Protein 3HSU (pdb70)

Secondary structure (DSSP, 8-state):
-HHHHHHHHTT-EE--TTSHHHHHHTS-SBGGG----SEEEE--SHHHHHHHHHHHHHHT--EEEESS---TT-TTTTSSSSPEEEE-TT---EEE-TTSPEEEETT-BHHHHHHHHHHTTSEE----S-TTSBHHHHHHH---STTHHHH--GGGGEEEEEEE-TTS-EEEEETTBSHHHHHHHTT--SSS-EEEEEEE--EEPPS-EEEEEEEE---HHHHHHHHHHHHHHHHHTS-TTB--EEEEETTEEEEEEEESS-HHHHHHHHHHHHHHTTS-EEEEEEEEE-HHHHHTTS-TT--S--SS-----B-EEEEEEEESSPPHHHHHHHHHHHHHS----TTEEEEEEEEE--STT-TGGGS-TTTSS---TT-SEEEEEEEEETTTTT--TTTTTS-HHHHHHHHHHHHTTS-GGG-B--GGG--TT--HHHHHHHHHGGGHHHHHHHHHHH-TT-TT--TTSPP----

CATH classification: 3.30.465.10 (+1 more: 3.40.462.20)

GO terms:
  GO:0005576 extracellular region (C, EXP)

Foldseek 3Di:
DQLVVQLVVLVWDWDDCPDPLCVFVQAAQANLQREAEPTETEDQALLSVLSSLVSQVVVVFFEAECALRPFPQSCLRLSYYYHYHYQHLNQFDWDQDPQRKIKGFQNHFQLQNQVVSCVHQQWHAQADQAQSHGPQQCQQQWGDYQCQQQANTNVVFWAKFWWAFSNSDIDIEGCVRLNLLNQNSRRQGWQQTRTGITIGHTHHWAPKKKKWKKWAQDDLVLQLLLVLLVLVCLAANDASQGWWKWKDFLGTTMIIHMGSDAQVVVCVRVVVSCVSSPPRMGIPGIGMDTPVVVSVVRHVPPDSDDGPPDRHHFHWFKWKKFFARFDSQLSSLLSVCSHPPQDDDPQKTWIKMKTQNEHDSGPNLVDDVPRHQQNRSRTRIMMMIIIGRRVVVVDDPPPPVDDLCSVVSSLCSTQVRDDQLRIAGRSSRDGSVDALVRLLCRSRRPSLVSSLQSSCVRPVVSSTHHRNGRHNDHD

Organism: Sarocladium strictum (NCBI:txid5046)

Structure (mmCIF, N/CA/C/O backbone):
data_3HSU
#
_entry.id   3HSU
#
_cell.length_a   58.483
_cell.length_b   97.570
_cell.length_c   98.200
_cell.angle_alpha   90.00
_cell.angle_beta   90.00
_cell.angle_gamma   90.00
#
_symmetry.space_group_name_H-M   'P 21 21 21'
#
loop_
_entity.id
_entity.type
_entity.pdbx_description
1 polymer 'Glucooligosaccharide oxidase'
2 branched 2-acetamido-2-deoxy-beta-D-glucopyranose-(1-4)-2-acetamido-2-deoxy-beta-D-glucopyranose-(1-4)-2-acetamido-2-deoxy-beta-D-glucopyranose
3 non-polymer 2-acetamido-2-deoxy-beta-D-glucopyranose
4 non-polymer 'FLAVIN-ADENINE DINUCLEOTIDE'
5 non-polymer 'ZINC ION'
6 water water
#
loop_
_atom_site.group_PDB
_atom_site.id
_atom_site.type_symbol
_atom_site.label_atom_id
_atom_site.label_alt_id
_atom_site.label_comp_id
_atom_site.label_asym_id
_atom_site.label_entity_id
_atom_site.label_seq_id
_atom_site.pdbx_PDB_ins_code
_atom_site.Cartn_x
_atom_site.Cartn_y
_atom_site.Cartn_z
_atom_site.occupancy
_atom_site.B_iso_or_equiv
_atom_site.auth_seq_id
_atom_site.auth_comp_id
_atom_site.auth_asym_id
_atom_site.auth_atom_id
_atom_site.pdbx_PDB_model_num
ATOM 1 N N . ASN A 1 7 ? 31.040 19.011 -10.607 1.00 48.24 1 ASN A N 1
ATOM 2 C CA . ASN A 1 7 ? 30.078 19.046 -9.468 1.00 47.43 1 ASN A CA 1
ATOM 3 C C . ASN A 1 7 ? 30.056 20.439 -8.838 1.00 46.14 1 ASN A C 1
ATOM 4 O O . ASN A 1 7 ? 31.089 20.952 -8.405 1.00 45.76 1 ASN A O 1
ATOM 9 N N . SER A 1 8 ? 28.874 21.046 -8.798 1.00 44.05 2 SER A N 1
ATOM 10 C CA . SER A 1 8 ? 28.709 22.376 -8.222 1.00 40.88 2 SER A CA 1
ATOM 11 C C . SER A 1 8 ? 29.042 22.362 -6.734 1.00 38.24 2 SER A C 1
ATOM 12 O O . SER A 1 8 ? 29.718 23.261 -6.232 1.00 35.68 2 SER A O 1
ATOM 15 N N . ILE A 1 9 ? 28.562 21.340 -6.031 1.00 34.48 3 ILE A N 1
ATOM 16 C CA . ILE A 1 9 ? 28.827 21.221 -4.603 1.00 31.82 3 ILE A CA 1
ATOM 17 C C . ILE A 1 9 ? 30.306 20.944 -4.347 1.00 31.06 3 ILE A C 1
ATOM 18 O O . ILE A 1 9 ? 30.903 21.530 -3.442 1.00 30.63 3 ILE A O 1
ATOM 23 N N . ASN A 1 10 ? 30.897 20.051 -5.135 1.00 29.83 4 ASN A N 1
ATOM 24 C CA . ASN A 1 10 ? 32.309 19.728 -4.964 1.00 30.18 4 ASN A CA 1
ATOM 25 C C . ASN A 1 10 ? 33.169 20.966 -5.172 1.00 30.34 4 ASN A C 1
ATOM 26 O O . ASN A 1 10 ? 34.166 21.159 -4.480 1.00 29.51 4 ASN A O 1
ATOM 31 N N . ALA A 1 11 ? 32.780 21.803 -6.127 1.00 30.64 5 ALA A N 1
ATOM 32 C CA . ALA A 1 11 ? 33.524 23.028 -6.397 1.00 31.02 5 ALA A CA 1
ATOM 33 C C . ALA A 1 11 ? 33.471 23.923 -5.160 1.00 30.98 5 ALA A C 1
ATOM 34 O O . ALA A 1 11 ? 34.478 24.512 -4.762 1.00 29.39 5 ALA A O 1
ATOM 36 N N . CYS A 1 12 ? 32.291 24.011 -4.550 1.00 29.90 6 CYS A N 1
ATOM 37 C CA . CYS A 1 12 ? 32.096 24.829 -3.357 1.00 29.44 6 CYS A CA 1
ATOM 38 C C . CYS A 1 12 ? 32.919 24.285 -2.195 1.00 29.08 6 CYS A C 1
ATOM 39 O O . CYS A 1 12 ? 33.539 25.045 -1.452 1.00 27.48 6 CYS A O 1
ATOM 42 N N . LEU A 1 13 ? 32.927 22.965 -2.039 1.00 28.59 7 LEU A N 1
ATOM 43 C CA . LEU A 1 13 ? 33.686 22.345 -0.962 1.00 28.40 7 LEU A CA 1
ATOM 44 C C . LEU A 1 13 ? 35.183 22.596 -1.157 1.00 28.79 7 LEU A C 1
ATOM 45 O O . LEU A 1 13 ? 35.895 22.922 -0.205 1.00 28.22 7 LEU A O 1
ATOM 50 N N . ALA A 1 14 ? 35.654 22.454 -2.394 1.00 29.80 8 ALA A N 1
ATOM 51 C CA . ALA A 1 14 ? 37.063 22.683 -2.702 1.00 30.25 8 ALA A CA 1
ATOM 52 C C . ALA A 1 14 ? 37.446 24.125 -2.362 1.00 30.62 8 ALA A C 1
ATOM 53 O O . ALA A 1 14 ? 38.512 24.377 -1.803 1.00 30.40 8 ALA A O 1
ATOM 55 N N . ALA A 1 15 ? 36.567 25.065 -2.697 1.00 30.96 9 ALA A N 1
ATOM 56 C CA . ALA A 1 15 ? 36.818 26.478 -2.420 1.00 32.43 9 ALA A CA 1
ATOM 57 C C . ALA A 1 15 ? 36.891 26.744 -0.917 1.00 33.78 9 ALA A C 1
ATOM 58 O O . ALA A 1 15 ? 37.532 27.701 -0.477 1.00 33.85 9 ALA A O 1
ATOM 60 N N . ALA A 1 16 ? 36.231 25.898 -0.133 1.00 32.58 10 ALA A N 1
ATOM 61 C CA . ALA A 1 16 ? 36.231 26.046 1.320 1.00 32.39 10 ALA A CA 1
ATOM 62 C C . ALA A 1 16 ? 37.322 25.183 1.946 1.00 31.46 10 ALA A C 1
ATOM 63 O O . ALA A 1 16 ? 37.457 25.121 3.168 1.00 30.23 10 ALA A O 1
ATOM 65 N N . ASP A 1 17 ? 38.091 24.512 1.096 1.00 32.22 11 ASP A N 1
ATOM 66 C CA . ASP A 1 17 ? 39.177 23.651 1.546 1.00 33.22 11 ASP A CA 1
ATOM 67 C C . ASP A 1 17 ? 38.648 22.449 2.331 1.00 32.32 11 ASP A C 1
ATOM 68 O O . ASP A 1 17 ? 39.288 21.976 3.268 1.00 32.84 11 ASP A O 1
ATOM 73 N N . VAL A 1 18 ? 37.468 21.968 1.950 1.00 30.12 12 VAL A N 1
ATOM 74 C CA . VAL A 1 18 ? 36.867 20.809 2.606 1.00 28.08 12 VAL A CA 1
ATOM 75 C C . VAL A 1 18 ? 37.038 19.604 1.686 1.00 26.99 12 VAL A C 1
ATOM 76 O O . VAL A 1 18 ? 36.685 19.660 0.508 1.00 26.58 12 VAL A O 1
ATOM 80 N N . GLU A 1 19 ? 37.585 18.521 2.225 1.00 27.21 13 GLU A N 1
ATOM 81 C CA . GLU A 1 19 ? 37.798 17.313 1.440 1.00 27.91 13 GLU A CA 1
ATOM 82 C C . GLU A 1 19 ? 36.461 16.721 1.009 1.00 27.24 13 GLU A C 1
ATOM 83 O O . GLU A 1 19 ? 35.465 16.825 1.725 1.00 27.13 13 GLU A O 1
ATOM 89 N N . PHE A 1 20 ? 36.440 16.108 -0.168 1.00 27.30 14 PHE A N 1
ATOM 90 C CA . PHE A 1 20 ? 35.226 15.478 -0.672 1.00 26.78 14 PHE A CA 1
ATOM 91 C C . PHE A 1 20 ? 35.608 14.298 -1.552 1.00 27.17 14 PHE A C 1
ATOM 92 O O . PHE A 1 20 ? 36.742 14.201 -2.014 1.00 26.06 14 PHE A O 1
ATOM 100 N N . HIS A 1 21 ? 34.657 13.402 -1.780 1.00 26.22 15 HIS A N 1
ATOM 101 C CA . HIS A 1 21 ? 34.900 12.235 -2.615 1.00 27.03 15 HIS A CA 1
ATOM 102 C C . HIS A 1 21 ? 34.379 12.451 -4.026 1.00 27.44 15 HIS A C 1
ATOM 103 O O . HIS A 1 21 ? 33.274 12.966 -4.217 1.00 26.63 15 HIS A O 1
ATOM 110 N N . GLU A 1 22 ? 35.181 12.063 -5.014 1.00 28.50 16 GLU A N 1
ATOM 111 C CA . GLU A 1 22 ? 34.760 12.153 -6.406 1.00 29.54 16 GLU A CA 1
ATOM 112 C C . GLU A 1 22 ? 33.824 10.956 -6.535 1.00 27.83 16 GLU A C 1
ATOM 113 O O . GLU A 1 22 ? 34.099 9.899 -5.972 1.00 27.53 16 GLU A O 1
ATOM 119 N N . GLU A 1 23 ? 32.728 11.104 -7.267 1.00 29.02 17 GLU A N 1
ATOM 120 C CA . GLU A 1 23 ? 31.786 9.997 -7.379 1.00 30.79 17 GLU A CA 1
ATOM 121 C C . GLU A 1 23 ? 32.362 8.675 -7.896 1.00 33.41 17 GLU A C 1
ATOM 122 O O . GLU A 1 23 ? 31.973 7.609 -7.427 1.00 33.75 17 GLU A O 1
ATOM 128 N N . ASP A 1 24 ? 33.289 8.724 -8.845 1.00 37.20 18 ASP A N 1
ATOM 129 C CA . ASP A 1 24 ? 33.859 7.476 -9.355 1.00 41.07 18 ASP A CA 1
ATOM 130 C C . ASP A 1 24 ? 35.149 7.098 -8.628 1.00 41.19 18 ASP A C 1
ATOM 131 O O . ASP A 1 24 ? 36.139 6.718 -9.262 1.00 43.53 18 ASP A O 1
ATOM 136 N N . SER A 1 25 ? 35.140 7.188 -7.301 1.00 38.84 19 SER A N 1
ATOM 137 C CA . SER A 1 25 ? 36.335 6.866 -6.530 1.00 35.49 19 SER A CA 1
ATOM 138 C C . SER A 1 25 ? 36.130 5.762 -5.503 1.00 35.17 19 SER A C 1
ATOM 139 O O . SER A 1 25 ? 35.002 5.429 -5.136 1.00 34.93 19 SER A O 1
ATOM 142 N N . GLU A 1 26 ? 37.240 5.194 -5.045 1.00 34.51 20 GLU A N 1
ATOM 143 C CA . GLU A 1 26 ? 37.202 4.142 -4.045 1.00 34.60 20 GLU A CA 1
ATOM 144 C C . GLU A 1 26 ? 36.649 4.724 -2.753 1.00 32.98 20 GLU A C 1
ATOM 145 O O . GLU A 1 26 ? 35.930 4.052 -2.019 1.00 33.40 20 GLU A O 1
ATOM 151 N N . GLY A 1 27 ? 36.988 5.982 -2.487 1.00 31.44 21 GLY A N 1
ATOM 152 C CA . GLY A 1 27 ? 36.504 6.641 -1.287 1.00 30.01 21 GLY A CA 1
ATOM 153 C C . GLY A 1 27 ? 34.991 6.719 -1.308 1.00 28.69 21 GLY A C 1
ATOM 154 O O . GLY A 1 27 ? 34.332 6.481 -0.295 1.00 29.01 21 GLY A O 1
ATOM 155 N N . TRP A 1 28 ? 34.439 7.054 -2.470 1.00 27.52 22 TRP A N 1
ATOM 156 C CA . TRP A 1 28 ? 32.994 7.149 -2.631 1.00 26.94 22 TRP A CA 1
ATOM 157 C C . TRP A 1 28 ? 32.357 5.771 -2.479 1.00 28.07 22 TRP A C 1
ATOM 158 O O . TRP A 1 28 ? 31.351 5.619 -1.788 1.00 28.56 22 TRP A O 1
ATOM 169 N N . ASP A 1 29 ? 32.943 4.766 -3.125 1.00 29.23 23 ASP A N 1
ATOM 170 C CA . ASP A 1 29 ? 32.411 3.410 -3.048 1.00 30.02 23 ASP A CA 1
ATOM 171 C C . ASP A 1 29 ? 32.369 2.881 -1.613 1.00 29.76 23 ASP A C 1
ATOM 172 O O . ASP A 1 29 ? 31.551 2.024 -1.287 1.00 30.55 23 ASP A O 1
ATOM 177 N N . MET A 1 30 ? 33.250 3.387 -0.759 1.00 28.59 24 MET A N 1
ATOM 178 C CA . MET A 1 30 ? 33.280 2.944 0.629 1.00 27.64 24 MET A CA 1
ATOM 179 C C . MET A 1 30 ? 32.291 3.718 1.492 1.00 26.39 24 MET A C 1
ATOM 180 O O . MET A 1 30 ? 31.374 3.136 2.076 1.00 24.45 24 MET A O 1
ATOM 185 N N . ASP A 1 31 ? 32.470 5.034 1.560 1.00 23.72 25 ASP A N 1
ATOM 186 C CA . ASP A 1 31 ? 31.602 5.877 2.376 1.00 22.42 25 ASP A CA 1
ATOM 187 C C . ASP A 1 31 ? 30.238 6.148 1.763 1.00 21.23 25 ASP A C 1
ATOM 188 O O . ASP A 1 31 ? 29.302 6.535 2.465 1.00 19.59 25 ASP A O 1
ATOM 193 N N . GLY A 1 32 ? 30.129 5.940 0.455 1.00 19.01 26 GLY A N 1
ATOM 194 C CA . GLY A 1 32 ? 28.874 6.168 -0.231 1.00 19.28 26 GLY A CA 1
ATOM 195 C C . GLY A 1 32 ? 27.997 4.933 -0.313 1.00 18.32 26 GLY A C 1
ATOM 196 O O . GLY A 1 32 ? 26.918 4.987 -0.884 1.00 19.36 26 GLY A O 1
ATOM 197 N N . THR A 1 33 ? 28.467 3.819 0.241 1.00 19.30 27 THR A N 1
ATOM 198 C CA . THR A 1 33 ? 27.695 2.578 0.243 1.00 20.32 27 THR A CA 1
ATOM 199 C C . THR A 1 33 ? 27.179 2.338 1.658 1.00 19.07 27 THR A C 1
ATOM 200 O O . THR A 1 33 ? 27.963 2.184 2.597 1.00 20.42 27 THR A O 1
ATOM 204 N N . ALA A 1 34 ? 25.858 2.313 1.801 1.00 19.58 28 ALA A N 1
ATOM 205 C CA . ALA A 1 34 ? 25.222 2.127 3.101 1.00 18.96 28 ALA A CA 1
ATOM 206 C C . ALA A 1 34 ? 25.528 0.792 3.757 1.00 20.10 28 ALA A C 1
ATOM 207 O O . ALA A 1 34 ? 25.786 -0.201 3.079 1.00 18.44 28 ALA A O 1
ATOM 209 N N . PHE A 1 35 ? 25.498 0.782 5.088 1.00 18.49 29 PHE A N 1
ATOM 210 C CA . PHE A 1 35 ? 25.733 -0.435 5.852 1.00 17.64 29 PHE A CA 1
ATOM 211 C C . PHE A 1 35 ? 24.707 -1.483 5.408 1.00 18.22 29 PHE A C 1
ATOM 212 O O . PHE A 1 35 ? 25.058 -2.629 5.128 1.00 18.11 29 PHE A O 1
ATOM 220 N N . ASN A 1 36 ? 23.441 -1.080 5.352 1.00 17.60 30 ASN A N 1
ATOM 221 C CA . ASN A 1 36 ? 22.369 -1.979 4.929 1.00 17.49 30 ASN A CA 1
ATOM 222 C C . ASN A 1 36 ? 22.220 -1.863 3.414 1.00 18.97 30 ASN A C 1
ATOM 223 O O . ASN A 1 36 ? 21.662 -0.888 2.910 1.00 17.97 30 ASN A O 1
ATOM 228 N N . LEU A 1 37 ? 22.723 -2.861 2.693 1.00 19.57 31 LEU A N 1
ATOM 229 C CA . LEU A 1 37 ? 22.663 -2.851 1.235 1.00 21.42 31 LEU A CA 1
ATOM 230 C C . LEU A 1 37 ? 21.247 -2.859 0.654 1.00 20.62 31 LEU A C 1
ATOM 231 O O . LEU A 1 37 ? 21.058 -2.528 -0.519 1.00 20.14 31 LEU A O 1
ATOM 236 N N . ARG A 1 38 ? 20.250 -3.228 1.457 1.00 21.03 32 ARG A N 1
ATOM 237 C CA . ARG A 1 38 ? 18.871 -3.229 0.968 1.00 21.06 32 ARG A CA 1
ATOM 238 C C . ARG A 1 38 ? 18.417 -1.790 0.757 1.00 21.26 32 ARG A C 1
ATOM 239 O O . ARG A 1 38 ? 17.555 -1.510 -0.076 1.00 20.28 32 ARG A O 1
ATOM 247 N N . VAL A 1 39 ? 18.999 -0.877 1.527 1.00 20.34 33 VAL A N 1
ATOM 248 C CA . VAL A 1 39 ? 18.661 0.536 1.411 1.00 20.43 33 VAL A CA 1
ATOM 249 C C . VAL A 1 39 ? 19.919 1.366 1.194 1.00 21.59 33 VAL A C 1
ATOM 250 O O . VAL A 1 39 ? 20.289 2.214 2.012 1.00 21.07 33 VAL A O 1
ATOM 254 N N . ASP A 1 40 ? 20.580 1.103 0.074 1.00 21.32 34 ASP A N 1
ATOM 255 C CA . ASP A 1 40 ? 21.786 1.823 -0.290 1.00 21.09 34 ASP A CA 1
ATOM 256 C C . ASP A 1 40 ? 21.330 2.997 -1.145 1.00 22.70 34 ASP A C 1
ATOM 257 O O . ASP A 1 40 ? 20.502 2.831 -2.044 1.00 25.21 34 ASP A O 1
ATOM 262 N N . TYR A 1 41 ? 21.851 4.185 -0.862 1.00 21.98 35 TYR A N 1
ATOM 263 C CA . TYR A 1 41 ? 21.469 5.362 -1.628 1.00 22.00 35 TYR A CA 1
ATOM 264 C C . TYR A 1 41 ? 22.660 6.085 -2.237 1.00 20.81 35 TYR A C 1
ATOM 265 O O . TYR A 1 41 ? 23.807 5.857 -1.854 1.00 21.10 35 TYR A O 1
ATOM 274 N N . ASP A 1 42 ? 22.366 6.956 -3.195 1.00 20.40 36 ASP A N 1
ATOM 275 C CA . ASP A 1 42 ? 23.377 7.727 -3.904 1.00 20.54 36 ASP A CA 1
ATOM 276 C C . ASP A 1 42 ? 23.343 9.185 -3.452 1.00 19.36 36 ASP A C 1
ATOM 277 O O . ASP A 1 42 ? 22.469 9.951 -3.856 1.00 20.02 36 ASP A O 1
ATOM 282 N N . PRO A 1 43 ? 24.291 9.588 -2.595 1.00 20.00 37 PRO A N 1
ATOM 283 C CA . PRO A 1 43 ? 24.285 10.984 -2.143 1.00 19.79 37 PRO A CA 1
ATOM 284 C C . PRO A 1 43 ? 24.615 11.947 -3.283 1.00 20.27 37 PRO A C 1
ATOM 285 O O . PRO A 1 43 ? 25.227 11.553 -4.276 1.00 19.25 37 PRO A O 1
ATOM 289 N N . ALA A 1 44 ? 24.196 13.201 -3.147 1.00 19.03 38 ALA A N 1
ATOM 290 C CA . ALA A 1 44 ? 24.475 14.211 -4.165 1.00 21.57 38 ALA A CA 1
ATOM 291 C C . ALA A 1 44 ? 25.972 14.512 -4.169 1.00 20.57 38 ALA A C 1
ATOM 292 O O . ALA A 1 44 ? 26.547 14.886 -5.194 1.00 20.98 38 ALA A O 1
ATOM 294 N N . ALA A 1 45 ? 26.590 14.342 -3.006 1.00 20.69 39 ALA A N 1
ATOM 295 C CA . ALA A 1 45 ? 28.013 14.590 -2.824 1.00 21.03 39 ALA A CA 1
ATOM 296 C C . ALA A 1 45 ? 28.390 14.121 -1.424 1.00 20.93 39 ALA A C 1
ATOM 297 O O . ALA A 1 45 ? 27.522 13.930 -0.572 1.00 20.73 39 ALA A O 1
ATOM 299 N N . ILE A 1 46 ? 29.680 13.925 -1.191 1.00 19.77 40 ILE A N 1
ATOM 300 C CA . ILE A 1 46 ? 30.142 13.487 0.116 1.00 20.57 40 ILE A CA 1
ATOM 301 C C . ILE A 1 46 ? 31.304 14.352 0.582 1.00 21.35 40 ILE A C 1
ATOM 302 O O . ILE A 1 46 ? 32.388 14.321 -0.002 1.00 21.10 40 ILE A O 1
ATOM 307 N N . ALA A 1 47 ? 31.060 15.133 1.629 1.00 20.90 41 ALA A N 1
ATOM 308 C CA . ALA A 1 47 ? 32.083 15.997 2.203 1.00 20.57 41 ALA A CA 1
ATOM 309 C C . ALA A 1 47 ? 32.696 15.240 3.366 1.00 20.85 41 ALA A C 1
ATOM 310 O O . ALA A 1 47 ? 32.033 14.412 3.993 1.00 20.03 41 ALA A O 1
ATOM 312 N N . ILE A 1 48 ? 33.963 15.515 3.649 1.00 20.35 42 ILE A N 1
ATOM 313 C CA . ILE A 1 48 ? 34.660 14.853 4.742 1.00 21.27 42 ILE A CA 1
ATOM 314 C C . ILE A 1 48 ? 35.266 15.917 5.647 1.00 21.07 42 ILE A C 1
ATOM 315 O O . ILE A 1 48 ? 36.464 16.198 5.577 1.00 21.98 42 ILE A O 1
ATOM 320 N N . PRO A 1 49 ? 34.438 16.532 6.504 1.00 20.24 43 PRO A N 1
ATOM 321 C CA . PRO A 1 49 ? 34.932 17.570 7.414 1.00 19.95 43 PRO A CA 1
ATOM 322 C C . PRO A 1 49 ? 35.927 17.031 8.435 1.00 20.68 43 PRO A C 1
ATOM 323 O O . PRO A 1 49 ? 35.878 15.858 8.816 1.00 19.26 43 PRO A O 1
ATOM 327 N N . ARG A 1 50 ? 36.838 17.897 8.863 1.00 19.63 44 ARG A N 1
ATOM 328 C CA . ARG A 1 50 ? 37.860 17.535 9.834 1.00 21.60 44 ARG A CA 1
ATOM 329 C C . ARG A 1 50 ? 37.819 18.511 11.004 1.00 21.34 44 ARG A C 1
ATOM 330 O O . ARG A 1 50 ? 38.626 18.423 11.932 1.00 21.80 44 ARG A O 1
ATOM 338 N N . SER A 1 51 ? 36.868 19.439 10.956 1.00 19.62 45 SER A N 1
ATOM 339 C CA . SER A 1 51 ? 36.731 20.440 12.009 1.00 19.53 45 SER A CA 1
ATOM 340 C C . SER A 1 51 ? 35.329 21.024 12.016 1.00 19.99 45 SER A C 1
ATOM 341 O O . SER A 1 51 ? 34.570 20.863 11.059 1.00 19.84 45 SER A O 1
ATOM 344 N N . THR A 1 52 ? 34.996 21.719 13.097 1.00 19.36 46 THR A N 1
ATOM 345 C CA . THR A 1 52 ? 33.693 22.350 13.212 1.00 19.06 46 THR A CA 1
ATOM 346 C C . THR A 1 52 ? 33.513 23.354 12.073 1.00 19.83 46 THR A C 1
ATOM 347 O O . THR A 1 52 ? 32.444 23.429 11.468 1.00 18.69 46 THR A O 1
ATOM 351 N N . GLU A 1 53 ? 34.562 24.117 11.777 1.00 21.34 47 GLU A N 1
ATOM 352 C CA . GLU A 1 53 ? 34.501 25.103 10.699 1.00 22.25 47 GLU A CA 1
ATOM 353 C C . GLU A 1 53 ? 34.231 24.415 9.363 1.00 21.82 47 GLU A C 1
ATOM 354 O O . GLU A 1 53 ? 33.513 24.950 8.519 1.00 19.59 47 GLU A O 1
ATOM 360 N N . ASP A 1 54 ? 34.812 23.231 9.177 1.00 19.27 48 ASP A N 1
ATOM 361 C CA . ASP A 1 54 ? 34.613 22.461 7.950 1.00 20.61 48 ASP A CA 1
ATOM 362 C C . ASP A 1 54 ? 33.143 22.085 7.808 1.00 19.40 48 ASP A C 1
ATOM 363 O O . ASP A 1 54 ? 32.582 22.128 6.716 1.00 19.63 48 ASP A O 1
ATOM 368 N N . ILE A 1 55 ? 32.527 21.697 8.919 1.00 18.98 49 ILE A N 1
ATOM 369 C CA . ILE A 1 55 ? 31.118 21.319 8.897 1.00 18.10 49 ILE A CA 1
ATOM 370 C C . ILE A 1 55 ? 30.266 22.520 8.495 1.00 18.71 49 ILE A C 1
ATOM 371 O O . ILE A 1 55 ? 29.363 22.402 7.666 1.00 18.75 49 ILE A O 1
ATOM 376 N N . ALA A 1 56 ? 30.565 23.679 9.074 1.00 19.12 50 ALA A N 1
ATOM 377 C CA . ALA A 1 56 ? 29.811 24.888 8.765 1.00 20.51 50 ALA A CA 1
ATOM 378 C C . ALA A 1 56 ? 29.970 25.275 7.297 1.00 20.86 50 ALA A C 1
ATOM 379 O O . ALA A 1 56 ? 29.002 25.672 6.649 1.00 21.93 50 ALA A O 1
ATOM 381 N N . ALA A 1 57 ? 31.189 25.160 6.771 1.00 20.22 51 ALA A N 1
ATOM 382 C CA . ALA A 1 57 ? 31.440 25.499 5.371 1.00 20.40 51 ALA A CA 1
ATOM 383 C C . ALA A 1 57 ? 30.669 24.544 4.467 1.00 21.05 51 ALA A C 1
ATOM 384 O O . ALA A 1 57 ? 30.105 24.951 3.447 1.00 21.65 51 ALA A O 1
ATOM 386 N N . ALA A 1 58 ? 30.654 23.270 4.849 1.00 20.70 52 ALA A N 1
ATOM 387 C CA . ALA A 1 58 ? 29.950 22.250 4.082 1.00 21.27 52 ALA A CA 1
ATOM 388 C C . ALA A 1 58 ? 28.452 22.534 4.079 1.00 20.16 52 ALA A C 1
ATOM 389 O O . ALA A 1 58 ? 27.795 22.403 3.049 1.00 21.70 52 ALA A O 1
ATOM 391 N N . VAL A 1 59 ? 27.910 22.921 5.229 1.00 20.69 53 VAL A N 1
ATOM 392 C CA . VAL A 1 59 ? 26.487 23.230 5.315 1.00 21.08 53 VAL A CA 1
ATOM 393 C C . VAL A 1 59 ? 26.159 24.394 4.378 1.00 22.53 53 VAL A C 1
ATOM 394 O O . VAL A 1 59 ? 25.147 24.373 3.676 1.00 21.86 53 VAL A O 1
ATOM 398 N N . GLN A 1 60 ? 27.020 25.407 4.354 1.00 23.17 54 GLN A N 1
ATOM 399 C CA . GLN A 1 60 ? 26.786 26.550 3.482 1.00 24.79 54 GLN A CA 1
ATOM 400 C C . GLN A 1 60 ? 26.744 26.108 2.020 1.00 23.66 54 GLN A C 1
ATOM 401 O O . GLN A 1 60 ? 25.966 26.635 1.229 1.00 24.07 54 GLN A O 1
ATOM 407 N N . CYS A 1 61 ? 27.578 25.137 1.665 1.00 23.30 55 CYS A N 1
ATOM 408 C CA . CYS A 1 61 ? 27.600 24.634 0.298 1.00 24.68 55 CYS A CA 1
ATOM 409 C C . CYS A 1 61 ? 26.286 23.943 -0.045 1.00 24.65 55 CYS A C 1
ATOM 410 O O . CYS A 1 61 ? 25.756 24.111 -1.142 1.00 23.69 55 CYS A O 1
ATOM 413 N N . GLY A 1 62 ? 25.767 23.160 0.896 1.00 24.08 56 GLY A N 1
ATOM 414 C CA . GLY A 1 62 ? 24.510 22.472 0.659 1.00 23.99 56 GLY A CA 1
ATOM 415 C C . GLY A 1 62 ? 23.376 23.468 0.506 1.00 24.63 56 GLY A C 1
ATOM 416 O O . GLY A 1 62 ? 22.467 23.270 -0.303 1.00 24.21 56 GLY A O 1
ATOM 417 N N . LEU A 1 63 ? 23.431 24.544 1.286 1.00 25.30 57 LEU A N 1
ATOM 418 C CA . LEU A 1 63 ? 22.410 25.582 1.230 1.00 27.24 57 LEU A CA 1
ATOM 419 C C . LEU A 1 63 ? 22.435 26.245 -0.143 1.00 28.61 57 LEU A C 1
ATOM 420 O O . LEU A 1 63 ? 21.393 26.449 -0.763 1.00 29.33 57 LEU A O 1
ATOM 425 N N . ASP A 1 64 ? 23.635 26.571 -0.613 1.00 29.51 58 ASP A N 1
ATOM 426 C CA . ASP A 1 64 ? 23.799 27.205 -1.917 1.00 31.14 58 ASP A CA 1
ATOM 427 C C . ASP A 1 64 ? 23.291 26.298 -3.031 1.00 30.46 58 ASP A C 1
ATOM 428 O O . ASP A 1 64 ? 22.742 26.776 -4.026 1.00 30.08 58 ASP A O 1
ATOM 433 N N . ALA A 1 65 ? 23.470 24.991 -2.856 1.00 28.16 59 ALA A N 1
ATOM 434 C CA . ALA A 1 65 ? 23.038 24.016 -3.850 1.00 28.32 59 ALA A CA 1
ATOM 435 C C . ALA A 1 65 ? 21.542 23.728 -3.777 1.00 28.10 59 ALA A C 1
ATOM 436 O O . ALA A 1 65 ? 20.950 23.244 -4.740 1.00 28.63 59 ALA A O 1
ATOM 438 N N . GLY A 1 66 ? 20.937 24.023 -2.631 1.00 28.48 60 GLY A N 1
ATOM 439 C CA . GLY A 1 66 ? 19.514 23.787 -2.465 1.00 26.63 60 GLY A CA 1
ATOM 440 C C . GLY A 1 66 ? 19.164 22.333 -2.212 1.00 26.15 60 GLY A C 1
ATOM 441 O O . GLY A 1 66 ? 18.077 21.882 -2.570 1.00 25.90 60 GLY A O 1
ATOM 442 N N . VAL A 1 67 ? 20.082 21.589 -1.603 1.00 24.75 61 VAL A N 1
ATOM 443 C CA . VAL A 1 67 ? 19.835 20.181 -1.305 1.00 23.20 61 VAL A CA 1
ATOM 444 C C . VAL A 1 67 ? 19.756 19.976 0.203 1.00 22.83 61 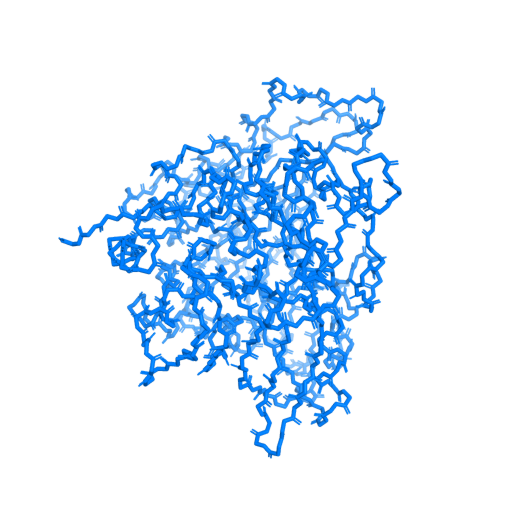VAL A C 1
ATOM 445 O O . VAL A 1 67 ? 20.227 20.810 0.974 1.00 21.46 61 VAL A O 1
ATOM 449 N N . GLN A 1 68 ? 19.146 18.874 0.626 1.00 20.98 62 GLN A N 1
ATOM 450 C CA . GLN A 1 68 ? 19.082 18.587 2.049 1.00 20.29 62 GLN A CA 1
ATOM 451 C C . GLN A 1 68 ? 20.461 18.067 2.424 1.00 19.54 62 GLN A C 1
ATOM 452 O O . GLN A 1 68 ? 21.182 17.532 1.581 1.00 19.62 62 GLN A O 1
ATOM 458 N N . ILE A 1 69 ? 20.824 18.225 3.689 1.00 20.06 63 ILE A N 1
ATOM 459 C CA . ILE A 1 69 ? 22.146 17.833 4.159 1.00 18.92 63 ILE A CA 1
ATOM 460 C C . ILE A 1 69 ? 22.050 16.811 5.282 1.00 19.23 63 ILE A C 1
ATOM 461 O O . ILE A 1 69 ? 21.356 17.034 6.269 1.00 19.14 63 ILE A O 1
ATOM 466 N N . SER A 1 70 ? 22.755 15.693 5.134 1.00 17.96 64 SER A N 1
ATOM 467 C CA . SER A 1 70 ? 22.703 14.647 6.148 1.00 17.94 64 SER A CA 1
ATOM 468 C C . SER A 1 70 ? 24.052 14.313 6.785 1.00 16.49 64 SER A C 1
ATOM 469 O O . SER A 1 70 ? 25.020 13.999 6.093 1.00 18.83 64 SER A O 1
ATOM 472 N N . ALA A 1 71 ? 24.109 14.391 8.110 1.00 16.66 65 ALA A N 1
ATOM 473 C CA . ALA A 1 71 ? 25.323 14.053 8.837 1.00 15.07 65 ALA A CA 1
ATOM 474 C C . ALA A 1 71 ? 25.375 12.532 8.944 1.00 16.65 65 ALA A C 1
ATOM 475 O O . ALA A 1 71 ? 24.351 11.885 9.167 1.00 16.30 65 ALA A O 1
ATOM 477 N N . LYS A 1 72 ? 26.556 11.960 8.750 1.00 14.63 66 LYS A N 1
ATOM 478 C CA . LYS A 1 72 ? 26.727 10.518 8.858 1.00 16.96 66 LYS A CA 1
ATOM 479 C C . LYS A 1 72 ? 27.772 10.302 9.943 1.00 16.40 66 LYS A C 1
ATOM 480 O O . LYS A 1 72 ? 28.902 10.781 9.823 1.00 17.19 66 LYS A O 1
ATOM 486 N N . GLY A 1 73 ? 27.379 9.613 11.012 1.00 15.85 67 GLY A N 1
ATOM 487 C CA . GLY A 1 73 ? 28.294 9.347 12.107 1.00 16.04 67 GLY A CA 1
ATOM 488 C C . GLY A 1 73 ? 29.018 8.041 11.859 1.00 17.08 67 GLY A C 1
ATOM 489 O O . GLY A 1 73 ? 30.098 8.025 11.270 1.00 17.38 67 GLY A O 1
ATOM 490 N N . GLY A 1 74 ? 28.413 6.943 12.299 1.00 15.12 68 GLY A N 1
ATOM 491 C CA . GLY A 1 74 ? 29.018 5.640 12.100 1.00 15.94 68 GLY A CA 1
ATOM 492 C C . GLY A 1 74 ? 28.344 4.869 10.979 1.00 15.83 68 GLY A C 1
ATOM 493 O O . GLY A 1 74 ? 28.765 3.758 10.648 1.00 15.76 68 GLY A O 1
ATOM 494 N N . GLY A 1 75 ? 27.300 5.461 10.403 1.00 15.80 69 GLY A N 1
ATOM 495 C CA . GLY A 1 75 ? 26.573 4.827 9.310 1.00 17.01 69 GLY A CA 1
ATOM 496 C C . GLY A 1 75 ? 25.822 3.550 9.655 1.00 17.52 69 GLY A C 1
ATOM 497 O O . GLY A 1 75 ? 25.520 2.751 8.760 1.00 17.75 69 GLY A O 1
ATOM 498 N N . HIS A 1 76 ? 25.487 3.347 10.929 1.00 16.25 70 HIS A N 1
ATOM 499 C CA . HIS A 1 76 ? 24.790 2.117 11.314 1.00 16.12 70 HIS A CA 1
ATOM 500 C C . HIS A 1 76 ? 23.256 2.151 11.378 1.00 16.41 70 HIS A C 1
ATOM 501 O O . HIS A 1 76 ? 22.634 1.148 11.742 1.00 15.66 70 HIS A O 1
ATOM 508 N N . SER A 1 77 ? 22.634 3.270 11.010 1.00 16.22 71 SER A N 1
ATOM 509 C CA . SER A 1 77 ? 21.167 3.328 11.045 1.00 16.29 71 SER A CA 1
ATOM 510 C C . SER A 1 77 ? 20.589 2.350 10.022 1.00 16.22 71 SER A C 1
ATOM 511 O O . SER A 1 77 ? 21.102 2.218 8.910 1.00 16.76 71 SER A O 1
ATOM 514 N N . TYR A 1 78 ? 19.517 1.662 10.410 1.00 16.30 72 TYR A N 1
ATOM 515 C CA . TYR A 1 78 ? 18.889 0.657 9.556 1.00 15.19 72 TYR A CA 1
ATOM 516 C C . TYR A 1 78 ? 18.160 1.204 8.339 1.00 16.78 72 TYR A C 1
ATOM 517 O O . TYR A 1 78 ? 17.775 0.443 7.451 1.00 17.60 72 TYR A O 1
ATOM 526 N N . GLY A 1 79 ? 17.966 2.519 8.308 1.00 16.88 73 GLY A N 1
ATOM 527 C CA . GLY A 1 79 ? 17.300 3.157 7.191 1.00 17.75 73 GLY A CA 1
ATOM 528 C C . GLY A 1 79 ? 18.268 4.047 6.431 1.00 18.16 73 GLY A C 1
ATOM 529 O O . GLY A 1 79 ? 17.864 4.818 5.552 1.00 19.45 73 GLY A O 1
ATOM 530 N N . SER A 1 80 ? 19.547 3.950 6.783 1.00 17.03 74 SER A N 1
ATOM 531 C CA . SER A 1 80 ? 20.601 4.728 6.134 1.00 15.67 74 SER A CA 1
ATOM 532 C C . SER A 1 80 ? 20.331 6.224 6.248 1.00 15.93 74 SER A C 1
ATOM 533 O O . SER A 1 80 ? 20.441 6.957 5.271 1.00 16.82 74 SER A O 1
ATOM 536 N N . TYR A 1 81 ? 19.992 6.685 7.445 1.00 16.56 75 TYR A N 1
ATOM 537 C CA . TYR A 1 81 ? 19.692 8.097 7.627 1.00 15.66 75 TYR A CA 1
ATOM 538 C C . TYR A 1 81 ? 20.912 9.015 7.549 1.00 15.85 75 TYR A C 1
ATOM 539 O O . TYR A 1 81 ? 20.774 10.237 7.505 1.00 15.99 75 TYR A O 1
ATOM 548 N N . GLY A 1 82 ? 22.100 8.421 7.512 1.00 17.89 76 GLY A N 1
ATOM 549 C CA . GLY A 1 82 ? 23.315 9.207 7.374 1.00 16.73 76 GLY A CA 1
ATOM 550 C C . GLY A 1 82 ? 23.350 9.746 5.950 1.00 19.40 76 GLY A C 1
ATOM 551 O O . GLY A 1 82 ? 24.113 10.665 5.632 1.00 18.14 76 GLY A O 1
ATOM 552 N N . PHE A 1 83 ? 22.517 9.150 5.095 1.00 17.50 77 PHE A N 1
ATOM 553 C CA . PHE A 1 83 ? 22.383 9.544 3.686 1.00 18.36 77 PHE A CA 1
ATOM 554 C C . PHE A 1 83 ? 21.124 10.393 3.542 1.00 19.23 77 PHE A C 1
ATOM 555 O O . PHE A 1 83 ? 20.864 10.957 2.477 1.00 20.21 77 PHE A O 1
ATOM 563 N N . GLY A 1 84 ? 20.334 10.460 4.608 1.00 18.77 78 GLY A N 1
ATOM 564 C CA . GLY A 1 84 ? 19.086 11.201 4.561 1.00 18.50 78 GLY A CA 1
ATOM 565 C C . GLY A 1 84 ? 17.944 10.216 4.346 1.00 18.26 78 GLY A C 1
ATOM 566 O O . GLY A 1 84 ? 16.779 10.604 4.240 1.00 18.40 78 GLY A O 1
ATOM 567 N N . GLY A 1 85 ? 18.290 8.933 4.266 1.00 18.49 79 GLY A N 1
ATOM 568 C CA . GLY A 1 85 ? 17.288 7.894 4.080 1.00 19.41 79 GLY A CA 1
ATOM 569 C C . GLY A 1 85 ? 16.752 7.802 2.662 1.00 19.91 79 GLY A C 1
ATOM 570 O O . GLY A 1 85 ? 15.720 7.170 2.410 1.00 19.61 79 GLY A O 1
ATOM 571 N N . GLU A 1 86 ? 17.458 8.435 1.735 1.00 18.19 80 GLU A N 1
ATOM 572 C CA . GLU A 1 86 ? 17.061 8.433 0.330 1.00 18.76 80 GLU A CA 1
ATOM 573 C C . GLU A 1 86 ? 18.232 8.989 -0.474 1.00 19.96 80 GLU A C 1
ATOM 574 O O . GLU A 1 86 ? 19.245 9.378 0.099 1.00 19.69 80 GLU A O 1
ATOM 580 N N . ASP A 1 87 ? 18.093 9.035 -1.796 1.00 19.98 81 ASP A N 1
ATOM 581 C CA . ASP A 1 87 ? 19.162 9.557 -2.645 1.00 19.56 81 ASP A CA 1
ATOM 582 C C . ASP A 1 87 ? 19.122 11.085 -2.681 1.00 19.57 81 ASP A C 1
ATOM 583 O O . ASP A 1 87 ? 18.162 11.703 -2.225 1.00 18.78 81 ASP A O 1
ATOM 588 N N . GLY A 1 88 ? 20.184 11.684 -3.211 1.00 19.96 82 GLY A N 1
ATOM 589 C CA . GLY A 1 88 ? 20.217 13.125 -3.392 1.00 19.95 82 GLY A CA 1
ATOM 590 C C . GLY A 1 88 ? 20.566 14.122 -2.306 1.00 20.56 82 GLY A C 1
ATOM 591 O O . GLY A 1 88 ? 20.401 15.321 -2.529 1.00 19.68 82 GLY A O 1
ATOM 592 N N . HIS A 1 89 ? 21.027 13.668 -1.145 1.00 19.14 83 HIS A N 1
ATOM 593 C CA . HIS A 1 89 ? 21.396 14.603 -0.085 1.00 19.28 83 HIS A CA 1
ATOM 594 C C . HIS A 1 89 ? 22.901 14.826 -0.052 1.00 18.19 83 HIS A C 1
ATOM 595 O O . HIS A 1 89 ? 23.673 13.963 -0.459 1.00 20.02 83 HIS A O 1
ATOM 602 N N . LEU A 1 90 ? 23.318 15.991 0.435 1.00 19.10 84 LEU A N 1
ATOM 603 C CA . LEU A 1 90 ? 24.743 16.253 0.584 1.00 18.13 84 LEU A CA 1
ATOM 604 C C . LEU A 1 90 ? 25.118 15.520 1.868 1.00 18.77 84 LEU A C 1
ATOM 605 O O . LEU A 1 90 ? 24.595 15.831 2.939 1.00 19.12 84 LEU A O 1
ATOM 610 N N . MET A 1 91 ? 25.998 14.533 1.763 1.00 17.74 85 MET A N 1
ATOM 611 C CA . MET A 1 91 ? 26.411 13.783 2.937 1.00 18.54 85 MET A CA 1
ATOM 612 C C . MET A 1 91 ? 27.673 14.344 3.569 1.00 19.22 85 MET A C 1
ATOM 613 O O . MET A 1 91 ? 28.627 14.695 2.873 1.00 18.25 85 MET A O 1
ATOM 618 N N . LEU A 1 92 ? 27.657 14.445 4.894 1.00 18.35 86 LEU A N 1
ATOM 619 C CA . LEU A 1 92 ? 28.818 14.894 5.642 1.00 17.16 86 LEU A CA 1
ATOM 620 C C . LEU A 1 92 ? 29.326 13.668 6.392 1.00 16.93 86 LEU A C 1
ATOM 621 O O . LEU A 1 92 ? 28.770 13.288 7.423 1.00 17.71 86 LEU A O 1
ATOM 626 N N . GLU A 1 93 ? 30.357 13.033 5.838 1.00 17.12 87 GLU A N 1
ATOM 627 C CA . GLU A 1 93 ? 30.969 11.852 6.442 1.00 17.75 87 GLU A CA 1
ATOM 628 C C . GLU A 1 93 ? 31.844 12.355 7.585 1.00 18.54 87 GLU A C 1
ATOM 629 O O . GLU A 1 93 ? 32.907 12.929 7.354 1.00 19.20 87 GLU A O 1
ATOM 635 N N . LEU A 1 94 ? 31.386 12.142 8.814 1.00 17.32 88 LEU A N 1
ATOM 636 C CA . LEU A 1 94 ? 32.093 12.621 9.998 1.00 17.06 88 LEU A CA 1
ATOM 637 C C . LEU A 1 94 ? 33.049 11.647 10.674 1.00 17.00 88 LEU A C 1
ATOM 638 O O . LEU A 1 94 ? 33.653 12.007 11.686 1.00 16.90 88 LEU A O 1
ATOM 643 N N . ASP A 1 95 ? 33.216 10.436 10.143 1.00 16.94 89 ASP A N 1
ATOM 644 C CA . ASP A 1 95 ? 34.068 9.483 10.850 1.00 17.23 89 ASP A CA 1
ATOM 645 C C . ASP A 1 95 ? 35.565 9.754 10.924 1.00 18.47 89 ASP A C 1
ATOM 646 O O . ASP A 1 95 ? 36.313 8.951 11.481 1.00 18.16 89 ASP A O 1
ATOM 651 N N . ARG A 1 96 ? 35.999 10.888 10.383 1.00 19.51 90 ARG A N 1
ATOM 652 C CA . ARG A 1 96 ? 37.403 11.275 10.461 1.00 20.76 90 ARG A CA 1
ATOM 653 C C . ARG A 1 96 ? 37.558 12.159 11.706 1.00 21.67 90 ARG A C 1
ATOM 654 O O . ARG A 1 96 ? 38.673 12.469 12.131 1.00 23.16 90 ARG A O 1
ATOM 662 N N . MET A 1 97 ? 36.423 12.562 12.276 1.00 19.99 91 MET A N 1
ATOM 663 C CA . MET A 1 97 ? 36.383 13.392 13.482 1.00 18.54 91 MET A CA 1
ATOM 664 C C . MET A 1 97 ? 35.958 12.505 14.650 1.00 18.45 91 MET A C 1
ATOM 665 O O . MET A 1 97 ? 34.770 12.394 14.961 1.00 18.09 91 MET A O 1
ATOM 670 N N . TYR A 1 98 ? 36.934 11.883 15.307 1.00 18.04 92 TYR A N 1
ATOM 671 C CA . TYR A 1 98 ? 36.643 10.965 16.406 1.00 19.30 92 TYR A CA 1
ATOM 672 C C . TYR A 1 98 ? 37.429 11.180 17.695 1.00 20.17 92 TYR A C 1
ATOM 673 O O . TYR A 1 98 ? 37.489 10.288 18.547 1.00 20.49 92 TYR A O 1
ATOM 682 N N . ARG A 1 99 ? 38.016 12.360 17.854 1.00 21.24 93 ARG A N 1
ATOM 683 C CA . ARG A 1 99 ? 38.797 12.650 19.050 1.00 22.13 93 ARG A CA 1
ATOM 684 C C . ARG A 1 99 ? 37.993 12.526 20.339 1.00 21.10 93 ARG A C 1
ATOM 685 O O . ARG A 1 99 ? 36.856 12.991 20.430 1.00 20.14 93 ARG A O 1
ATOM 693 N N . VAL A 1 100 ? 38.605 11.895 21.335 1.00 19.92 94 VAL A N 1
ATOM 694 C CA . VAL A 1 100 ? 37.997 11.708 22.643 1.00 20.19 94 VAL A CA 1
ATOM 695 C C . VAL A 1 100 ? 38.958 12.303 23.661 1.00 22.41 94 VAL A C 1
ATOM 696 O O . VAL A 1 100 ? 40.124 11.917 23.720 1.00 21.13 94 VAL A O 1
ATOM 700 N N . SER A 1 101 ? 38.466 13.248 24.454 1.00 21.57 95 SER A N 1
ATOM 701 C CA . SER A 1 101 ? 39.293 13.907 25.455 1.00 25.29 95 SER A CA 1
ATOM 702 C C . SER A 1 101 ? 38.580 14.014 26.800 1.00 23.96 95 SER A C 1
ATOM 703 O O . SER A 1 101 ? 37.531 14.647 26.907 1.00 24.26 95 SER A O 1
ATOM 706 N N . VAL A 1 102 ? 39.156 13.394 27.825 1.00 24.21 96 VAL A N 1
ATOM 707 C CA . VAL A 1 102 ? 38.575 13.428 29.165 1.00 24.41 96 VAL A CA 1
ATOM 708 C C . VAL A 1 102 ? 39.339 14.458 29.995 1.00 26.41 96 VAL A C 1
ATOM 709 O O . VAL A 1 102 ? 40.567 14.392 30.082 1.00 25.56 96 VAL A O 1
ATOM 713 N N . ASP A 1 103 ? 38.625 15.405 30.600 1.00 27.03 97 ASP A N 1
ATOM 714 C CA . ASP A 1 103 ? 39.289 16.425 31.405 1.00 28.21 97 ASP A CA 1
ATOM 715 C C . ASP A 1 103 ? 39.461 16.017 32.865 1.00 29.68 97 ASP A C 1
ATOM 716 O O . ASP A 1 103 ? 39.179 14.878 33.247 1.00 27.62 97 ASP A O 1
ATOM 721 N N . ASP A 1 104 ? 39.931 16.960 33.677 1.00 30.99 98 ASP A N 1
ATOM 722 C CA . ASP A 1 104 ? 40.169 16.720 35.095 1.00 33.36 98 ASP A CA 1
ATOM 723 C C . ASP A 1 104 ? 38.895 16.482 35.892 1.00 32.66 98 ASP A C 1
ATOM 724 O O . ASP A 1 104 ? 38.948 16.014 37.028 1.00 34.04 98 ASP A O 1
ATOM 729 N N . ASN A 1 105 ? 37.751 16.807 35.301 1.00 31.50 99 ASN A N 1
ATOM 730 C CA . ASN A 1 105 ? 36.472 16.615 35.974 1.00 30.07 99 ASN A CA 1
ATOM 731 C C . ASN A 1 105 ? 35.760 15.371 35.452 1.00 27.61 99 ASN A C 1
ATOM 732 O O . ASN A 1 105 ? 34.568 15.183 35.690 1.00 26.63 99 ASN A O 1
ATOM 737 N N . ASN A 1 106 ? 36.506 14.526 34.747 1.00 27.09 100 ASN A N 1
ATOM 738 C CA . ASN A 1 106 ? 35.967 13.290 34.186 1.00 25.46 100 ASN A CA 1
ATOM 739 C C . ASN A 1 106 ? 34.899 13.548 33.128 1.00 24.47 100 ASN A C 1
ATOM 740 O O . ASN A 1 106 ? 34.048 12.697 32.870 1.00 24.10 100 ASN A O 1
ATOM 745 N N . VAL A 1 107 ? 34.936 14.732 32.527 1.00 22.49 101 VAL A N 1
ATOM 746 C CA . VAL A 1 107 ? 33.987 15.067 31.472 1.00 21.80 101 VAL A CA 1
ATOM 747 C C . VAL A 1 107 ? 34.659 14.733 30.151 1.00 20.74 101 VAL A C 1
ATOM 748 O O . VAL A 1 107 ? 35.767 15.196 29.868 1.00 20.45 101 VAL A O 1
ATOM 752 N N . ALA A 1 108 ? 33.988 13.914 29.346 1.00 19.89 102 ALA A N 1
ATOM 753 C CA . ALA A 1 108 ? 34.535 13.499 28.067 1.00 19.79 102 ALA A CA 1
ATOM 754 C C . ALA A 1 108 ? 33.961 14.270 26.894 1.00 18.76 102 ALA A C 1
ATOM 755 O O . ALA A 1 108 ? 32.746 14.336 26.720 1.00 20.34 102 ALA A O 1
ATOM 757 N N . THR A 1 109 ? 34.846 14.858 26.099 1.00 19.75 103 THR A N 1
ATOM 758 C CA . THR A 1 109 ? 34.443 15.585 24.905 1.00 19.47 103 THR A CA 1
ATOM 759 C C . THR A 1 109 ? 34.718 14.608 23.769 1.00 18.72 103 THR A C 1
ATOM 760 O O . THR A 1 109 ? 35.852 14.177 23.575 1.00 20.72 103 THR A O 1
ATOM 764 N N . ILE A 1 110 ? 33.667 14.256 23.035 1.00 17.71 104 ILE A N 1
ATOM 765 C CA . ILE A 1 110 ? 33.751 13.278 21.950 1.00 17.49 104 ILE A CA 1
ATOM 766 C C . ILE A 1 110 ? 33.306 13.874 20.626 1.00 17.32 104 ILE A C 1
ATOM 767 O O . ILE A 1 110 ? 32.175 14.337 20.514 1.00 17.25 104 ILE A O 1
ATOM 772 N N . GLN A 1 111 ? 34.173 13.865 19.617 1.00 16.93 105 GLN A N 1
ATOM 773 C CA . GLN A 1 111 ? 33.771 14.425 18.331 1.00 17.62 105 GLN A CA 1
ATOM 774 C C . GLN A 1 111 ? 32.623 13.624 17.720 1.00 18.42 105 GLN A C 1
ATOM 775 O O . GLN A 1 111 ? 32.481 12.426 17.975 1.00 17.94 105 GLN A O 1
ATOM 781 N N . GLY A 1 112 ? 31.815 14.310 16.916 1.00 17.64 106 GLY A N 1
ATOM 782 C CA . GLY A 1 112 ? 30.633 13.726 16.303 1.00 17.12 106 GLY A CA 1
ATOM 783 C C . GLY A 1 112 ? 30.735 12.502 15.417 1.00 17.07 106 GLY A C 1
ATOM 784 O O . GLY A 1 112 ? 29.708 11.888 15.114 1.00 17.36 106 GLY A O 1
ATOM 785 N N . GLY A 1 113 ? 31.948 12.150 14.995 1.00 16.60 107 GLY A N 1
ATOM 786 C CA . GLY A 1 113 ? 32.123 10.982 14.147 1.00 16.08 107 GLY A CA 1
ATOM 787 C C . GLY A 1 113 ? 32.724 9.783 14.858 1.00 16.42 107 GLY A C 1
ATOM 788 O O . GLY A 1 113 ? 33.027 8.775 14.216 1.00 16.71 107 GLY A O 1
ATOM 789 N N . ALA A 1 114 ? 32.896 9.881 16.175 1.00 15.11 108 ALA A N 1
ATOM 790 C CA . ALA A 1 114 ? 33.463 8.784 16.962 1.00 13.89 108 ALA A CA 1
ATOM 791 C C . ALA A 1 114 ? 32.524 7.582 17.029 1.00 16.57 108 ALA A C 1
ATOM 792 O O . ALA A 1 114 ? 31.302 7.732 16.991 1.00 14.86 108 ALA A O 1
ATOM 794 N N . ARG A 1 115 ? 33.110 6.395 17.149 1.00 14.48 109 ARG A N 1
ATOM 795 C CA . ARG A 1 115 ? 32.343 5.155 17.237 1.00 16.13 109 ARG A CA 1
ATOM 796 C C . ARG A 1 115 ? 32.457 4.587 18.652 1.00 16.01 109 ARG A C 1
ATOM 797 O O . ARG A 1 115 ? 33.395 4.902 19.385 1.00 15.87 109 ARG A O 1
ATOM 805 N N . LEU A 1 116 ? 31.507 3.742 19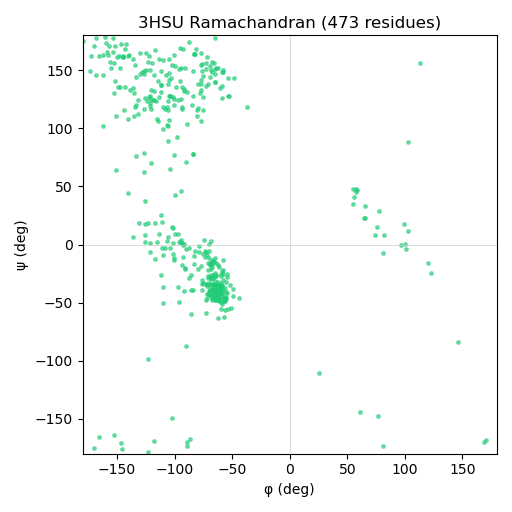.036 1.00 14.20 110 LEU A N 1
ATOM 806 C CA . LEU A 1 116 ? 31.485 3.187 20.383 1.00 16.70 110 LEU A CA 1
ATOM 807 C C . LEU A 1 116 ? 32.739 2.457 20.872 1.00 17.20 110 LEU A C 1
ATOM 808 O O . LEU A 1 116 ? 33.197 2.691 21.992 1.00 17.28 110 LEU A O 1
ATOM 813 N N . GLY A 1 117 ? 33.284 1.569 20.048 1.00 17.30 111 GLY A N 1
ATOM 814 C CA . GLY A 1 117 ? 34.466 0.822 20.449 1.00 17.22 111 GLY A CA 1
ATOM 815 C C . GLY A 1 117 ? 35.656 1.707 20.770 1.00 17.96 111 GLY A C 1
ATOM 816 O O . GLY A 1 117 ? 36.229 1.631 21.863 1.00 18.40 111 GLY A O 1
ATOM 817 N N . TYR A 1 118 ? 36.028 2.540 19.808 1.00 18.33 112 TYR A N 1
ATOM 818 C CA . TYR A 1 118 ? 37.144 3.466 19.961 1.00 18.94 112 TYR A CA 1
ATOM 819 C C . TYR A 1 118 ? 36.917 4.327 21.201 1.00 19.26 112 TYR A C 1
ATOM 820 O O . TYR A 1 118 ? 37.824 4.534 22.009 1.00 18.64 112 TYR A O 1
ATOM 829 N N . THR A 1 119 ? 35.693 4.825 21.342 1.00 18.22 113 THR A N 1
ATOM 830 C CA . THR A 1 119 ? 35.336 5.665 22.476 1.00 17.93 113 THR A CA 1
ATOM 831 C C . THR A 1 119 ? 35.514 4.945 23.812 1.00 17.16 113 THR A C 1
ATOM 832 O O . THR A 1 119 ? 36.086 5.501 24.748 1.00 16.22 113 THR A O 1
ATOM 836 N N . ALA A 1 120 ? 35.028 3.710 23.905 1.00 16.82 114 ALA A N 1
ATOM 837 C CA . ALA A 1 120 ? 35.158 2.951 25.146 1.00 17.94 114 ALA A CA 1
ATOM 838 C C . ALA A 1 120 ? 36.633 2.737 25.483 1.00 18.32 114 ALA A C 1
ATOM 839 O O . ALA A 1 120 ? 37.036 2.847 26.645 1.00 18.93 114 ALA A O 1
ATOM 841 N N . LEU A 1 121 ? 37.436 2.434 24.468 1.00 18.80 115 LEU A N 1
ATOM 842 C CA . LEU A 1 121 ? 38.869 2.221 24.674 1.00 21.15 115 LEU A CA 1
ATOM 843 C C . LEU A 1 121 ? 39.533 3.494 25.199 1.00 21.48 115 LEU A C 1
ATOM 844 O O . LEU A 1 121 ? 40.335 3.448 26.133 1.00 20.86 115 LEU A O 1
ATOM 849 N N . GLU A 1 122 ? 39.190 4.630 24.600 1.00 22.03 116 GLU A N 1
ATOM 850 C CA . GLU A 1 122 ? 39.761 5.910 25.013 1.00 22.06 116 GLU A CA 1
ATOM 851 C C . GLU A 1 122 ? 39.361 6.309 26.427 1.00 22.31 116 GLU A C 1
ATOM 852 O O . GLU A 1 122 ? 40.177 6.850 27.179 1.00 23.71 116 GLU A O 1
ATOM 858 N N . LEU A 1 123 ? 38.105 6.060 26.786 1.00 20.84 117 LEU A N 1
ATOM 859 C CA . LEU A 1 123 ? 37.626 6.392 28.121 1.00 21.03 117 LEU A CA 1
ATOM 860 C C . LEU A 1 123 ? 38.348 5.545 29.166 1.00 22.07 117 LEU A C 1
ATOM 861 O O . LEU A 1 123 ? 38.642 6.020 30.264 1.00 20.78 117 LEU A O 1
ATOM 866 N N . LEU A 1 124 ? 38.625 4.289 28.828 1.00 21.31 118 LEU A N 1
ATOM 867 C CA . LEU A 1 124 ? 39.334 3.412 29.751 1.00 22.66 118 LEU A CA 1
ATOM 868 C C . LEU A 1 124 ? 40.790 3.854 29.886 1.00 23.16 118 LEU A C 1
ATOM 869 O O . LEU A 1 124 ? 41.354 3.844 30.980 1.00 24.08 118 LEU A O 1
ATOM 874 N N . ASP A 1 125 ? 41.390 4.248 28.770 1.00 25.61 119 ASP A N 1
ATOM 875 C CA . ASP A 1 125 ? 42.782 4.678 28.765 1.00 26.78 119 ASP A CA 1
ATOM 876 C C . ASP A 1 125 ? 42.978 6.027 29.449 1.00 28.51 119 ASP A C 1
ATOM 877 O O . ASP A 1 125 ? 44.053 6.310 29.980 1.00 30.11 119 ASP A O 1
ATOM 882 N N . GLN A 1 126 ? 41.937 6.854 29.448 1.00 26.34 120 GLN A N 1
ATOM 883 C CA . GLN A 1 126 ? 42.020 8.173 30.063 1.00 26.87 120 GLN A CA 1
ATOM 884 C C . GLN A 1 126 ? 41.317 8.284 31.413 1.00 27.04 120 GLN A C 1
ATOM 885 O O . GLN A 1 126 ? 40.337 9.015 31.551 1.00 29.55 120 GLN A O 1
ATOM 891 N N . GLY A 1 127 ? 41.815 7.560 32.410 1.00 27.36 121 GLY A N 1
ATOM 892 C CA . GLY A 1 127 ? 41.219 7.632 33.732 1.00 25.88 121 GLY A CA 1
ATOM 893 C C . GLY A 1 127 ? 40.319 6.485 34.150 1.00 24.84 121 GLY A C 1
ATOM 894 O O . GLY A 1 127 ? 39.628 6.587 35.162 1.00 25.14 121 GLY A O 1
ATOM 895 N N . ASN A 1 128 ? 40.320 5.399 33.384 1.00 24.03 122 ASN A N 1
ATOM 896 C CA . ASN A 1 128 ? 39.493 4.239 33.703 1.00 24.14 122 ASN A CA 1
ATOM 897 C C . ASN A 1 128 ? 38.025 4.649 33.794 1.00 22.21 122 ASN A C 1
ATOM 898 O O . ASN A 1 128 ? 37.326 4.298 34.746 1.00 21.59 122 ASN A O 1
ATOM 903 N N . ARG A 1 129 ? 37.566 5.393 32.791 1.00 21.19 123 ARG A N 1
ATOM 904 C CA . ARG A 1 129 ? 36.188 5.864 32.755 1.00 19.22 123 ARG A CA 1
ATOM 905 C C . ARG A 1 129 ? 35.325 5.015 31.832 1.00 18.65 123 ARG A C 1
ATOM 906 O O . ARG A 1 129 ? 35.835 4.275 30.989 1.00 17.98 123 ARG A O 1
ATOM 914 N N . ALA A 1 130 ? 34.013 5.146 31.997 1.00 18.16 124 ALA A N 1
ATOM 915 C CA . ALA A 1 130 ? 33.056 4.392 31.199 1.00 18.73 124 ALA A CA 1
ATOM 916 C C . ALA A 1 130 ? 31.811 5.220 30.906 1.00 19.26 124 ALA A C 1
ATOM 917 O O . ALA A 1 130 ? 31.537 6.215 31.575 1.00 19.34 124 ALA A O 1
ATOM 919 N N . LEU A 1 131 ? 31.064 4.791 29.893 1.00 19.45 125 LEU A N 1
ATOM 920 C CA . LEU A 1 131 ? 29.836 5.460 29.489 1.00 19.09 125 LEU A CA 1
ATOM 921 C C . LEU A 1 131 ? 28.809 4.357 29.241 1.00 19.32 125 LEU A C 1
ATOM 922 O O . LEU A 1 131 ? 29.178 3.199 29.049 1.00 18.17 125 LEU A O 1
ATOM 927 N N . SER A 1 132 ? 27.528 4.706 29.269 1.00 17.59 126 SER A N 1
ATOM 928 C CA . SER A 1 132 ? 26.478 3.719 29.035 1.00 17.43 126 SER A CA 1
ATOM 929 C C . SER A 1 132 ? 26.126 3.753 27.555 1.00 17.00 126 SER A C 1
ATOM 930 O O . SER A 1 132 ? 25.678 4.782 27.047 1.00 17.79 126 SER A O 1
ATOM 933 N N . HIS A 1 133 ? 26.336 2.636 26.862 1.00 16.08 127 HIS A N 1
ATOM 934 C CA . HIS A 1 133 ? 26.047 2.567 25.432 1.00 16.26 127 HIS A CA 1
ATOM 935 C C . HIS A 1 133 ? 25.896 1.136 24.929 1.00 15.83 127 HIS A C 1
ATOM 936 O O . HIS A 1 133 ? 26.056 0.176 25.683 1.00 15.18 127 HIS A O 1
ATOM 943 N N . GLY A 1 134 ? 25.595 1.015 23.640 1.00 16.33 128 GLY A N 1
ATOM 944 C CA . GLY A 1 134 ? 25.408 -0.285 23.020 1.00 16.03 128 GLY A CA 1
ATOM 945 C C . GLY A 1 134 ? 26.639 -1.169 22.975 1.00 17.32 128 GLY A C 1
ATOM 946 O O . GLY A 1 134 ? 27.733 -0.772 23.372 1.00 17.36 128 GLY A O 1
ATOM 947 N N . THR A 1 135 ? 26.451 -2.379 22.458 1.00 16.65 129 THR A N 1
ATOM 948 C CA . THR A 1 135 ? 27.513 -3.374 22.371 1.00 18.40 129 THR A CA 1
ATOM 949 C C . THR A 1 135 ? 28.397 -3.331 21.125 1.00 17.12 129 THR A C 1
ATOM 950 O O . THR A 1 135 ? 29.563 -3.722 21.179 1.00 20.03 129 THR A O 1
ATOM 954 N N . ALA A 1 136 ? 27.843 -2.869 20.011 1.00 17.48 130 ALA A N 1
ATOM 955 C CA . ALA A 1 136 ? 28.563 -2.843 18.739 1.00 17.32 130 ALA A CA 1
ATOM 956 C C . ALA A 1 136 ? 29.607 -1.746 18.603 1.00 17.57 130 ALA A C 1
ATOM 957 O O . ALA A 1 136 ? 29.281 -0.559 18.574 1.00 16.38 130 ALA A O 1
ATOM 959 N N . PRO A 1 137 ? 30.883 -2.136 18.475 1.00 18.01 131 PRO A N 1
ATOM 960 C CA . PRO A 1 137 ? 31.983 -1.173 18.343 1.00 18.27 131 PRO A CA 1
ATOM 961 C C . PRO A 1 137 ? 31.941 -0.206 17.156 1.00 17.64 131 PRO A C 1
ATOM 962 O O . PRO A 1 137 ? 32.507 0.889 17.232 1.00 16.63 131 PRO A O 1
ATOM 966 N N . ALA A 1 138 ? 31.269 -0.586 16.072 1.00 16.18 132 ALA A N 1
ATOM 967 C CA . ALA A 1 138 ? 31.209 0.273 14.888 1.00 15.58 132 ALA A CA 1
ATOM 968 C C . ALA A 1 138 ? 30.131 1.357 14.939 1.00 14.81 132 ALA A C 1
ATOM 969 O O . ALA A 1 138 ? 30.173 2.315 14.168 1.00 15.17 132 ALA A O 1
ATOM 971 N N . VAL A 1 139 ? 29.166 1.207 15.836 1.00 15.40 133 VAL A N 1
ATOM 972 C CA . VAL A 1 139 ? 28.087 2.188 15.933 1.00 14.49 133 VAL A CA 1
ATOM 973 C C . VAL A 1 139 ? 28.618 3.575 16.277 1.00 15.58 133 VAL A C 1
ATOM 974 O O . VAL A 1 139 ? 29.470 3.726 17.155 1.00 15.94 133 VAL A O 1
ATOM 978 N N . GLY A 1 140 ? 28.119 4.583 15.569 1.00 13.64 134 GLY A N 1
ATOM 979 C CA . GLY A 1 140 ? 28.552 5.945 15.831 1.00 15.18 134 GLY A CA 1
ATOM 980 C C . GLY A 1 140 ? 27.918 6.532 17.079 1.00 14.64 134 GLY A C 1
ATOM 981 O O . GLY A 1 140 ? 26.726 6.353 17.338 1.00 15.02 134 GLY A O 1
ATOM 982 N N . VAL A 1 141 ? 28.726 7.234 17.867 1.00 13.62 135 VAL A N 1
ATOM 983 C CA . VAL A 1 141 ? 28.248 7.869 19.084 1.00 13.59 135 VAL A CA 1
ATOM 984 C C . VAL A 1 141 ? 27.143 8.866 18.737 1.00 13.93 135 VAL A C 1
ATOM 985 O O . VAL A 1 141 ? 26.172 9.013 19.477 1.00 14.68 135 VAL A O 1
ATOM 989 N N . GLY A 1 142 ? 27.304 9.536 17.600 1.00 14.26 136 GLY A N 1
ATOM 990 C CA . GLY A 1 142 ? 26.340 10.534 17.167 1.00 15.43 136 GLY A CA 1
ATOM 991 C C . GLY A 1 142 ? 24.913 10.043 17.025 1.00 15.31 136 GLY A C 1
ATOM 992 O O . GLY A 1 142 ? 24.013 10.520 17.713 1.00 15.35 136 GLY A O 1
ATOM 993 N N . GLY A 1 143 ? 24.692 9.087 16.129 1.00 15.03 137 GLY A N 1
ATOM 994 C CA . GLY A 1 143 ? 23.343 8.585 15.945 1.00 14.10 137 GLY A CA 1
ATOM 995 C C . GLY A 1 143 ? 22.835 7.893 17.195 1.00 15.53 137 GLY A C 1
ATOM 996 O O . GLY A 1 143 ? 21.659 7.990 17.542 1.00 14.53 137 GLY A O 1
ATOM 997 N N . HIS A 1 144 ? 23.742 7.196 17.872 1.00 15.30 138 HIS A N 1
ATOM 998 C CA . HIS A 1 144 ? 23.426 6.452 19.083 1.00 15.11 138 HIS A CA 1
ATOM 999 C C . HIS A 1 144 ? 22.807 7.345 20.156 1.00 15.18 138 HIS A C 1
ATOM 1000 O O . HIS A 1 144 ? 21.702 7.084 20.627 1.00 15.42 138 HIS A O 1
ATOM 1007 N N . VAL A 1 145 ? 23.510 8.408 20.533 1.00 15.25 139 VAL A N 1
ATOM 1008 C CA . VAL A 1 145 ? 23.006 9.284 21.584 1.00 15.26 139 VAL A CA 1
ATOM 1009 C C . VAL A 1 145 ? 21.795 10.116 21.174 1.00 14.99 139 VAL A C 1
ATOM 1010 O O . VAL A 1 145 ? 20.926 10.386 21.999 1.00 17.32 139 VAL A O 1
ATOM 1014 N N . LEU A 1 146 ? 21.719 10.506 19.905 1.00 14.41 140 LEU A N 1
ATOM 1015 C CA . LEU A 1 146 ? 20.588 11.309 19.450 1.00 15.51 140 LEU A CA 1
ATOM 1016 C C . LEU A 1 146 ? 19.271 10.537 19.518 1.00 14.96 140 LEU A C 1
ATOM 1017 O O . LEU A 1 146 ? 18.209 11.133 19.682 1.00 16.35 140 LEU A O 1
ATOM 1022 N N . GLY A 1 147 ? 19.344 9.214 19.403 1.00 15.96 141 GLY A N 1
ATOM 1023 C CA . GLY A 1 147 ? 18.137 8.404 19.461 1.00 15.54 141 GLY A CA 1
ATOM 1024 C C . GLY A 1 147 ? 17.904 7.749 20.811 1.00 15.98 141 GLY A C 1
ATOM 1025 O O . GLY A 1 147 ? 16.810 7.254 21.088 1.00 15.72 141 GLY A O 1
ATOM 1026 N N . GLY A 1 148 ? 18.931 7.759 21.656 1.00 14.78 142 GLY A N 1
ATOM 1027 C CA . GLY A 1 148 ? 18.832 7.137 22.964 1.00 16.62 142 GLY A CA 1
ATOM 1028 C C . GLY A 1 148 ? 20.166 6.533 23.363 1.00 16.79 142 GLY A C 1
ATOM 1029 O O . GLY A 1 148 ? 20.953 7.168 24.069 1.00 17.17 142 GLY A O 1
ATOM 1030 N N . GLY A 1 149 ? 20.429 5.314 22.893 1.00 16.54 143 GLY A N 1
ATOM 1031 C CA . GLY A 1 149 ? 21.676 4.634 23.210 1.00 15.73 143 GLY A CA 1
ATOM 1032 C C . GLY A 1 149 ? 21.370 3.602 24.274 1.00 15.45 143 GLY A C 1
ATOM 1033 O O . GLY A 1 149 ? 21.492 3.874 25.467 1.00 14.63 143 GLY A O 1
ATOM 1034 N N . TYR A 1 150 ? 20.985 2.411 23.827 1.00 15.47 144 TYR A N 1
ATOM 1035 C CA . TYR A 1 150 ? 20.580 1.335 24.721 1.00 14.26 144 TYR A CA 1
ATOM 1036 C C . TYR A 1 150 ? 21.541 0.150 24.747 1.00 14.87 144 TYR A C 1
ATOM 1037 O O . TYR A 1 150 ? 22.016 -0.296 23.706 1.00 16.00 144 TYR A O 1
ATOM 1046 N N . GLY A 1 151 ? 21.804 -0.371 25.942 1.00 15.28 145 GLY A N 1
ATOM 1047 C CA . GLY A 1 151 ? 22.704 -1.509 26.062 1.00 15.20 145 GLY A CA 1
ATOM 1048 C C . GLY A 1 151 ? 22.637 -2.184 27.419 1.00 15.56 145 GLY A C 1
ATOM 1049 O O . GLY A 1 151 ? 21.718 -1.940 28.201 1.00 16.10 145 GLY A O 1
ATOM 1050 N N . PHE A 1 152 ? 23.622 -3.022 27.714 1.00 15.77 146 PHE A N 1
ATOM 1051 C CA . PHE A 1 152 ? 23.630 -3.741 28.982 1.00 16.14 146 PHE A CA 1
ATOM 1052 C C . PHE A 1 152 ? 23.898 -2.903 30.225 1.00 17.01 146 PHE A C 1
ATOM 1053 O O . PHE A 1 152 ? 23.922 -3.437 31.336 1.00 16.91 146 PHE A O 1
ATOM 1061 N N . ALA A 1 153 ? 24.087 -1.598 30.049 1.00 15.69 147 ALA A N 1
ATOM 1062 C CA . ALA A 1 153 ? 24.317 -0.716 31.191 1.00 16.92 147 ALA A CA 1
ATOM 1063 C C . ALA A 1 153 ? 23.121 0.211 31.406 1.00 16.01 147 ALA A C 1
ATOM 1064 O O . ALA A 1 153 ? 23.091 0.979 32.362 1.00 16.23 147 ALA A O 1
ATOM 1066 N N . THR A 1 154 ? 22.123 0.119 30.531 1.00 14.27 148 THR A N 1
ATOM 1067 C CA . THR A 1 154 ? 20.956 1.002 30.625 1.00 15.80 148 THR A CA 1
ATOM 1068 C C . THR A 1 154 ? 20.064 0.806 31.851 1.00 16.64 148 THR A C 1
ATOM 1069 O O . THR A 1 154 ? 19.563 1.778 32.420 1.00 17.33 148 THR A O 1
ATOM 1073 N N . HIS A 1 155 ? 19.861 -0.439 32.267 1.00 17.20 149 HIS A N 1
ATOM 1074 C CA . HIS A 1 155 ? 19.010 -0.684 33.422 1.00 16.24 149 HIS A CA 1
ATOM 1075 C C . HIS A 1 155 ? 19.660 -0.122 34.683 1.00 17.20 149 HIS A C 1
ATOM 1076 O O . HIS A 1 155 ? 18.974 0.255 35.631 1.00 15.83 149 HIS A O 1
ATOM 1083 N N . THR A 1 156 ? 20.986 -0.036 34.664 1.00 17.48 150 THR A N 1
ATOM 1084 C CA . THR A 1 156 ? 21.750 0.455 35.806 1.00 18.05 150 THR A CA 1
ATOM 1085 C C . THR A 1 156 ? 22.151 1.927 35.734 1.00 18.99 150 THR A C 1
ATOM 1086 O O . THR A 1 156 ? 22.160 2.625 36.757 1.00 18.97 150 THR A O 1
ATOM 1090 N N . HIS A 1 157 ? 22.478 2.393 34.533 1.00 17.92 151 HIS A N 1
ATOM 1091 C CA . HIS A 1 157 ? 22.941 3.768 34.343 1.00 18.68 151 HIS A CA 1
ATOM 1092 C C . HIS A 1 157 ? 22.192 4.617 33.322 1.00 17.05 151 HIS A C 1
ATOM 1093 O O . HIS A 1 157 ? 22.634 5.722 32.997 1.00 20.02 151 HIS A O 1
ATOM 1100 N N . GLY A 1 158 ? 21.084 4.105 32.802 1.00 16.98 152 GLY A N 1
ATOM 1101 C CA . GLY A 1 158 ? 20.305 4.867 31.840 1.00 16.68 152 GLY A CA 1
ATOM 1102 C C . GLY A 1 158 ? 20.831 4.835 30.420 1.00 15.54 152 GLY A C 1
ATOM 1103 O O . GLY A 1 158 ? 21.771 4.109 30.111 1.00 16.48 152 GLY A O 1
ATOM 1104 N N . LEU A 1 159 ? 20.219 5.640 29.556 1.00 15.48 153 LEU A N 1
ATOM 1105 C CA . LEU A 1 159 ? 20.606 5.714 28.151 1.00 15.16 153 LEU A CA 1
ATOM 1106 C C . LEU A 1 159 ? 21.871 6.537 27.974 1.00 14.97 153 LEU A C 1
ATOM 1107 O O . LEU A 1 159 ? 22.275 7.273 28.874 1.00 15.59 153 LEU A O 1
ATOM 1112 N N . THR A 1 160 ? 22.497 6.418 26.809 1.00 12.97 154 THR A N 1
ATOM 1113 C CA . THR A 1 160 ? 23.699 7.193 26.532 1.00 13.96 154 THR A CA 1
ATOM 1114 C C . THR A 1 160 ? 23.348 8.676 26.684 1.00 15.99 154 THR A C 1
ATOM 1115 O O . THR A 1 160 ? 24.139 9.465 27.208 1.00 15.20 154 THR A O 1
ATOM 1119 N N . LEU A 1 161 ? 22.152 9.051 26.235 1.00 14.55 155 LEU A N 1
ATOM 1120 C CA . LEU A 1 161 ? 21.732 10.448 26.312 1.00 15.64 155 LEU A CA 1
ATOM 1121 C C . LEU A 1 161 ? 21.526 10.962 27.735 1.00 16.91 155 LEU A C 1
ATOM 1122 O O . LEU A 1 161 ? 21.421 12.173 27.951 1.00 17.55 155 LEU A O 1
ATOM 1127 N N . ASP A 1 162 ? 21.473 10.057 28.710 1.00 16.83 156 ASP A N 1
ATOM 1128 C CA . ASP A 1 162 ? 21.300 10.484 30.097 1.00 17.74 156 ASP A CA 1
ATOM 1129 C C . ASP A 1 162 ? 22.612 10.979 30.685 1.00 18.37 156 ASP A C 1
ATOM 1130 O O . ASP A 1 162 ? 22.648 11.502 31.802 1.00 18.47 156 ASP A O 1
ATOM 1135 N N . TRP A 1 163 ? 23.691 10.826 29.925 1.00 17.22 157 TRP A N 1
ATOM 1136 C CA . TRP A 1 163 ? 25.003 11.276 30.371 1.00 18.17 157 TRP A CA 1
ATOM 1137 C C . TRP A 1 163 ? 25.491 12.508 29.622 1.00 18.02 157 TRP A C 1
ATOM 1138 O O . TRP A 1 163 ? 26.552 13.049 29.937 1.00 19.44 157 TRP A O 1
ATOM 1149 N N . LEU A 1 164 ? 24.711 12.958 28.642 1.00 17.12 158 LEU A N 1
ATOM 1150 C CA . LEU A 1 164 ? 25.089 14.125 27.848 1.00 17.32 158 LEU A CA 1
ATOM 1151 C C . LEU A 1 164 ? 24.821 15.416 28.617 1.00 17.18 158 LEU A C 1
ATOM 1152 O O . LEU A 1 164 ? 23.732 15.607 29.154 1.00 18.75 158 LEU A O 1
ATOM 1157 N N . ILE A 1 165 ? 25.818 16.296 28.670 1.00 18.90 159 ILE A N 1
ATOM 1158 C CA . ILE A 1 165 ? 25.667 17.563 29.378 1.00 18.87 159 ILE A CA 1
ATOM 1159 C C . ILE A 1 165 ? 25.898 18.779 28.483 1.00 20.26 159 ILE A C 1
ATOM 1160 O O . ILE A 1 165 ? 25.692 19.914 28.910 1.00 20.34 159 ILE A O 1
ATOM 1165 N N . GLY A 1 166 ? 26.327 18.549 27.246 1.00 19.73 160 GLY A N 1
ATOM 1166 C CA . GLY A 1 166 ? 26.554 19.667 26.346 1.00 19.64 160 GLY A CA 1
ATOM 1167 C C . GLY A 1 166 ? 27.026 19.242 24.973 1.00 20.41 160 GLY A C 1
ATOM 1168 O O . GLY A 1 166 ? 27.279 18.067 24.732 1.00 19.18 160 GLY A O 1
ATOM 1169 N N . ALA A 1 167 ? 27.151 20.201 24.065 1.00 20.11 161 ALA A N 1
ATOM 1170 C CA . ALA A 1 167 ? 27.600 19.893 22.718 1.00 20.50 161 ALA A CA 1
ATOM 1171 C C . ALA A 1 167 ? 27.810 21.156 21.905 1.00 20.75 161 ALA A C 1
ATOM 1172 O O . ALA A 1 167 ? 27.145 22.168 22.131 1.00 21.97 161 ALA A O 1
ATOM 1174 N N . THR A 1 168 ? 28.760 21.099 20.978 1.00 19.44 162 THR A N 1
ATOM 1175 C CA . THR A 1 168 ? 29.014 22.223 20.087 1.00 17.79 162 THR A CA 1
ATOM 1176 C C . THR A 1 168 ? 28.423 21.747 18.772 1.00 19.37 162 THR A C 1
ATOM 1177 O O . THR A 1 168 ? 28.784 20.678 18.269 1.00 18.39 162 THR A O 1
ATOM 1181 N N . VAL A 1 169 ? 27.500 22.526 18.226 1.00 18.25 163 VAL A N 1
ATOM 1182 C CA . VAL A 1 169 ? 26.827 22.116 17.008 1.00 18.75 163 VAL A CA 1
ATOM 1183 C C . VAL A 1 169 ? 26.798 23.172 15.921 1.00 19.08 163 VAL A C 1
ATOM 1184 O O . VAL A 1 169 ? 27.061 24.351 16.165 1.00 19.16 163 VAL A O 1
ATOM 1188 N N . VAL A 1 170 ? 26.470 22.722 14.717 1.00 17.84 164 VAL A N 1
ATOM 1189 C CA . VAL A 1 170 ? 26.353 23.594 13.558 1.00 17.76 164 VAL A CA 1
ATOM 1190 C C . VAL A 1 170 ? 24.872 23.564 13.186 1.00 17.89 164 VAL A C 1
ATOM 1191 O O . VAL A 1 170 ? 24.288 22.492 13.016 1.00 16.51 164 VAL A O 1
ATOM 1195 N N . LEU A 1 171 ? 24.263 24.740 13.075 1.00 17.58 165 LEU A N 1
ATOM 1196 C CA . LEU A 1 171 ? 22.845 24.826 12.746 1.00 18.26 165 LEU A CA 1
ATOM 1197 C C . LEU A 1 171 ? 22.569 24.835 11.246 1.00 18.59 165 LEU A C 1
ATOM 1198 O O . LEU A 1 171 ? 23.490 24.885 10.428 1.00 19.74 165 LEU A O 1
ATOM 1203 N N . ALA A 1 172 ? 21.286 24.787 10.898 1.00 19.73 166 ALA A N 1
ATOM 1204 C CA . ALA A 1 172 ? 20.846 24.776 9.506 1.00 21.01 166 ALA A CA 1
ATOM 1205 C C . ALA A 1 172 ? 21.264 26.028 8.733 1.00 22.00 166 ALA A C 1
ATOM 1206 O O . ALA A 1 172 ? 21.267 26.022 7.503 1.00 22.26 166 ALA A O 1
ATOM 1208 N N . ASP A 1 173 ? 21.601 27.103 9.443 1.00 22.15 167 ASP A N 1
ATOM 1209 C CA . ASP A 1 173 ? 22.041 28.322 8.766 1.00 23.60 167 ASP A CA 1
ATOM 1210 C C . ASP A 1 173 ? 23.563 28.449 8.819 1.00 24.34 167 ASP A C 1
ATOM 1211 O O . ASP A 1 173 ? 24.127 29.512 8.543 1.00 24.44 167 ASP A O 1
ATOM 1216 N N . ALA A 1 174 ? 24.215 27.343 9.173 1.00 23.34 168 ALA A N 1
ATOM 1217 C CA . ALA A 1 174 ? 25.674 27.262 9.255 1.00 23.80 168 ALA A CA 1
ATOM 1218 C C . ALA A 1 174 ? 26.290 27.964 10.462 1.00 23.83 168 ALA A C 1
ATOM 1219 O O . ALA A 1 174 ? 27.510 28.091 10.548 1.00 24.80 168 ALA A O 1
ATOM 1221 N N . SER A 1 175 ? 25.460 28.420 11.392 1.00 23.40 169 SER A N 1
ATOM 1222 C CA . SER A 1 175 ? 25.982 29.082 12.581 1.00 22.30 169 SER A CA 1
ATOM 1223 C C . SER A 1 175 ? 26.535 28.015 13.532 1.00 22.03 169 SER A C 1
ATOM 1224 O O . SER A 1 175 ? 26.131 26.854 13.472 1.00 20.94 169 SER A O 1
ATOM 1227 N N . ILE A 1 176 ? 27.472 28.403 14.390 1.00 19.89 170 ILE A N 1
ATOM 1228 C CA . ILE A 1 176 ? 28.066 27.468 15.343 1.00 20.44 170 ILE A CA 1
ATOM 1229 C C . ILE A 1 176 ? 27.718 27.934 16.748 1.00 21.41 170 ILE A C 1
ATOM 1230 O O . ILE A 1 176 ? 28.005 29.074 17.125 1.00 21.25 170 ILE A O 1
ATOM 1235 N N . VAL A 1 177 ? 27.092 27.056 17.522 1.00 19.45 171 VAL A N 1
ATOM 1236 C CA . VAL A 1 177 ? 26.696 27.415 18.871 1.00 20.54 171 VAL A CA 1
ATOM 1237 C C . VAL A 1 177 ? 26.917 26.282 19.855 1.00 21.33 171 VAL A C 1
ATOM 1238 O O . VAL A 1 177 ? 27.092 25.126 19.468 1.00 19.21 171 VAL A O 1
ATOM 1242 N N . HIS A 1 178 ? 26.920 26.630 21.135 1.00 20.47 172 HIS A N 1
ATOM 1243 C CA . HIS A 1 178 ? 27.079 25.636 22.181 1.00 21.83 172 HIS A CA 1
ATOM 1244 C C . HIS A 1 178 ? 25.702 25.396 22.781 1.00 22.46 172 HIS A C 1
ATOM 1245 O O . HIS A 1 178 ? 24.896 26.324 22.898 1.00 22.83 172 HIS A O 1
ATOM 1252 N N . VAL A 1 179 ? 25.426 24.149 23.145 1.00 21.52 173 VAL A N 1
ATOM 1253 C CA . VAL A 1 179 ? 24.143 23.792 23.730 1.00 21.82 173 VAL A CA 1
ATOM 1254 C C . VAL A 1 179 ? 24.352 23.074 25.055 1.00 22.87 173 VAL A C 1
ATOM 1255 O O . VAL A 1 179 ? 25.330 22.342 25.230 1.00 21.90 173 VAL A O 1
ATOM 1259 N N . SER A 1 180 ? 23.425 23.290 25.982 1.00 22.06 174 SER A N 1
ATOM 1260 C CA . SER A 1 180 ? 23.483 22.679 27.304 1.00 23.77 174 SER A CA 1
ATOM 1261 C C . SER A 1 180 ? 22.157 22.954 27.996 1.00 25.01 174 SER A C 1
ATOM 1262 O O . SER A 1 180 ? 21.248 23.523 27.395 1.00 25.00 174 SER A O 1
ATOM 1265 N N . GLU A 1 181 ? 22.045 22.562 29.261 1.00 26.96 175 GLU A N 1
ATOM 1266 C CA . GLU A 1 181 ? 20.810 22.796 30.000 1.00 30.97 175 GLU A CA 1
ATOM 1267 C C . GLU A 1 181 ? 20.611 24.285 30.288 1.00 32.33 175 GLU A C 1
ATOM 1268 O O . GLU A 1 181 ? 19.507 24.716 30.620 1.00 32.24 175 GLU A O 1
ATOM 1274 N N . THR A 1 182 ? 21.677 25.068 30.146 1.00 32.67 176 THR A N 1
ATOM 1275 C CA . THR A 1 182 ? 21.605 26.502 30.415 1.00 33.51 176 THR A CA 1
ATOM 1276 C C . THR A 1 182 ? 21.833 27.378 29.184 1.00 32.20 176 THR A C 1
ATOM 1277 O O . THR A 1 182 ? 21.820 28.606 29.281 1.00 32.73 176 THR A O 1
ATOM 1281 N N . GLU A 1 183 ? 22.027 26.751 28.029 1.00 30.48 177 GLU A N 1
ATOM 1282 C CA . GLU A 1 183 ? 22.279 27.483 26.792 1.00 30.24 177 GLU A CA 1
ATOM 1283 C C . GLU A 1 183 ? 21.615 26.766 25.611 1.00 28.66 177 GLU A C 1
ATOM 1284 O O . GLU A 1 183 ? 21.988 25.643 25.275 1.00 26.60 177 GLU A O 1
ATOM 1290 N N . ASN A 1 184 ? 20.638 27.421 24.981 1.00 26.61 178 ASN A N 1
ATOM 1291 C CA . ASN A 1 184 ? 19.907 26.823 23.863 1.00 25.59 178 ASN A CA 1
ATOM 1292 C C . ASN A 1 184 ? 19.346 25.500 24.380 1.00 24.52 178 ASN A C 1
ATOM 1293 O O . ASN A 1 184 ? 19.351 24.483 23.680 1.00 23.38 178 ASN A O 1
ATOM 1298 N N . ALA A 1 185 ? 18.862 25.533 25.617 1.00 23.38 179 ALA A N 1
ATOM 1299 C CA . ALA A 1 185 ? 18.330 24.346 26.280 1.00 22.98 179 ALA A CA 1
ATOM 1300 C C . ALA A 1 185 ? 17.235 23.607 25.522 1.00 22.38 179 ALA A C 1
ATOM 1301 O O . ALA A 1 185 ? 17.073 22.397 25.698 1.00 22.50 179 ALA A O 1
ATOM 1303 N N . ASP A 1 186 ? 16.471 24.313 24.691 1.00 21.82 180 ASP A N 1
ATOM 1304 C CA . ASP A 1 186 ? 15.423 23.641 23.937 1.00 21.51 180 ASP A CA 1
ATOM 1305 C C . ASP A 1 186 ? 16.049 22.725 22.885 1.00 20.75 180 ASP A C 1
ATOM 1306 O O . ASP A 1 186 ? 15.560 21.618 22.650 1.00 19.64 180 ASP A O 1
ATOM 1311 N N . LEU A 1 187 ? 17.138 23.177 22.266 1.00 19.42 181 LEU A N 1
ATOM 1312 C CA . LEU A 1 187 ? 17.823 22.355 21.271 1.00 19.14 181 LEU A CA 1
ATOM 1313 C C . LEU A 1 187 ? 18.547 21.211 21.985 1.00 19.16 181 LEU A C 1
ATOM 1314 O O . LEU A 1 187 ? 18.647 20.102 21.461 1.00 19.41 181 LEU A O 1
ATOM 1319 N N . PHE A 1 188 ? 19.048 21.486 23.186 1.00 18.62 182 PHE A N 1
ATOM 1320 C CA . PHE A 1 188 ? 19.751 20.469 23.963 1.00 18.84 182 PHE A CA 1
ATOM 1321 C C . PHE A 1 188 ? 18.783 19.338 24.316 1.00 19.40 182 PHE A C 1
ATOM 1322 O O . PHE A 1 188 ? 19.156 18.162 24.329 1.00 18.90 182 PHE A O 1
ATOM 1330 N N . TRP A 1 189 ? 17.541 19.709 24.604 1.00 17.90 183 TRP A N 1
ATOM 1331 C CA . TRP A 1 189 ? 16.492 18.749 24.943 1.00 18.38 183 TRP A CA 1
ATOM 1332 C C . TRP A 1 189 ? 16.204 17.871 23.727 1.00 19.80 183 TRP A C 1
ATOM 1333 O O . TRP A 1 189 ? 16.121 16.643 23.832 1.00 19.19 183 TRP A O 1
ATOM 1344 N N . ALA A 1 190 ? 16.061 18.509 22.567 1.00 19.44 184 ALA A N 1
ATOM 1345 C CA . ALA A 1 190 ? 15.766 17.795 21.330 1.00 18.20 184 ALA A CA 1
ATOM 1346 C C . ALA A 1 190 ? 16.876 16.838 20.909 1.00 18.79 184 ALA A C 1
ATOM 1347 O O . ALA A 1 190 ? 16.600 15.758 20.392 1.00 19.18 184 ALA A O 1
ATOM 1349 N N . LEU A 1 191 ? 18.128 17.239 21.115 1.00 17.33 185 LEU A N 1
ATOM 1350 C CA . LEU A 1 191 ? 19.260 16.398 20.741 1.00 17.76 185 LEU A CA 1
ATOM 1351 C C . LEU A 1 191 ? 19.290 15.126 21.572 1.00 17.87 185 LEU A C 1
ATOM 1352 O O . LEU A 1 191 ? 19.842 14.112 21.154 1.00 18.41 185 LEU A O 1
ATOM 1357 N N . ARG A 1 192 ? 18.696 15.187 22.754 1.00 17.30 186 ARG A N 1
ATOM 1358 C CA . ARG A 1 192 ? 18.659 14.027 23.625 1.00 17.82 186 ARG A CA 1
ATOM 1359 C C . ARG A 1 192 ? 17.414 13.179 23.372 1.00 17.01 186 ARG A C 1
ATOM 1360 O O . ARG A 1 192 ? 16.498 13.146 24.192 1.00 16.80 186 ARG A O 1
ATOM 1368 N N . GLY A 1 193 ? 17.383 12.509 22.221 1.00 16.33 187 GLY A N 1
ATOM 1369 C CA . GLY A 1 193 ? 16.260 11.646 21.899 1.00 16.23 187 GLY A CA 1
ATOM 1370 C C . GLY A 1 193 ? 15.475 11.988 20.648 1.00 16.45 187 GLY A C 1
ATOM 1371 O O . GLY A 1 193 ? 14.717 11.154 20.150 1.00 16.65 187 GLY A O 1
ATOM 1372 N N . GLY A 1 194 ? 15.664 13.202 20.139 1.00 17.21 188 GLY A N 1
ATOM 1373 C CA . GLY A 1 194 ? 14.946 13.643 18.955 1.00 16.87 188 GLY A CA 1
ATOM 1374 C C . GLY A 1 194 ? 15.380 13.028 17.639 1.00 16.58 188 GLY A C 1
ATOM 1375 O O . GLY A 1 194 ? 14.743 13.251 16.607 1.00 18.17 188 GLY A O 1
ATOM 1376 N N . GLY A 1 195 ? 16.456 12.252 17.660 1.00 16.31 189 GLY A N 1
ATOM 1377 C CA . GLY A 1 195 ? 16.917 11.639 16.430 1.00 16.48 189 GLY A CA 1
ATOM 1378 C C . GLY A 1 195 ? 17.637 12.626 15.535 1.00 17.05 189 GLY A C 1
ATOM 1379 O O . GLY A 1 195 ? 18.279 13.561 16.013 1.00 19.22 189 GLY A O 1
ATOM 1380 N N . GLY A 1 196 ? 17.518 12.441 14.226 1.00 17.77 190 GLY A N 1
ATOM 1381 C CA . GLY A 1 196 ? 18.218 13.331 13.318 1.00 17.26 190 GLY A CA 1
ATOM 1382 C C . GLY A 1 196 ? 17.454 14.541 12.822 1.00 17.50 190 GLY A C 1
ATOM 1383 O O . GLY A 1 196 ? 16.240 14.658 13.017 1.00 16.91 190 GLY A O 1
ATOM 1384 N N . GLY A 1 197 ? 18.188 15.462 12.204 1.00 17.10 191 GLY A N 1
ATOM 1385 C CA . GLY A 1 197 ? 17.568 16.640 11.624 1.00 18.76 191 GLY A CA 1
ATOM 1386 C C . GLY A 1 197 ? 17.516 17.948 12.385 1.00 19.01 191 GLY A C 1
ATOM 1387 O O . GLY A 1 197 ? 17.004 18.929 11.849 1.00 20.09 191 GLY A O 1
ATOM 1388 N N . PHE A 1 198 ? 18.041 17.992 13.605 1.00 17.90 192 PHE A N 1
ATOM 1389 C CA . PHE A 1 198 ? 17.996 19.226 14.389 1.00 18.51 192 PHE A CA 1
ATOM 1390 C C . PHE A 1 198 ? 19.223 20.117 14.224 1.00 19.09 192 PHE A C 1
ATOM 1391 O O . PHE A 1 198 ? 19.109 21.346 14.140 1.00 18.30 192 PHE A O 1
ATOM 1399 N N . ALA A 1 199 ? 20.391 19.489 14.166 1.00 16.46 193 ALA A N 1
ATOM 1400 C CA . ALA A 1 199 ? 21.656 20.195 14.008 1.00 17.74 193 ALA A CA 1
ATOM 1401 C C . ALA A 1 199 ? 22.727 19.146 13.731 1.00 17.08 193 ALA A C 1
ATOM 1402 O O . ALA A 1 199 ? 22.460 17.948 13.821 1.00 17.23 193 ALA A O 1
ATOM 1404 N N . ILE A 1 200 ? 23.925 19.584 13.366 1.00 16.97 194 ILE A N 1
ATOM 1405 C CA . ILE A 1 200 ? 25.013 18.643 13.132 1.00 16.89 194 ILE A CA 1
ATOM 1406 C C . ILE A 1 200 ? 25.976 18.838 14.297 1.00 16.90 194 ILE A C 1
ATOM 1407 O O . ILE A 1 200 ? 26.537 19.917 14.486 1.00 17.71 194 ILE A O 1
ATOM 1412 N N . VAL A 1 201 ? 26.144 17.793 15.098 1.00 16.54 195 VAL A N 1
ATOM 1413 C CA . VAL A 1 201 ? 27.000 17.891 16.265 1.00 15.68 195 VAL A CA 1
ATOM 1414 C C . VAL A 1 201 ? 28.465 17.643 15.956 1.00 17.34 195 VAL A C 1
ATOM 1415 O O . VAL A 1 201 ? 28.836 16.574 15.476 1.00 16.07 195 VAL A O 1
ATOM 1419 N N . SER A 1 202 ? 29.294 18.647 16.229 1.00 15.62 196 SER A N 1
ATOM 1420 C CA . SER A 1 202 ? 30.727 18.530 16.002 1.00 16.97 196 SER A CA 1
ATOM 1421 C C . SER A 1 202 ? 31.381 17.853 17.203 1.00 16.76 196 SER A C 1
ATOM 1422 O O . SER A 1 202 ? 32.295 17.040 17.049 1.00 17.62 196 SER A O 1
ATOM 1425 N N . GLU A 1 203 ? 30.903 18.202 18.393 1.00 16.33 197 GLU A N 1
ATOM 1426 C CA . GLU A 1 203 ? 31.428 17.667 19.647 1.00 19.69 197 GLU A CA 1
ATOM 1427 C C . GLU A 1 203 ? 30.333 17.441 20.684 1.00 18.29 197 GLU A C 1
ATOM 1428 O O . GLU A 1 203 ? 29.465 18.292 20.874 1.00 18.79 197 GLU A O 1
ATOM 1434 N N . PHE A 1 204 ? 30.384 16.289 21.351 1.00 17.92 198 PHE A N 1
ATOM 1435 C CA . PHE A 1 204 ? 29.441 15.953 22.416 1.00 17.31 198 PHE A CA 1
ATOM 1436 C C . PHE A 1 204 ? 30.239 16.059 23.718 1.00 17.93 198 PHE A C 1
ATOM 1437 O O . PHE A 1 204 ? 31.432 15.760 23.738 1.00 17.76 198 PHE A O 1
ATOM 1445 N N . GLU A 1 205 ? 29.583 16.486 24.790 1.00 17.74 199 GLU A N 1
ATOM 1446 C CA . GLU A 1 205 ? 30.228 16.597 26.095 1.00 17.63 199 GLU A CA 1
ATOM 1447 C C . GLU A 1 205 ? 29.457 15.692 27.041 1.00 17.63 199 GLU A C 1
ATOM 1448 O O . GLU A 1 205 ? 28.270 15.905 27.303 1.00 17.05 199 GLU A O 1
ATOM 1454 N N . PHE A 1 206 ? 30.140 14.670 27.544 1.00 18.56 200 PHE A N 1
ATOM 1455 C CA . PHE A 1 206 ? 29.528 13.691 28.427 1.00 19.46 200 PHE A CA 1
ATOM 1456 C C . PHE A 1 206 ? 30.114 13.609 29.825 1.00 19.09 200 PHE A C 1
ATOM 1457 O O . PHE A 1 206 ? 31.313 13.785 30.025 1.00 19.66 200 PHE A O 1
ATOM 1465 N N . ASN A 1 207 ? 29.248 13.324 30.787 1.00 20.10 201 ASN A N 1
ATOM 1466 C CA . ASN A 1 207 ? 29.689 13.067 32.148 1.00 20.69 201 ASN A CA 1
ATOM 1467 C C . ASN A 1 207 ? 30.049 11.585 31.976 1.00 21.65 201 ASN A C 1
ATOM 1468 O O . ASN A 1 207 ? 29.649 10.968 30.983 1.00 20.39 201 ASN A O 1
ATOM 1473 N N . THR A 1 208 ? 30.801 11.014 32.908 1.00 20.63 202 THR A N 1
ATOM 1474 C CA . THR A 1 208 ? 31.170 9.603 32.811 1.00 21.01 202 THR A CA 1
ATOM 1475 C C . THR A 1 208 ? 31.167 8.992 34.200 1.00 21.89 202 THR A C 1
ATOM 1476 O O . THR A 1 208 ? 31.079 9.706 35.203 1.00 20.79 202 THR A O 1
ATOM 1480 N N . PHE A 1 209 ? 31.242 7.667 34.262 1.00 21.48 203 PHE A N 1
ATOM 1481 C CA . PHE A 1 209 ? 31.305 6.999 35.550 1.00 21.41 203 PHE A CA 1
ATOM 1482 C C . PHE A 1 209 ? 32.566 6.148 35.561 1.00 21.75 203 PHE A C 1
ATOM 1483 O O . PHE A 1 209 ? 33.114 5.826 34.506 1.00 21.56 203 PHE A O 1
ATOM 1491 N N . GLU A 1 210 ? 33.064 5.826 36.747 1.00 22.84 204 GLU A N 1
ATOM 1492 C CA . GLU A 1 210 ? 34.272 5.024 36.819 1.00 24.16 204 GLU A CA 1
ATOM 1493 C C . GLU A 1 210 ? 33.935 3.610 36.387 1.00 22.94 204 GLU A C 1
ATOM 1494 O O . GLU A 1 210 ? 32.887 3.082 36.751 1.00 24.08 204 GLU A O 1
ATOM 1500 N N . ALA A 1 211 ? 34.809 3.008 35.592 1.00 23.52 205 ALA A N 1
ATOM 1501 C CA . ALA A 1 211 ? 34.581 1.642 35.149 1.00 24.39 205 ALA A CA 1
ATOM 1502 C C . ALA A 1 211 ? 34.342 0.817 36.409 1.00 25.89 205 ALA A C 1
ATOM 1503 O O . ALA A 1 211 ? 35.129 0.876 37.354 1.00 26.23 205 ALA A O 1
ATOM 1505 N N . PRO A 1 212 ? 33.240 0.055 36.453 1.00 25.79 206 PRO A N 1
ATOM 1506 C CA . PRO A 1 212 ? 32.950 -0.761 37.636 1.00 26.47 206 PRO A CA 1
ATOM 1507 C C . PRO A 1 212 ? 34.058 -1.756 37.959 1.00 27.58 206 PRO A C 1
ATOM 1508 O O . PRO A 1 212 ? 34.750 -2.242 37.068 1.00 27.27 206 PRO A O 1
ATOM 1512 N N . GLU A 1 213 ? 34.228 -2.044 39.244 1.00 30.51 207 GLU A N 1
ATOM 1513 C CA . GLU A 1 213 ? 35.260 -2.973 39.682 1.00 31.84 207 GLU A CA 1
ATOM 1514 C C . GLU A 1 213 ? 34.997 -4.385 39.173 1.00 30.45 207 GLU A C 1
ATOM 1515 O O . GLU A 1 213 ? 35.933 -5.143 38.917 1.00 31.26 207 GLU A O 1
ATOM 1521 N N . ILE A 1 214 ? 33.723 -4.733 39.019 1.00 27.45 208 ILE A N 1
ATOM 1522 C CA . ILE A 1 214 ? 33.359 -6.064 38.550 1.00 24.45 208 ILE A CA 1
ATOM 1523 C C . ILE A 1 214 ? 32.032 -6.107 37.804 1.00 22.92 208 ILE A C 1
ATOM 1524 O O . ILE A 1 214 ? 31.072 -5.424 38.164 1.00 22.51 208 ILE A O 1
ATOM 1529 N N . ILE A 1 215 ? 31.999 -6.910 36.748 1.00 22.26 209 ILE A N 1
ATOM 1530 C CA . ILE A 1 215 ? 30.793 -7.103 35.956 1.00 21.89 209 ILE A CA 1
ATOM 1531 C C . ILE A 1 215 ? 30.699 -8.599 35.722 1.00 21.10 209 ILE A C 1
ATOM 1532 O O . ILE A 1 215 ? 31.677 -9.224 35.318 1.00 21.60 209 ILE A O 1
ATOM 1537 N N . THR A 1 216 ? 29.537 -9.177 35.991 1.00 20.31 210 THR A N 1
ATOM 1538 C CA . THR A 1 216 ? 29.360 -10.605 35.758 1.00 20.38 210 THR A CA 1
ATOM 1539 C C . THR A 1 216 ? 28.418 -10.757 34.573 1.00 19.39 210 THR A C 1
ATOM 1540 O O . THR A 1 216 ? 27.272 -10.295 34.613 1.00 20.38 210 THR A O 1
ATOM 1544 N N . THR A 1 217 ? 28.912 -11.378 33.508 1.00 18.53 211 THR A N 1
ATOM 1545 C CA . THR A 1 217 ? 28.099 -11.595 32.318 1.00 18.65 211 THR A CA 1
ATOM 1546 C C . THR A 1 217 ? 27.433 -12.958 32.492 1.00 19.65 211 THR A C 1
ATOM 1547 O O . THR A 1 217 ? 27.977 -13.838 33.166 1.00 18.46 211 THR A O 1
ATOM 1551 N N . TYR A 1 218 ? 26.265 -13.144 31.889 1.00 18.11 212 TYR A N 1
ATOM 1552 C CA . TYR A 1 218 ? 25.573 -14.415 32.046 1.00 18.79 212 TYR A CA 1
ATOM 1553 C C . TYR A 1 218 ? 24.652 -14.741 30.885 1.00 19.25 212 TYR A C 1
ATOM 1554 O O . TYR A 1 218 ? 24.322 -13.885 30.065 1.00 18.75 212 TYR A O 1
ATOM 1563 N N . GLN A 1 219 ? 24.236 -16.000 30.844 1.00 19.47 213 GLN A N 1
ATOM 1564 C CA . GLN A 1 219 ? 23.306 -16.486 29.842 1.00 18.42 213 GLN A CA 1
ATOM 1565 C C . GLN A 1 219 ? 22.490 -17.602 30.475 1.00 19.67 213 GLN A C 1
ATOM 1566 O O . GLN A 1 219 ? 23.032 -18.451 31.190 1.00 19.86 213 GLN A O 1
ATOM 1572 N N . VAL A 1 220 ? 21.184 -17.567 30.238 1.00 19.17 214 VAL A N 1
ATOM 1573 C CA . VAL A 1 220 ? 20.275 -18.596 30.727 1.00 20.19 214 VAL A CA 1
ATOM 1574 C C . VAL A 1 220 ? 19.672 -19.193 29.466 1.00 20.77 214 VAL A C 1
ATOM 1575 O O . VAL A 1 220 ? 19.122 -18.472 28.634 1.00 19.33 214 VAL A O 1
ATOM 1579 N N . THR A 1 221 ? 19.796 -20.505 29.314 1.00 20.75 215 THR A N 1
ATOM 1580 C CA . THR A 1 221 ? 19.253 -21.171 28.141 1.00 22.35 215 THR A CA 1
ATOM 1581 C C . THR A 1 221 ? 17.974 -21.896 28.527 1.00 22.45 215 THR A C 1
ATOM 1582 O O . THR A 1 221 ? 17.955 -22.658 29.493 1.00 21.90 215 THR A O 1
ATOM 1586 N N . THR A 1 222 ? 16.902 -21.650 27.783 1.00 21.88 216 THR A N 1
ATOM 1587 C CA . THR A 1 222 ? 15.638 -22.311 28.078 1.00 23.15 216 THR A CA 1
ATOM 1588 C C . THR A 1 222 ? 15.359 -23.415 27.070 1.00 23.14 216 THR A C 1
ATOM 1589 O O . THR A 1 222 ? 15.914 -23.435 25.974 1.00 22.95 216 THR A O 1
ATOM 1593 N N . THR A 1 223 ? 14.492 -24.334 27.474 1.00 25.54 217 THR A N 1
ATOM 1594 C CA . THR A 1 223 ? 14.049 -25.439 26.638 1.00 27.52 217 THR A CA 1
ATOM 1595 C C . THR A 1 223 ? 12.550 -25.383 26.881 1.00 27.52 217 THR A C 1
ATOM 1596 O O . THR A 1 223 ? 11.998 -26.176 27.648 1.00 28.55 217 THR A O 1
ATOM 1600 N N . TRP A 1 224 ? 11.910 -24.405 26.246 1.00 26.68 218 TRP A N 1
ATOM 1601 C CA . TRP A 1 224 ? 10.480 -24.177 26.398 1.00 25.46 218 TRP A CA 1
ATOM 1602 C C . TRP A 1 224 ? 9.660 -24.467 25.153 1.00 25.85 218 TRP A C 1
ATOM 1603 O O . TRP A 1 224 ? 10.047 -24.099 24.042 1.00 25.88 218 TRP A O 1
ATOM 1614 N N . ASN A 1 225 ? 8.515 -25.115 25.344 1.00 26.41 219 ASN A N 1
ATOM 1615 C CA . ASN A 1 225 ? 7.628 -25.386 24.226 1.00 27.59 219 ASN A CA 1
ATOM 1616 C C . ASN A 1 225 ? 6.714 -24.168 24.130 1.00 27.96 219 ASN A C 1
ATOM 1617 O O . ASN A 1 225 ? 6.950 -23.160 24.801 1.00 25.74 219 ASN A O 1
ATOM 1622 N N . ARG A 1 226 ? 5.678 -24.255 23.306 1.00 28.06 220 ARG A N 1
ATOM 1623 C CA . ARG A 1 226 ? 4.746 -23.147 23.119 1.00 27.96 220 ARG A CA 1
ATOM 1624 C C . ARG A 1 226 ? 4.150 -22.631 24.431 1.00 28.92 220 ARG A C 1
ATOM 1625 O O . ARG A 1 226 ? 4.239 -21.442 24.742 1.00 27.65 220 ARG A O 1
ATOM 1633 N N . LYS A 1 227 ? 3.539 -23.531 25.194 1.00 28.60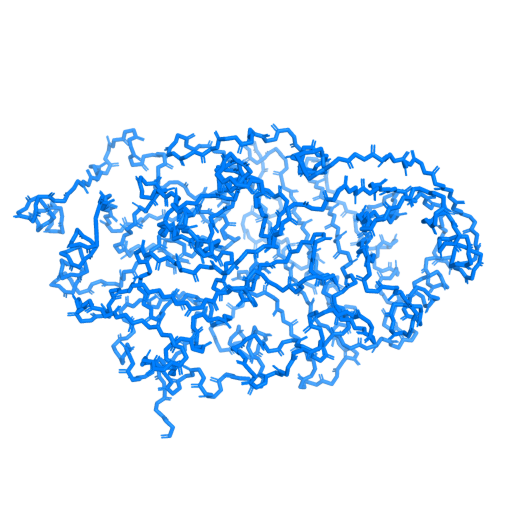 221 LYS A N 1
ATOM 1634 C CA . LYS A 1 227 ? 2.919 -23.173 26.465 1.00 28.51 221 LYS A CA 1
ATOM 1635 C C . LYS A 1 227 ? 3.923 -22.596 27.464 1.00 26.44 221 LYS A C 1
ATOM 1636 O O . LYS A 1 227 ? 3.628 -21.632 28.169 1.00 26.58 221 LYS A O 1
ATOM 1642 N N . GLN A 1 228 ? 5.109 -23.191 27.521 1.00 25.73 222 GLN A N 1
ATOM 1643 C CA . GLN A 1 228 ? 6.141 -22.739 28.446 1.00 23.60 222 GLN A CA 1
ATOM 1644 C C . GLN A 1 228 ? 6.684 -21.363 28.068 1.00 23.33 222 GLN A C 1
ATOM 1645 O O . GLN A 1 228 ? 7.164 -20.624 28.929 1.00 21.83 222 GLN A O 1
ATOM 1651 N N . HIS A 1 229 ? 6.601 -21.023 26.783 1.00 23.87 223 HIS A N 1
ATOM 1652 C CA . HIS A 1 229 ? 7.042 -19.709 26.307 1.00 23.16 223 HIS A CA 1
ATOM 1653 C C . HIS A 1 229 ? 6.091 -18.658 26.877 1.00 23.10 223 HIS A C 1
ATOM 1654 O O . HIS A 1 229 ? 6.519 -17.637 27.411 1.00 21.92 223 HIS A O 1
ATOM 1661 N N . VAL A 1 230 ? 4.789 -18.912 26.757 1.00 23.16 224 VAL A N 1
ATOM 1662 C CA . VAL A 1 230 ? 3.794 -17.969 27.248 1.00 23.59 224 VAL A CA 1
ATOM 1663 C C . VAL A 1 230 ? 3.858 -17.807 28.761 1.00 23.01 224 VAL A C 1
ATOM 1664 O O . VAL A 1 230 ? 3.863 -16.689 29.271 1.00 22.15 224 VAL A O 1
ATOM 1668 N N . ALA A 1 231 ? 3.903 -18.925 29.478 1.00 23.40 225 ALA A N 1
ATOM 1669 C CA . ALA A 1 231 ? 3.961 -18.886 30.936 1.00 22.97 225 ALA A CA 1
ATOM 1670 C C . ALA A 1 231 ? 5.268 -18.251 31.408 1.00 22.41 225 ALA A C 1
ATOM 1671 O O . ALA A 1 231 ? 5.285 -17.502 32.384 1.00 22.05 225 ALA A O 1
ATOM 1673 N N . GLY A 1 232 ? 6.355 -18.550 30.705 1.00 21.79 226 GLY A N 1
ATOM 1674 C CA . GLY A 1 232 ? 7.652 -18.003 31.063 1.00 22.23 226 GLY A CA 1
ATOM 1675 C C . GLY A 1 232 ? 7.735 -16.503 30.856 1.00 22.19 226 GLY A C 1
ATOM 1676 O O . GLY A 1 232 ? 8.262 -15.783 31.701 1.00 21.67 226 GLY A O 1
ATOM 1677 N N . LEU A 1 233 ? 7.223 -16.028 29.725 1.00 21.22 227 LEU A N 1
ATOM 1678 C CA . LEU A 1 233 ? 7.239 -14.595 29.431 1.00 20.15 227 LEU A CA 1
ATOM 1679 C C . LEU A 1 233 ? 6.329 -13.827 30.389 1.00 20.99 227 LEU A C 1
ATOM 1680 O O . LEU A 1 233 ? 6.635 -12.697 30.775 1.00 18.83 227 LEU A O 1
ATOM 1685 N N . LYS A 1 234 ? 5.215 -14.445 30.782 1.00 21.85 228 LYS A N 1
ATOM 1686 C CA . LYS A 1 234 ? 4.283 -13.806 31.703 1.00 22.22 228 LYS A CA 1
ATOM 1687 C C . LYS A 1 234 ? 4.976 -13.615 33.048 1.00 21.44 228 LYS A C 1
ATOM 1688 O O . LYS A 1 234 ? 4.848 -12.564 33.680 1.00 21.66 228 LYS A O 1
ATOM 1694 N N . ALA A 1 235 ? 5.721 -14.631 33.472 1.00 21.05 229 ALA A N 1
ATOM 1695 C CA . ALA A 1 235 ? 6.451 -14.573 34.731 1.00 20.85 229 ALA A CA 1
ATOM 1696 C C . ALA A 1 235 ? 7.564 -13.530 34.639 1.00 19.80 229 ALA A C 1
ATOM 1697 O O . ALA A 1 235 ? 7.744 -12.720 35.549 1.00 18.83 229 ALA A O 1
ATOM 1699 N N . LEU A 1 236 ? 8.316 -13.562 33.541 1.00 18.11 230 LEU A N 1
ATOM 1700 C CA . LEU A 1 236 ? 9.402 -12.607 33.340 1.00 18.28 230 LEU A CA 1
ATOM 1701 C C . LEU A 1 236 ? 8.887 -11.170 33.335 1.00 19.47 230 LEU A C 1
ATOM 1702 O O . LEU A 1 236 ? 9.577 -10.246 33.779 1.00 19.20 230 LEU A O 1
ATOM 1707 N N . GLN A 1 237 ? 7.669 -10.982 32.843 1.00 19.26 231 GLN A N 1
ATOM 1708 C CA . GLN A 1 237 ? 7.089 -9.649 32.785 1.00 21.01 231 GLN A CA 1
ATOM 1709 C C . GLN A 1 237 ? 6.823 -9.091 34.175 1.00 20.73 231 GLN A C 1
ATOM 1710 O O . GLN A 1 237 ? 7.150 -7.939 34.466 1.00 19.60 231 GLN A O 1
ATOM 1716 N N . ASP A 1 238 ? 6.224 -9.909 35.035 1.00 19.26 232 ASP A N 1
ATOM 1717 C CA . ASP A 1 238 ? 5.926 -9.471 36.390 1.00 19.53 232 ASP A CA 1
ATOM 1718 C C . ASP A 1 238 ? 7.222 -9.158 37.130 1.00 18.20 232 ASP A C 1
ATOM 1719 O O . ASP A 1 238 ? 7.309 -8.167 37.857 1.00 18.79 232 ASP A O 1
ATOM 1724 N N . TRP A 1 239 ? 8.227 -10.002 36.927 1.00 18.81 233 TRP A N 1
ATOM 1725 C CA . TRP A 1 239 ? 9.534 -9.840 37.558 1.00 19.71 233 TRP A CA 1
ATOM 1726 C C . TRP A 1 239 ? 10.250 -8.586 37.046 1.00 18.48 233 TRP A C 1
ATOM 1727 O O . TRP A 1 239 ? 10.860 -7.846 37.816 1.00 18.06 233 TRP A O 1
ATOM 1738 N N . ALA A 1 240 ? 10.172 -8.345 35.742 1.00 17.76 234 ALA A N 1
ATOM 1739 C CA . ALA A 1 240 ? 10.818 -7.176 35.156 1.00 17.81 234 ALA A CA 1
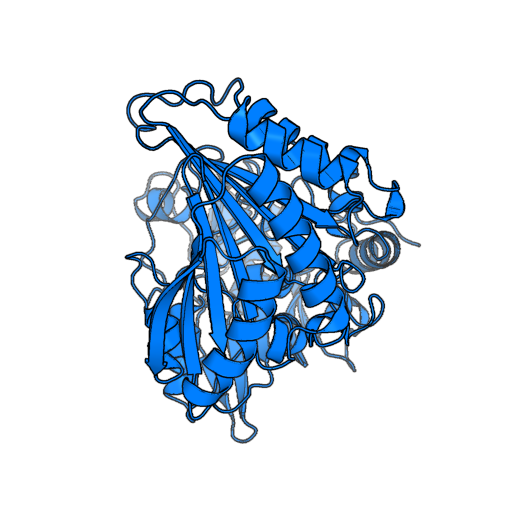ATOM 1740 C C . ALA A 1 240 ? 10.183 -5.891 35.681 1.00 19.21 234 ALA A C 1
ATOM 1741 O O . ALA A 1 240 ? 10.874 -4.919 35.997 1.00 19.77 234 ALA A O 1
ATOM 1743 N N . GLN A 1 241 ? 8.858 -5.898 35.759 1.00 19.31 235 GLN A N 1
ATOM 1744 C CA . GLN A 1 241 ? 8.092 -4.747 36.218 1.00 21.26 235 GLN A CA 1
ATOM 1745 C C . GLN A 1 241 ? 8.327 -4.378 37.678 1.00 21.97 235 GLN A C 1
ATOM 1746 O O . GLN A 1 241 ? 8.514 -3.204 38.003 1.00 21.50 235 GLN A O 1
ATOM 1752 N N . ASN A 1 242 ? 8.349 -5.379 38.553 1.00 21.63 236 ASN A N 1
ATOM 1753 C CA . ASN A 1 242 ? 8.494 -5.115 39.982 1.00 22.17 236 ASN A CA 1
ATOM 1754 C C . ASN A 1 242 ? 9.773 -5.530 40.700 1.00 21.98 236 ASN A C 1
ATOM 1755 O O . ASN A 1 242 ? 10.131 -4.927 41.710 1.00 21.42 236 ASN A O 1
ATOM 1760 N N . THR A 1 243 ? 10.465 -6.540 40.188 1.00 21.74 237 THR A N 1
ATOM 1761 C CA . THR A 1 243 ? 11.637 -7.063 40.881 1.00 22.51 237 THR A CA 1
ATOM 1762 C C . THR A 1 243 ? 13.055 -6.861 40.354 1.00 21.88 237 THR A C 1
ATOM 1763 O O . THR A 1 243 ? 13.940 -6.461 41.117 1.00 20.85 237 THR A O 1
ATOM 1767 N N . MET A 1 244 ? 13.289 -7.160 39.079 1.00 20.69 238 MET A N 1
ATOM 1768 C CA . MET A 1 244 ? 14.638 -7.045 38.532 1.00 20.27 238 MET A CA 1
ATOM 1769 C C . MET A 1 244 ? 15.407 -5.857 39.095 1.00 20.40 238 MET A C 1
ATOM 1770 O O . MET A 1 244 ? 15.007 -4.703 38.928 1.00 21.24 238 MET A O 1
ATOM 1775 N N . PRO A 1 245 ? 16.531 -6.137 39.776 1.00 22.00 239 PRO A N 1
ATOM 1776 C CA . PRO A 1 245 ? 17.430 -5.169 40.415 1.00 23.04 239 PRO A CA 1
ATOM 1777 C C . PRO A 1 245 ? 18.030 -4.120 39.491 1.00 22.74 239 PRO A C 1
ATOM 1778 O O . PRO A 1 245 ? 18.286 -4.378 38.317 1.00 21.86 239 PRO A O 1
ATOM 1782 N N . ARG A 1 246 ? 18.265 -2.938 40.048 1.00 22.07 240 ARG A N 1
ATOM 1783 C CA . ARG A 1 246 ? 18.865 -1.839 39.308 1.00 22.00 240 ARG A CA 1
ATOM 1784 C C . ARG A 1 246 ? 20.184 -2.292 38.677 1.00 20.76 240 ARG A C 1
ATOM 1785 O O . ARG A 1 246 ? 20.468 -1.982 37.520 1.00 20.57 240 ARG A O 1
ATOM 1793 N N . GLU A 1 247 ? 20.967 -3.049 39.445 1.00 19.38 241 GLU A N 1
ATOM 1794 C CA . GLU A 1 247 ? 22.278 -3.537 39.018 1.00 19.70 241 GLU A CA 1
ATOM 1795 C C . GLU A 1 247 ? 22.278 -4.607 37.926 1.00 18.08 241 GLU A C 1
ATOM 1796 O O . GLU A 1 247 ? 23.342 -4.988 37.434 1.00 17.67 241 GLU A O 1
ATOM 1802 N N . LEU A 1 248 ? 21.103 -5.091 37.543 1.00 17.96 242 LEU A N 1
ATOM 1803 C CA . LEU A 1 248 ? 21.028 -6.149 36.536 1.00 17.93 242 LEU A CA 1
ATOM 1804 C C . LEU A 1 248 ? 20.368 -5.739 35.227 1.00 17.60 242 LEU A C 1
ATOM 1805 O O . LEU A 1 248 ? 19.378 -5.011 35.223 1.00 18.82 242 LEU A O 1
ATOM 1810 N N . SER A 1 249 ? 20.923 -6.215 34.115 1.00 17.95 243 SER A N 1
ATOM 1811 C CA . SER A 1 249 ? 20.332 -5.954 32.810 1.00 16.63 243 SER A CA 1
ATOM 1812 C C . SER A 1 249 ? 20.000 -7.319 32.215 1.00 18.25 243 SER A C 1
ATOM 1813 O O . SER A 1 249 ? 20.591 -8.335 32.598 1.00 17.28 243 SER A O 1
ATOM 1816 N N . MET A 1 250 ? 19.048 -7.344 31.291 1.00 16.60 244 MET A N 1
ATOM 1817 C CA . MET A 1 250 ? 18.647 -8.596 30.670 1.00 17.08 244 MET A CA 1
ATOM 1818 C C . MET A 1 250 ? 17.890 -8.356 29.382 1.00 16.26 244 MET A C 1
ATOM 1819 O O . MET A 1 250 ? 17.163 -7.369 29.236 1.00 16.28 244 MET A O 1
ATOM 1824 N N . ARG A 1 251 ? 18.090 -9.265 28.441 1.00 16.48 245 ARG A N 1
ATOM 1825 C CA . ARG A 1 251 ? 17.376 -9.227 27.185 1.00 16.76 245 ARG A CA 1
ATOM 1826 C C . ARG A 1 251 ? 17.224 -10.682 26.796 1.00 17.25 245 ARG A C 1
ATOM 1827 O O . ARG A 1 251 ? 18.027 -11.528 27.198 1.00 15.77 245 ARG A O 1
ATOM 1835 N N . LEU A 1 252 ? 16.175 -10.977 26.046 1.00 16.51 246 LEU A N 1
ATOM 1836 C CA . LEU A 1 252 ? 15.948 -12.337 25.600 1.00 17.23 246 LEU A CA 1
ATOM 1837 C C . LEU A 1 252 ? 16.326 -12.421 24.134 1.00 17.07 246 LEU A C 1
ATOM 1838 O O . LEU A 1 252 ? 15.889 -11.603 23.331 1.00 19.26 246 LEU A O 1
ATOM 1843 N N . GLU A 1 253 ? 17.169 -13.390 23.799 1.00 19.09 247 GLU A N 1
ATOM 1844 C CA . GLU A 1 253 ? 17.568 -13.615 22.417 1.00 20.98 247 GLU A CA 1
ATOM 1845 C C . GLU A 1 253 ? 16.576 -14.663 21.934 1.00 20.26 247 GLU A C 1
ATOM 1846 O O . GLU A 1 253 ? 16.542 -15.774 22.462 1.00 19.74 247 GLU A O 1
ATOM 1852 N N . ILE A 1 254 ? 15.765 -14.302 20.944 1.00 20.30 248 ILE A N 1
ATOM 1853 C CA . ILE A 1 254 ? 14.746 -15.206 20.420 1.00 21.06 248 ILE A CA 1
ATOM 1854 C C . ILE A 1 254 ? 14.912 -15.502 18.940 1.00 21.68 248 ILE A C 1
ATOM 1855 O O . ILE A 1 254 ? 15.120 -14.596 18.143 1.00 23.04 248 ILE A O 1
ATOM 1860 N N . ASN A 1 255 ? 14.828 -16.779 18.582 1.00 21.81 249 ASN A N 1
ATOM 1861 C CA . ASN A 1 255 ? 14.908 -17.185 17.187 1.00 22.72 249 ASN A CA 1
ATOM 1862 C C . ASN A 1 255 ? 13.985 -18.390 17.010 1.00 23.84 249 ASN A C 1
ATOM 1863 O O . ASN A 1 255 ? 13.287 -18.780 17.947 1.00 22.03 249 ASN A O 1
ATOM 1868 N N . ALA A 1 256 ? 13.969 -18.965 15.814 1.00 24.83 250 ALA A N 1
ATOM 1869 C CA . ALA A 1 256 ? 13.095 -20.097 15.519 1.00 26.56 250 ALA A CA 1
ATOM 1870 C C . ALA A 1 256 ? 13.224 -21.299 16.448 1.00 28.15 250 ALA A C 1
ATOM 1871 O O . ALA A 1 256 ? 12.236 -21.994 16.701 1.00 29.23 250 ALA A O 1
ATOM 1873 N N . ASN A 1 257 ? 14.421 -21.552 16.964 1.00 28.30 251 ASN A N 1
ATOM 1874 C CA . ASN A 1 257 ? 14.608 -22.711 17.827 1.00 29.95 251 ASN A CA 1
ATOM 1875 C C . ASN A 1 257 ? 15.152 -22.442 19.223 1.00 29.06 251 ASN A C 1
ATOM 1876 O O . ASN A 1 257 ? 15.638 -23.362 19.883 1.00 29.50 251 ASN A O 1
ATOM 1881 N N . ALA A 1 258 ? 15.066 -21.202 19.688 1.00 26.02 252 ALA A N 1
ATOM 1882 C CA . ALA A 1 258 ? 15.576 -20.904 21.016 1.00 23.97 252 ALA A CA 1
ATOM 1883 C C . ALA A 1 258 ? 15.077 -19.612 21.638 1.00 22.36 252 ALA A C 1
ATOM 1884 O O . ALA A 1 258 ? 14.536 -18.734 20.968 1.00 21.70 252 ALA A O 1
ATOM 1886 N N . LEU A 1 259 ? 15.264 -19.533 22.949 1.00 21.28 253 LEU A N 1
ATOM 1887 C CA . LEU A 1 259 ? 14.907 -18.373 23.749 1.00 21.23 253 LEU A CA 1
ATOM 1888 C C . LEU A 1 259 ? 15.909 -18.410 24.891 1.00 20.51 253 LEU A C 1
ATOM 1889 O O . LEU A 1 259 ? 15.863 -19.308 25.731 1.00 20.85 253 LEU A O 1
ATOM 1894 N N . ASN A 1 260 ? 16.829 -17.451 24.903 1.00 20.55 254 ASN A N 1
ATOM 1895 C CA . ASN A 1 260 ? 17.849 -17.389 25.942 1.00 20.02 254 ASN A CA 1
ATOM 1896 C C . ASN A 1 260 ? 17.835 -16.029 26.621 1.00 19.93 254 ASN A C 1
ATOM 1897 O O . ASN A 1 260 ? 17.467 -15.029 26.011 1.00 21.42 254 ASN A O 1
ATOM 1902 N N . TRP A 1 261 ? 18.218 -15.993 27.893 1.00 18.85 255 TRP A N 1
ATOM 1903 C CA . TRP A 1 261 ? 18.280 -14.720 28.601 1.00 17.89 255 TRP A CA 1
ATOM 1904 C C . TRP A 1 261 ? 19.761 -14.405 28.689 1.00 16.94 255 TRP A C 1
ATOM 1905 O O . TRP A 1 261 ? 20.573 -15.309 28.893 1.00 17.57 255 TRP A O 1
ATOM 1916 N N . GLU A 1 262 ? 20.125 -13.136 28.543 1.00 16.18 256 GLU A N 1
ATOM 1917 C CA . GLU A 1 262 ? 21.527 -12.760 28.657 1.00 15.66 256 GLU A CA 1
ATOM 1918 C C . GLU A 1 262 ? 21.648 -11.323 29.128 1.00 16.30 256 GLU A C 1
ATOM 1919 O O . GLU A 1 262 ? 20.732 -10.520 28.950 1.00 16.01 256 GLU A O 1
ATOM 1925 N N . GLY A 1 263 ? 22.784 -10.999 29.737 1.00 17.12 257 GLY A N 1
ATOM 1926 C CA . GLY A 1 263 ? 22.980 -9.645 30.213 1.00 16.42 257 GLY A CA 1
ATOM 1927 C C . GLY A 1 263 ? 24.190 -9.500 31.110 1.00 18.32 257 GLY A C 1
ATOM 1928 O O . GLY A 1 263 ? 25.008 -10.419 31.222 1.00 16.61 257 GLY A O 1
ATOM 1929 N N . ASN A 1 264 ? 24.298 -8.334 31.746 1.00 18.63 258 ASN A N 1
ATOM 1930 C CA . ASN A 1 264 ? 25.404 -8.034 32.647 1.00 18.99 258 ASN A CA 1
ATOM 1931 C C . ASN A 1 264 ? 24.888 -7.695 34.037 1.00 18.32 258 ASN A C 1
ATOM 1932 O O . ASN A 1 264 ? 23.7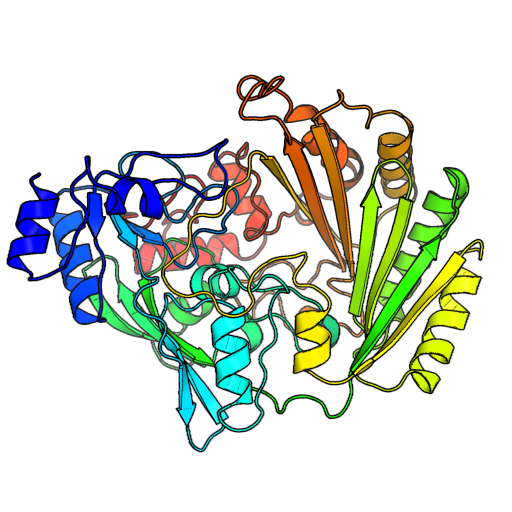93 -7.155 34.196 1.00 18.77 258 ASN A O 1
ATOM 1937 N N . PHE A 1 265 ? 25.695 -8.003 35.045 1.00 18.43 259 PHE A N 1
ATOM 1938 C CA . PHE A 1 265 ? 25.336 -7.710 36.421 1.00 19.10 259 PHE A CA 1
ATOM 1939 C C . PHE A 1 265 ? 26.459 -6.899 37.058 1.00 19.79 259 PHE A C 1
ATOM 1940 O O . PHE A 1 265 ? 27.622 -7.293 36.999 1.00 18.16 259 PHE A O 1
ATOM 1948 N N . PHE A 1 266 ? 26.113 -5.750 37.632 1.00 20.00 260 PHE A N 1
ATOM 1949 C CA . PHE A 1 266 ? 27.104 -4.908 38.294 1.00 21.62 260 PHE A CA 1
ATOM 1950 C C . PHE A 1 266 ? 27.253 -5.477 39.702 1.00 21.96 260 PHE A C 1
ATOM 1951 O O . PHE A 1 266 ? 26.701 -4.956 40.673 1.00 22.24 260 PHE A O 1
ATOM 1959 N N . GLY A 1 267 ? 27.992 -6.580 39.776 1.00 22.99 261 GLY A N 1
ATOM 1960 C CA . GLY A 1 267 ? 28.221 -7.279 41.027 1.00 21.62 261 GLY A CA 1
ATOM 1961 C C . GLY A 1 267 ? 28.899 -8.609 40.733 1.00 22.63 261 GLY A C 1
ATOM 1962 O O . GLY A 1 267 ? 29.340 -8.839 39.610 1.00 23.04 261 GLY A O 1
ATOM 1963 N N . ASN A 1 268 ? 28.969 -9.489 41.727 1.00 23.07 262 ASN A N 1
ATOM 1964 C CA . ASN A 1 268 ? 29.625 -10.784 41.556 1.00 24.36 262 ASN A CA 1
ATOM 1965 C C . ASN A 1 268 ? 28.683 -11.933 41.205 1.00 24.29 262 ASN A C 1
ATOM 1966 O O . ASN A 1 268 ? 27.461 -11.805 41.294 1.00 24.46 262 ASN A O 1
ATOM 1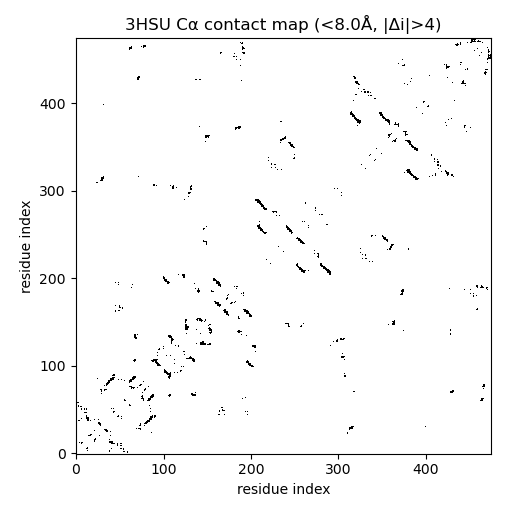971 N N . ALA A 1 269 ? 29.269 -13.064 40.820 1.00 24.81 263 ALA A N 1
ATOM 1972 C CA . ALA A 1 269 ? 28.502 -14.242 40.434 1.00 25.24 263 ALA A CA 1
ATOM 1973 C C . ALA A 1 269 ? 27.720 -14.870 41.588 1.00 26.46 263 ALA A C 1
ATOM 1974 O O . ALA A 1 269 ? 26.675 -15.480 41.370 1.00 26.67 263 ALA A O 1
ATOM 1976 N N . LYS A 1 270 ? 28.219 -14.729 42.812 1.00 26.97 264 LYS A N 1
ATOM 1977 C CA . LYS A 1 270 ? 27.520 -15.294 43.960 1.00 27.82 264 LYS A CA 1
ATOM 1978 C C . LYS A 1 270 ? 26.175 -14.606 44.135 1.00 27.40 264 LYS A C 1
ATOM 1979 O O . LYS A 1 270 ? 25.147 -15.264 44.306 1.00 26.75 264 LYS A O 1
ATOM 1985 N N . ASP A 1 271 ? 26.178 -13.279 44.085 1.00 26.70 265 ASP A N 1
ATOM 1986 C CA . ASP A 1 271 ? 24.942 -12.524 44.239 1.00 26.80 265 ASP A CA 1
ATOM 1987 C C . ASP A 1 271 ? 24.015 -12.705 43.042 1.00 24.99 265 ASP A C 1
ATOM 1988 O O . ASP A 1 271 ? 22.797 -12.734 43.197 1.00 24.69 265 ASP A O 1
ATOM 1993 N N . LEU A 1 272 ? 24.589 -12.834 41.850 1.00 24.77 266 LEU A N 1
ATOM 1994 C CA . LEU A 1 272 ? 23.778 -13.006 40.647 1.00 24.41 266 LEU A CA 1
ATOM 1995 C C . LEU A 1 272 ? 23.002 -14.324 40.658 1.00 23.72 266 LEU A C 1
ATOM 1996 O O . LEU A 1 272 ? 21.826 -14.359 40.302 1.00 21.66 266 LEU A O 1
ATOM 2001 N N . LYS A 1 273 ? 23.651 -15.407 41.071 1.00 25.85 267 LYS A N 1
ATOM 2002 C CA . LYS A 1 273 ? 22.966 -16.695 41.112 1.00 27.24 267 LYS A CA 1
ATOM 2003 C C . LYS A 1 273 ? 21.754 -16.623 42.035 1.00 27.21 267 LYS A C 1
ATOM 2004 O O . LYS A 1 273 ? 20.716 -17.225 41.756 1.00 26.11 267 LYS A O 1
ATOM 2010 N N . LYS A 1 274 ? 21.880 -15.879 43.132 1.00 28.35 268 LYS A N 1
ATOM 2011 C CA . LYS A 1 274 ? 20.777 -15.748 44.078 1.00 27.33 268 LYS A CA 1
ATOM 2012 C C . LYS A 1 274 ? 19.636 -14.916 43.516 1.00 26.95 268 LYS A C 1
ATOM 2013 O O . LYS A 1 274 ? 18.499 -15.025 43.971 1.00 26.10 268 LYS A O 1
ATOM 2019 N N . ILE A 1 275 ? 19.941 -14.084 42.525 1.00 25.31 269 ILE A N 1
ATOM 2020 C CA . ILE A 1 275 ? 18.925 -13.250 41.894 1.00 23.77 269 ILE A CA 1
ATOM 2021 C C . ILE A 1 275 ? 18.220 -14.032 40.787 1.00 22.90 269 ILE A C 1
ATOM 2022 O O . ILE A 1 275 ? 17.001 -13.942 40.626 1.00 23.82 269 ILE A O 1
ATOM 2027 N N . LEU A 1 276 ? 18.986 -14.818 40.040 1.00 22.67 270 LEU A N 1
ATOM 2028 C CA . LEU A 1 276 ? 18.417 -15.591 38.941 1.00 23.52 270 LEU A CA 1
ATOM 2029 C C . LEU A 1 276 ? 17.645 -16.829 39.385 1.00 23.98 270 LEU A C 1
ATOM 2030 O O . LEU A 1 276 ? 16.652 -17.196 38.760 1.00 23.96 270 LEU A O 1
ATOM 2035 N N . GLN A 1 277 ? 18.089 -17.459 40.467 1.00 25.19 271 GLN A N 1
ATOM 2036 C CA . GLN A 1 277 ? 17.440 -18.668 40.962 1.00 26.75 271 GLN A CA 1
ATOM 2037 C C . GLN A 1 277 ? 15.923 -18.522 41.123 1.00 24.99 271 GLN A C 1
ATOM 2038 O O . GLN A 1 277 ? 15.160 -19.308 40.563 1.00 22.97 271 GLN A O 1
ATOM 2044 N N . PRO A 1 278 ? 15.465 -17.507 41.878 1.00 23.44 272 PRO A N 1
ATOM 2045 C CA . PRO A 1 278 ? 14.028 -17.298 42.088 1.00 24.57 272 PRO A CA 1
ATOM 2046 C C . PRO A 1 278 ? 13.206 -17.127 40.814 1.00 24.54 272 PRO A C 1
ATOM 2047 O O . PRO A 1 278 ? 12.130 -17.713 40.677 1.00 23.87 272 PRO A O 1
ATOM 2051 N N . ILE A 1 279 ? 13.705 -16.314 39.888 1.00 24.98 273 ILE A N 1
ATOM 2052 C CA . ILE A 1 279 ? 12.982 -16.070 38.646 1.00 23.75 273 ILE A CA 1
ATOM 2053 C C . ILE A 1 279 ? 13.018 -17.277 37.710 1.00 23.81 273 ILE A C 1
ATOM 2054 O O . ILE A 1 279 ? 12.056 -17.534 36.985 1.00 24.07 273 ILE A O 1
ATOM 2059 N N . MET A 1 280 ? 14.116 -18.023 37.719 1.00 23.85 274 MET A N 1
ATOM 2060 C CA . MET A 1 280 ? 14.195 -19.204 36.873 1.00 24.41 274 MET A CA 1
ATOM 2061 C C . MET A 1 280 ? 13.122 -20.186 37.344 1.00 25.83 274 MET A C 1
ATOM 2062 O O . MET A 1 280 ? 12.497 -20.875 36.536 1.00 25.73 274 MET A O 1
ATOM 2067 N N . LYS A 1 281 ? 12.896 -20.227 38.654 1.00 26.42 275 LYS A N 1
ATOM 2068 C CA . LYS A 1 281 ? 11.880 -21.108 39.219 1.00 28.86 275 LYS A CA 1
ATOM 2069 C C . LYS A 1 281 ? 10.488 -20.570 38.894 1.00 28.20 275 LYS A C 1
ATOM 2070 O O . LYS A 1 281 ? 9.614 -21.312 38.444 1.00 29.46 275 LYS A O 1
ATOM 2076 N N . LYS A 1 282 ? 10.286 -19.275 39.117 1.00 28.14 276 LYS A N 1
ATOM 2077 C CA . LYS A 1 282 ? 8.994 -18.660 38.847 1.00 29.46 276 LYS A CA 1
ATOM 2078 C C . LYS A 1 282 ? 8.627 -18.699 37.367 1.00 29.02 276 LYS A C 1
ATOM 2079 O O . LYS A 1 282 ? 7.447 -18.702 37.019 1.00 28.67 276 LYS A O 1
ATOM 2085 N N . ALA A 1 283 ? 9.636 -18.737 36.501 1.00 27.05 277 ALA A N 1
ATOM 2086 C CA . ALA A 1 283 ? 9.400 -18.771 35.061 1.00 26.96 277 ALA A CA 1
ATOM 2087 C C . ALA A 1 283 ? 9.014 -20.170 34.592 1.00 27.09 277 ALA A C 1
ATOM 2088 O O . ALA A 1 283 ? 8.760 -20.385 33.406 1.00 25.66 277 ALA A O 1
ATOM 2090 N N . GLY A 1 284 ? 8.987 -21.118 35.525 1.00 27.37 278 GLY A N 1
ATOM 2091 C CA . GLY A 1 284 ? 8.605 -22.480 35.194 1.00 28.61 278 GLY A CA 1
ATOM 2092 C C . GLY A 1 284 ? 9.741 -23.460 34.981 1.00 28.21 278 GLY A C 1
ATOM 2093 O O . GLY A 1 284 ? 9.540 -24.532 34.407 1.00 29.44 278 GLY A O 1
ATOM 2094 N N . GLY A 1 285 ? 10.934 -23.110 35.446 1.00 27.68 279 GLY A N 1
ATOM 2095 C CA . GLY A 1 285 ? 12.066 -23.996 35.269 1.00 25.75 279 GLY A CA 1
ATOM 2096 C C . GLY A 1 285 ? 12.356 -24.227 33.797 1.00 27.14 279 GLY A C 1
ATOM 2097 O O . GLY A 1 285 ? 12.191 -23.318 32.978 1.00 26.09 279 GLY A O 1
ATOM 2098 N N . LYS A 1 286 ? 12.774 -25.444 33.457 1.00 26.40 280 LYS A N 1
ATOM 2099 C CA . LYS A 1 286 ? 13.104 -25.790 32.076 1.00 26.52 280 LYS A CA 1
ATOM 2100 C C . LYS A 1 286 ? 14.150 -24.821 31.522 1.00 25.80 280 LYS A C 1
ATOM 2101 O O . LYS A 1 286 ? 14.128 -24.469 30.343 1.00 23.02 280 LYS A O 1
ATOM 2107 N N . SER A 1 287 ? 15.060 -24.393 32.389 1.00 24.69 281 SER A N 1
ATOM 2108 C CA . SER A 1 287 ? 16.120 -23.468 32.003 1.00 24.27 281 SER A CA 1
ATOM 2109 C C . SER A 1 287 ? 17.357 -23.759 32.839 1.00 23.32 281 SER A C 1
ATOM 2110 O O . SER A 1 287 ? 17.273 -24.412 33.877 1.00 25.78 281 SER A O 1
ATOM 2113 N N . THR A 1 288 ? 18.506 -23.272 32.387 1.00 22.30 282 THR A N 1
ATOM 2114 C CA . THR A 1 288 ? 19.753 -23.494 33.104 1.00 22.62 282 THR A CA 1
ATOM 2115 C C . THR A 1 288 ? 20.738 -22.382 32.762 1.00 21.58 282 THR A C 1
ATOM 2116 O O . THR A 1 288 ? 20.664 -21.790 31.683 1.00 19.90 282 THR A O 1
ATOM 2120 N N . ILE A 1 289 ? 21.648 -22.083 33.685 1.00 21.94 283 ILE A N 1
ATOM 2121 C CA . ILE A 1 289 ? 22.642 -21.051 33.429 1.00 21.53 283 ILE A CA 1
ATOM 2122 C C . ILE A 1 289 ? 23.732 -21.691 32.579 1.00 22.50 283 ILE A C 1
ATOM 2123 O O . ILE A 1 289 ? 24.416 -22.618 33.021 1.00 23.22 283 ILE A O 1
ATOM 2128 N N . SER A 1 290 ? 23.877 -21.199 31.354 1.00 20.81 284 SER A N 1
ATOM 2129 C CA . SER A 1 290 ? 24.857 -21.733 30.414 1.00 22.16 284 SER A CA 1
ATOM 2130 C C . SER A 1 290 ? 26.135 -20.907 30.299 1.00 22.58 284 SER A C 1
ATOM 2131 O O . SER A 1 290 ? 27.115 -21.354 29.703 1.00 21.42 284 SER A O 1
ATOM 2134 N N . LYS A 1 291 ? 26.111 -19.700 30.860 1.00 21.47 285 LYS A N 1
ATOM 2135 C CA . LYS A 1 291 ? 27.270 -18.802 30.857 1.00 22.78 285 LYS A CA 1
ATOM 2136 C C . LYS A 1 291 ? 27.233 -17.994 32.150 1.00 20.79 285 LYS A C 1
ATOM 2137 O O . LYS A 1 291 ? 26.182 -17.493 32.540 1.00 20.42 285 LYS A O 1
ATOM 2143 N N . LEU A 1 292 ? 28.376 -17.866 32.809 1.00 21.42 286 LEU A N 1
ATOM 2144 C CA . LEU A 1 292 ? 28.457 -17.107 34.054 1.00 20.76 286 LEU A CA 1
ATOM 2145 C C . LEU A 1 292 ? 29.922 -16.788 34.307 1.00 22.34 286 LEU A C 1
ATOM 2146 O O . LEU A 1 292 ? 30.685 -17.648 34.750 1.00 21.76 286 LEU A O 1
ATOM 2151 N N . VAL A 1 293 ? 30.318 -15.552 34.016 1.00 21.87 287 VAL A N 1
ATOM 2152 C CA . VAL A 1 293 ? 31.705 -15.151 34.195 1.00 23.43 287 VAL A CA 1
ATOM 2153 C C . VAL A 1 293 ? 31.909 -13.762 34.784 1.00 23.63 287 VAL A C 1
ATOM 2154 O O . VAL A 1 293 ? 31.286 -12.785 34.357 1.00 20.91 287 VAL A O 1
ATOM 2158 N N . GLU A 1 294 ? 32.790 -13.689 35.777 1.00 23.64 288 GLU A N 1
ATOM 2159 C CA . GLU A 1 294 ? 33.114 -12.419 36.411 1.00 24.03 288 GLU A CA 1
ATOM 2160 C C . GLU A 1 294 ? 34.267 -11.821 35.621 1.00 24.92 288 GLU A C 1
ATOM 2161 O O . GLU A 1 294 ? 35.266 -12.492 35.353 1.00 23.68 288 GLU A O 1
ATOM 2167 N N . THR A 1 295 ? 34.133 -10.554 35.250 1.00 23.46 289 THR A N 1
ATOM 2168 C CA . THR A 1 295 ? 35.164 -9.895 34.469 1.00 23.09 289 THR A CA 1
ATOM 2169 C C . THR A 1 295 ? 35.117 -8.399 34.771 1.00 22.51 289 THR A C 1
ATOM 2170 O O . THR A 1 295 ? 34.532 -7.988 35.776 1.00 22.00 289 THR A O 1
ATOM 2174 N N . ASP A 1 296 ? 35.746 -7.590 33.928 1.00 24.56 290 ASP A N 1
ATOM 2175 C CA . ASP A 1 296 ? 35.727 -6.147 34.146 1.00 25.15 290 ASP A CA 1
ATOM 2176 C C . ASP A 1 296 ? 35.042 -5.443 32.981 1.00 25.16 290 ASP A C 1
ATOM 2177 O O . ASP A 1 296 ? 34.428 -6.095 32.135 1.00 24.27 290 ASP A O 1
ATOM 2182 N N . TRP A 1 297 ? 35.145 -4.117 32.933 1.00 23.99 291 TRP A N 1
ATOM 2183 C CA . TRP A 1 297 ? 34.494 -3.351 31.873 1.00 22.75 291 TRP A CA 1
ATOM 2184 C C . TRP A 1 297 ? 34.984 -3.748 30.490 1.00 23.51 291 TRP A C 1
ATOM 2185 O O . TRP A 1 297 ? 34.184 -3.993 29.584 1.00 24.06 291 TRP A O 1
ATOM 2196 N N . TYR A 1 298 ? 36.301 -3.806 30.328 1.00 22.22 292 TYR A N 1
ATOM 2197 C CA . TYR A 1 298 ? 36.900 -4.185 29.054 1.00 23.68 292 TYR A CA 1
ATOM 2198 C C . TYR A 1 298 ? 36.441 -5.593 28.691 1.00 23.36 292 TYR A C 1
ATOM 2199 O O . TYR A 1 298 ? 36.171 -5.897 27.528 1.00 23.11 292 TYR A O 1
ATOM 2208 N N . GLY A 1 299 ? 36.356 -6.445 29.706 1.00 24.69 293 GLY A N 1
ATOM 2209 C CA . GLY A 1 299 ? 35.932 -7.817 29.493 1.00 23.62 293 GLY A CA 1
ATOM 2210 C C . GLY A 1 299 ? 34.505 -7.952 28.998 1.00 23.06 293 GLY A C 1
ATOM 2211 O O . GLY A 1 299 ? 34.246 -8.706 28.058 1.00 22.90 293 GLY A O 1
ATOM 2212 N N . GLN A 1 300 ? 33.569 -7.236 29.617 1.00 21.36 294 GLN A N 1
ATOM 2213 C CA . GLN A 1 300 ? 32.181 -7.339 29.183 1.00 21.46 294 GLN A CA 1
ATOM 2214 C C . GLN A 1 300 ? 32.013 -6.780 27.770 1.00 21.02 294 GLN A C 1
ATOM 2215 O O . GLN A 1 300 ? 31.276 -7.340 26.960 1.00 18.84 294 GLN A O 1
ATOM 2221 N N . ILE A 1 301 ? 32.713 -5.693 27.464 1.00 20.19 295 ILE A N 1
ATOM 2222 C CA . ILE A 1 301 ? 32.641 -5.106 26.130 1.00 20.54 295 ILE A CA 1
ATOM 2223 C C . ILE A 1 301 ? 33.048 -6.159 25.100 1.00 21.44 295 ILE A C 1
ATOM 2224 O O . ILE A 1 301 ? 32.386 -6.335 24.073 1.00 19.71 295 ILE A O 1
ATOM 2229 N N . ASN A 1 302 ? 34.140 -6.862 25.388 1.00 21.16 296 ASN A N 1
ATOM 2230 C CA . ASN A 1 302 ? 34.646 -7.891 24.489 1.00 22.84 296 ASN A CA 1
ATOM 2231 C C . ASN A 1 302 ? 33.831 -9.176 24.497 1.00 22.81 296 ASN A C 1
ATOM 2232 O O . ASN A 1 302 ? 34.195 -10.147 23.835 1.00 24.62 296 ASN A O 1
ATOM 2237 N N . THR A 1 303 ? 32.729 -9.187 25.234 1.00 21.16 297 THR A N 1
ATOM 2238 C CA . THR A 1 303 ? 31.887 -10.378 25.292 1.00 21.40 297 THR A CA 1
ATOM 2239 C C . THR A 1 303 ? 30.767 -10.304 24.260 1.00 22.02 297 THR A C 1
ATOM 2240 O O . THR A 1 303 ? 30.172 -11.324 23.900 1.00 21.49 297 THR A O 1
ATOM 2244 N N . TYR A 1 304 ? 30.505 -9.100 23.760 1.00 20.52 298 TYR A N 1
ATOM 2245 C CA . TYR A 1 304 ? 29.420 -8.891 22.808 1.00 21.19 298 TYR A CA 1
ATOM 2246 C C . TYR A 1 304 ? 29.818 -8.208 21.498 1.00 21.36 298 TYR A C 1
ATOM 2247 O O . TYR A 1 304 ? 29.051 -7.401 20.967 1.00 22.94 298 TYR A O 1
ATOM 2256 N N . LEU A 1 305 ? 30.999 -8.523 20.970 1.00 21.71 299 LEU A N 1
ATOM 2257 C CA . LEU A 1 305 ? 31.441 -7.907 19.719 1.00 22.08 299 LEU A CA 1
ATOM 2258 C C . LEU A 1 305 ? 30.922 -8.665 18.505 1.00 23.30 299 LEU A C 1
ATOM 2259 O O . LEU A 1 305 ? 30.771 -8.098 17.422 1.00 23.24 299 LEU A O 1
ATOM 2264 N N . TYR A 1 306 ? 30.659 -9.953 18.690 1.00 24.56 300 TYR A N 1
ATOM 2265 C CA . TYR A 1 306 ? 30.155 -10.790 17.609 1.00 25.60 300 TYR A CA 1
ATOM 2266 C C . TYR A 1 306 ? 31.061 -10.739 16.382 1.00 25.77 300 TYR A C 1
ATOM 2267 O O . TYR A 1 306 ? 30.598 -10.554 15.254 1.00 27.05 300 TYR A O 1
ATOM 2276 N N . GLY A 1 307 ? 32.361 -10.896 16.619 1.00 25.80 301 GLY A N 1
ATOM 2277 C CA . GLY A 1 307 ? 33.328 -10.899 15.534 1.00 26.62 301 GLY A CA 1
ATOM 2278 C C . GLY A 1 307 ? 33.774 -9.552 14.999 1.00 26.80 301 GLY A C 1
ATOM 2279 O O . GLY A 1 307 ? 34.682 -9.485 14.172 1.00 26.55 301 GLY A O 1
ATOM 2280 N N . ALA A 1 308 ? 33.149 -8.474 15.458 1.00 25.42 302 ALA A N 1
ATOM 2281 C CA . ALA A 1 308 ? 33.518 -7.142 14.993 1.00 25.68 302 ALA A CA 1
ATOM 2282 C C . ALA A 1 308 ? 34.815 -6.662 15.632 1.00 25.56 302 ALA A C 1
ATOM 2283 O O . ALA A 1 308 ? 35.140 -7.033 16.760 1.00 26.74 302 ALA A O 1
ATOM 2285 N N . ASP A 1 309 ? 35.559 -5.840 14.899 1.00 25.32 303 ASP A N 1
ATOM 2286 C CA . ASP A 1 309 ? 36.804 -5.285 15.416 1.00 25.54 303 ASP A CA 1
ATOM 2287 C C . ASP A 1 309 ? 36.404 -4.247 16.457 1.00 25.03 303 ASP A C 1
ATOM 2288 O O . ASP A 1 309 ? 35.483 -3.464 16.228 1.00 22.17 303 ASP A O 1
ATOM 2293 N N . LEU A 1 310 ? 37.088 -4.240 17.596 1.00 23.90 304 LEU A N 1
ATOM 2294 C CA . LEU A 1 310 ? 36.766 -3.296 18.659 1.00 22.92 304 LEU A CA 1
ATOM 2295 C C . LEU A 1 310 ? 37.167 -1.864 18.335 1.00 23.91 304 LEU A C 1
ATOM 2296 O O . LEU A 1 310 ? 36.407 -0.929 18.582 1.00 23.07 304 LEU A O 1
ATOM 2301 N N . ASN A 1 311 ? 38.354 -1.692 17.766 1.00 22.75 305 ASN A N 1
ATOM 2302 C CA . ASN A 1 311 ? 38.844 -0.356 17.456 1.00 23.74 305 ASN A CA 1
ATOM 2303 C C . ASN A 1 311 ? 38.617 0.048 16.004 1.00 23.82 305 ASN A C 1
ATOM 2304 O O . ASN A 1 311 ? 39.441 -0.223 15.131 1.00 25.21 305 ASN A O 1
ATOM 2309 N N . ILE A 1 312 ? 37.491 0.708 15.753 1.00 21.36 306 ILE A N 1
ATOM 2310 C CA . ILE A 1 312 ? 37.141 1.140 14.406 1.00 21.14 306 ILE A CA 1
ATOM 2311 C C . ILE A 1 312 ? 37.037 2.659 14.312 1.00 20.99 306 ILE A C 1
ATOM 2312 O O . ILE A 1 312 ? 36.394 3.292 15.152 1.00 21.57 306 ILE A O 1
ATOM 2317 N N . THR A 1 313 ? 37.673 3.238 13.296 1.00 20.91 307 THR A N 1
ATOM 2318 C CA . THR A 1 313 ? 37.594 4.678 13.082 1.00 22.62 307 THR A CA 1
ATOM 2319 C C . THR A 1 313 ? 37.065 4.987 11.679 1.00 24.82 307 THR A C 1
ATOM 2320 O O . THR A 1 313 ? 35.855 4.928 11.461 1.00 23.42 307 THR A O 1
ATOM 2324 N N . TYR A 1 314 ? 37.939 5.290 10.720 1.00 25.15 308 TYR A N 1
ATOM 2325 C CA . TYR A 1 314 ? 37.455 5.617 9.378 1.00 28.12 308 TYR A CA 1
ATOM 2326 C C . TYR A 1 314 ? 37.667 4.569 8.284 1.00 30.29 308 TYR A C 1
ATOM 2327 O O . TYR A 1 314 ? 37.334 4.803 7.121 1.00 30.08 308 TYR A O 1
ATOM 2336 N N . ASN A 1 315 ? 38.225 3.420 8.641 1.00 30.58 309 ASN A N 1
ATOM 2337 C CA . ASN A 1 315 ? 38.406 2.357 7.658 1.00 35.92 309 ASN A CA 1
ATOM 2338 C C . ASN A 1 315 ? 37.263 1.378 7.899 1.00 34.74 309 ASN A C 1
ATOM 2339 O O . ASN A 1 315 ? 37.459 0.324 8.506 1.00 36.77 309 ASN A O 1
ATOM 2344 N N . TYR A 1 316 ? 36.067 1.733 7.433 1.00 32.21 310 TYR A N 1
ATOM 2345 C CA . TYR A 1 316 ? 34.903 0.880 7.650 1.00 27.57 310 TYR A CA 1
ATOM 2346 C C . TYR A 1 316 ? 34.137 0.518 6.383 1.00 26.82 310 TYR A C 1
ATOM 2347 O O . TYR A 1 316 ? 33.559 1.379 5.720 1.00 25.78 310 TYR A O 1
ATOM 2356 N N . ASP A 1 317 ? 34.109 -0.771 6.066 1.00 26.72 311 ASP A N 1
ATOM 2357 C CA . ASP A 1 317 ? 33.422 -1.229 4.867 1.00 26.77 311 ASP A CA 1
ATOM 2358 C C . ASP A 1 317 ? 32.673 -2.540 5.115 1.00 26.77 311 ASP A C 1
ATOM 2359 O O . ASP A 1 317 ? 32.734 -3.469 4.310 1.00 27.26 311 ASP A O 1
ATOM 2364 N N . VAL A 1 318 ? 31.970 -2.606 6.243 1.00 25.20 312 VAL A N 1
ATOM 2365 C CA . VAL A 1 318 ? 31.193 -3.789 6.603 1.00 24.17 312 VAL A CA 1
ATOM 2366 C C . VAL A 1 318 ? 29.752 -3.573 6.154 1.00 22.62 312 VAL A C 1
ATOM 2367 O O . VAL A 1 318 ? 29.224 -2.472 6.269 1.00 20.99 312 VAL A O 1
ATOM 2371 N N . HIS A 1 319 ? 29.110 -4.620 5.645 1.00 22.00 313 HIS A N 1
ATOM 2372 C CA . HIS A 1 319 ? 27.737 -4.478 5.180 1.00 21.79 313 HIS A CA 1
ATOM 2373 C C . HIS A 1 319 ? 26.882 -5.708 5.422 1.00 20.82 313 HIS A C 1
ATOM 2374 O O . HIS A 1 319 ? 27.392 -6.805 5.647 1.00 21.16 313 HIS A O 1
ATOM 2381 N N . GLU A 1 320 ? 25.572 -5.496 5.361 1.00 21.11 314 GLU A N 1
ATOM 2382 C CA . GLU A 1 320 ? 24.582 -6.553 5.539 1.00 21.91 314 GLU A CA 1
ATOM 2383 C C . GLU A 1 320 ? 23.394 -6.228 4.640 1.00 21.27 314 GLU A C 1
ATOM 2384 O O . GLU A 1 320 ? 23.345 -5.163 4.025 1.00 21.00 314 GLU A O 1
ATOM 2390 N N . TYR A 1 321 ? 22.446 -7.152 4.551 1.00 19.85 315 TYR A N 1
ATOM 2391 C CA . TYR A 1 321 ? 21.244 -6.941 3.751 1.00 19.37 315 TYR A CA 1
ATOM 2392 C C . TYR A 1 321 ? 20.120 -7.438 4.646 1.00 18.47 315 TYR A C 1
ATOM 2393 O O . TYR A 1 321 ? 20.006 -8.638 4.884 1.00 19.14 315 TYR A O 1
ATOM 2402 N N . PHE A 1 322 ? 19.294 -6.521 5.138 1.00 18.83 316 PHE A N 1
ATOM 2403 C CA . PHE A 1 322 ? 18.231 -6.897 6.059 1.00 19.79 316 PHE A CA 1
ATOM 2404 C C . PHE A 1 322 ? 17.093 -5.891 6.159 1.00 18.14 316 PHE A C 1
ATOM 2405 O O . PHE A 1 322 ? 17.136 -4.802 5.586 1.00 18.71 316 PHE A O 1
ATOM 2413 N N . TYR A 1 323 ? 16.062 -6.291 6.891 1.00 19.53 317 TYR A N 1
ATOM 2414 C CA . TYR A 1 323 ? 14.917 -5.441 7.176 1.00 18.27 317 TYR A CA 1
ATOM 2415 C C . TYR A 1 323 ? 14.716 -5.587 8.678 1.00 19.07 317 TYR A C 1
ATOM 2416 O O . TYR A 1 323 ? 14.570 -6.699 9.185 1.00 19.62 317 TYR A O 1
ATOM 2425 N N . ALA A 1 324 ? 14.726 -4.466 9.387 1.00 18.54 318 ALA A N 1
ATOM 2426 C CA . ALA A 1 324 ? 14.556 -4.485 10.829 1.00 18.81 318 ALA A CA 1
ATOM 2427 C C . ALA A 1 324 ? 13.290 -3.753 11.226 1.00 17.73 318 ALA A C 1
ATOM 2428 O O . ALA A 1 324 ? 12.679 -3.058 10.422 1.00 18.38 318 ALA A O 1
ATOM 2430 N N . ASN A 1 325 ? 12.891 -3.926 12.478 1.00 17.59 319 ASN A N 1
ATOM 2431 C CA . ASN A 1 325 ? 11.714 -3.250 12.991 1.00 16.42 319 ASN A CA 1
ATOM 2432 C C . ASN A 1 325 ? 11.885 -3.200 14.505 1.00 15.78 319 ASN A C 1
ATOM 2433 O O . ASN A 1 325 ? 12.812 -3.798 15.050 1.00 16.12 319 ASN A O 1
ATOM 2438 N N . SER A 1 326 ? 11.014 -2.465 15.178 1.00 16.32 320 SER A N 1
ATOM 2439 C CA . SER A 1 326 ? 11.101 -2.359 16.626 1.00 16.92 320 SER A CA 1
ATOM 2440 C C . SER A 1 326 ? 9.746 -2.051 17.212 1.00 18.51 320 SER A C 1
ATOM 2441 O O . SER A 1 326 ? 8.764 -1.869 16.486 1.00 18.83 320 SER A O 1
ATOM 2444 N N . LEU A 1 327 ? 9.702 -1.985 18.537 1.00 18.02 321 LEU A N 1
ATOM 2445 C CA . LEU A 1 327 ? 8.461 -1.721 19.247 1.00 17.49 321 LEU A CA 1
ATOM 2446 C C . LEU A 1 327 ? 8.760 -1.421 20.706 1.00 17.77 321 LEU A C 1
ATOM 2447 O O . LEU A 1 327 ? 9.715 -1.957 21.262 1.00 18.08 321 LEU A O 1
ATOM 2452 N N . THR A 1 328 ? 7.970 -0.534 21.304 1.00 18.09 322 THR A N 1
ATOM 2453 C CA . THR A 1 328 ? 8.089 -0.245 22.731 1.00 18.02 322 THR A CA 1
ATOM 2454 C C . THR A 1 328 ? 6.657 -0.453 23.202 1.00 18.66 322 THR A C 1
ATOM 2455 O O . THR A 1 328 ? 5.717 -0.240 22.436 1.00 17.39 322 THR A O 1
ATOM 2459 N N . ALA A 1 329 ? 6.482 -0.890 24.440 1.00 20.16 323 ALA A N 1
ATOM 2460 C CA . ALA A 1 329 ? 5.140 -1.136 24.938 1.00 19.01 323 ALA A CA 1
ATOM 2461 C C . ALA A 1 329 ? 5.098 -1.286 26.447 1.00 20.61 323 ALA A C 1
ATOM 2462 O O . ALA A 1 329 ? 6.122 -1.519 27.093 1.00 19.37 323 ALA A O 1
ATOM 2464 N N . PRO A 1 330 ? 3.900 -1.141 27.031 1.00 21.53 324 PRO A N 1
ATOM 2465 C CA . PRO A 1 330 ? 3.727 -1.275 28.479 1.00 21.44 324 PRO A CA 1
ATOM 2466 C C . PRO A 1 330 ? 3.503 -2.755 28.769 1.00 23.30 324 PRO A C 1
ATOM 2467 O O . PRO A 1 330 ? 3.724 -3.598 27.898 1.00 21.94 324 PRO A O 1
ATOM 2471 N N . ARG A 1 331 ? 3.066 -3.073 29.983 1.00 24.13 325 ARG A N 1
ATOM 2472 C CA . ARG A 1 331 ? 2.794 -4.461 30.337 1.00 26.19 325 ARG A CA 1
ATOM 2473 C C . ARG A 1 331 ? 1.833 -5.040 29.298 1.00 25.64 325 ARG A C 1
ATOM 2474 O O . ARG A 1 331 ? 0.928 -4.347 28.828 1.00 25.34 325 ARG A O 1
ATOM 2482 N N . LEU A 1 332 ? 2.025 -6.309 28.950 1.00 24.42 326 LEU A N 1
ATOM 2483 C CA . LEU A 1 332 ? 1.187 -6.968 27.954 1.00 24.96 326 LEU A CA 1
ATOM 2484 C C . LEU A 1 332 ? 0.136 -7.898 28.547 1.00 25.54 326 LEU A C 1
ATOM 2485 O O . LEU A 1 332 ? 0.307 -8.437 29.638 1.00 26.06 326 LEU A O 1
ATOM 2490 N N . SER A 1 333 ? -0.945 -8.091 27.800 1.00 26.61 327 SER A N 1
ATOM 2491 C CA . SER A 1 333 ? -2.025 -8.978 28.214 1.00 27.22 327 SER A CA 1
ATOM 2492 C C . SER A 1 333 ? -1.600 -10.394 27.845 1.00 27.94 327 SER A C 1
ATOM 2493 O O . SER A 1 333 ? -0.673 -10.580 27.050 1.00 24.97 327 SER A O 1
ATOM 2496 N N . ASP A 1 334 ? -2.268 -11.397 28.410 1.00 27.02 328 ASP A N 1
ATOM 2497 C CA . ASP A 1 334 ? -1.917 -12.776 28.093 1.00 28.70 328 ASP A CA 1
ATOM 2498 C C . ASP A 1 334 ? -2.160 -13.034 26.607 1.00 28.11 328 ASP A C 1
ATOM 2499 O O . ASP A 1 334 ? -1.421 -13.786 25.970 1.00 27.77 328 ASP A O 1
ATOM 2504 N N . GLU A 1 335 ? -3.200 -12.408 26.063 1.00 28.22 329 GLU A N 1
ATOM 2505 C CA . GLU A 1 335 ? -3.545 -12.571 24.654 1.00 29.06 329 GLU A CA 1
ATOM 2506 C C . GLU A 1 335 ? -2.397 -12.141 23.746 1.00 27.20 329 GLU A C 1
ATOM 2507 O O . GLU A 1 335 ? -2.079 -12.820 22.765 1.00 26.72 329 GLU A O 1
ATOM 2513 N N . ALA A 1 336 ? -1.792 -11.006 24.080 1.00 24.97 330 ALA A N 1
ATOM 2514 C CA . ALA A 1 336 ? -0.681 -10.453 23.314 1.00 23.27 330 ALA A CA 1
ATOM 2515 C C . ALA A 1 336 ? 0.513 -11.400 23.328 1.00 21.69 330 ALA A C 1
ATOM 2516 O O . ALA A 1 336 ? 1.098 -11.693 22.286 1.00 21.55 330 ALA A O 1
ATOM 2518 N N . ILE A 1 337 ? 0.870 -11.881 24.514 1.00 22.26 331 ILE A N 1
ATOM 2519 C CA . ILE A 1 337 ? 1.996 -12.795 24.648 1.00 21.78 331 ILE A CA 1
ATOM 2520 C C . ILE A 1 337 ? 1.711 -14.084 23.884 1.00 23.55 331 ILE A C 1
ATOM 2521 O O . ILE A 1 337 ? 2.576 -14.602 23.176 1.00 22.12 331 ILE A O 1
ATOM 2526 N N . GLN A 1 338 ? 0.490 -14.594 24.020 1.00 23.94 332 GLN A N 1
ATOM 2527 C CA . GLN A 1 338 ? 0.100 -15.818 23.330 1.00 24.79 332 GLN A CA 1
ATOM 2528 C C . GLN A 1 338 ? 0.213 -15.634 21.820 1.00 23.21 332 GLN A C 1
ATOM 2529 O O . GLN A 1 338 ? 0.686 -16.524 21.112 1.00 23.81 332 GLN A O 1
ATOM 2535 N N . ALA A 1 339 ? -0.223 -14.475 21.335 1.00 23.67 333 ALA A N 1
ATOM 2536 C CA . ALA A 1 339 ? -0.177 -14.169 19.909 1.00 23.30 333 ALA A CA 1
ATOM 2537 C C . ALA A 1 339 ? 1.264 -14.135 19.403 1.00 23.79 333 ALA A C 1
ATOM 2538 O O . ALA A 1 339 ? 1.568 -14.663 18.333 1.00 24.05 333 ALA A O 1
ATOM 2540 N N . PHE A 1 340 ? 2.143 -13.507 20.180 1.00 22.71 334 PHE A N 1
ATOM 2541 C CA . PHE A 1 340 ? 3.558 -13.403 19.832 1.00 21.68 334 PHE A CA 1
ATOM 2542 C C . PHE A 1 340 ? 4.186 -14.795 19.739 1.00 21.89 334 PHE A C 1
ATOM 2543 O O . PHE A 1 340 ? 4.871 -15.120 18.768 1.00 19.88 334 PHE A O 1
ATOM 2551 N N . VAL A 1 341 ? 3.946 -15.618 20.754 1.00 21.46 335 VAL A N 1
ATOM 2552 C CA . VAL A 1 341 ? 4.497 -16.966 20.777 1.00 21.97 335 VAL A CA 1
ATOM 2553 C C . VAL A 1 341 ? 3.955 -17.820 19.636 1.00 22.51 335 VAL A C 1
ATOM 2554 O O . VAL A 1 341 ? 4.710 -18.540 18.985 1.00 21.41 335 VAL A O 1
ATOM 2558 N N . ASP A 1 342 ? 2.650 -17.752 19.393 1.00 24.11 336 ASP A N 1
ATOM 2559 C CA . ASP A 1 342 ? 2.074 -18.534 18.305 1.00 24.43 336 ASP A CA 1
ATOM 2560 C C . ASP A 1 342 ? 2.721 -18.137 16.982 1.00 24.43 336 ASP A C 1
ATOM 2561 O O . ASP A 1 342 ? 2.976 -18.983 16.129 1.00 25.80 336 ASP A O 1
ATOM 2566 N N . TYR A 1 343 ? 3.000 -16.847 16.818 1.00 24.13 337 TYR A N 1
ATOM 2567 C CA . TYR A 1 343 ? 3.613 -16.366 15.584 1.00 22.57 337 TYR A CA 1
ATOM 2568 C C . TYR A 1 343 ? 4.997 -16.988 15.408 1.00 22.26 337 TYR A C 1
ATOM 2569 O O . TYR A 1 343 ? 5.383 -17.351 14.298 1.00 21.36 337 TYR A O 1
ATOM 2578 N N . LYS A 1 344 ? 5.747 -17.115 16.500 1.00 22.41 338 LYS A N 1
ATOM 2579 C CA . LYS A 1 344 ? 7.072 -17.720 16.429 1.00 22.37 338 LYS A CA 1
ATOM 2580 C C . LYS A 1 344 ? 6.975 -19.177 15.991 1.00 24.30 338 LYS A C 1
ATOM 2581 O O . LYS A 1 344 ? 7.738 -19.636 15.144 1.00 23.99 338 LYS A O 1
ATOM 2587 N N . PHE A 1 345 ? 6.032 -19.898 16.585 1.00 25.46 339 PHE A N 1
ATOM 2588 C CA . PHE A 1 345 ? 5.845 -21.310 16.285 1.00 27.46 339 PHE A CA 1
ATOM 2589 C C . PHE A 1 345 ? 5.151 -21.641 14.965 1.00 27.96 339 PHE A C 1
ATOM 2590 O O . PHE A 1 345 ? 5.445 -22.673 14.365 1.00 28.18 339 PHE A O 1
ATOM 2598 N N . ASP A 1 346 ? 4.250 -20.783 14.497 1.00 27.82 340 ASP A N 1
ATOM 2599 C CA . ASP A 1 346 ? 3.537 -21.098 13.260 1.00 29.53 340 ASP A CA 1
ATOM 2600 C C . ASP A 1 346 ? 3.734 -20.181 12.059 1.00 30.54 340 ASP A C 1
ATOM 2601 O O . ASP A 1 346 ? 3.340 -20.539 10.946 1.00 30.91 340 ASP A O 1
ATOM 2606 N N . ASN A 1 347 ? 4.335 -19.014 12.258 1.00 30.80 341 ASN A N 1
ATOM 2607 C CA . ASN A 1 347 ? 4.503 -18.085 11.143 1.00 30.98 341 ASN A CA 1
ATOM 2608 C C . ASN A 1 347 ? 5.919 -17.599 10.863 1.00 30.56 341 ASN A C 1
ATOM 2609 O O . ASN A 1 347 ? 6.092 -16.604 10.161 1.00 30.27 341 ASN A O 1
ATOM 2614 N N . SER A 1 348 ? 6.931 -18.291 11.373 1.00 30.09 342 SER A N 1
ATOM 2615 C CA . SER A 1 348 ? 8.297 -17.825 11.165 1.00 29.27 342 SER A CA 1
ATOM 2616 C C . SER A 1 348 ? 9.184 -18.679 10.271 1.00 30.34 342 SER A C 1
ATOM 2617 O O . SER A 1 348 ? 10.409 -18.650 10.403 1.00 30.02 342 SER A O 1
ATOM 2620 N N . SER A 1 349 ? 8.579 -19.434 9.358 1.00 30.31 343 SER A N 1
ATOM 2621 C CA . SER A 1 349 ? 9.363 -20.262 8.451 1.00 30.92 343 SER A CA 1
ATOM 2622 C C . SER A 1 349 ? 9.966 -19.386 7.354 1.00 29.27 343 SER A C 1
ATOM 2623 O O . SER A 1 349 ? 9.278 -18.550 6.766 1.00 29.57 343 SER A O 1
ATOM 2626 N N . VAL A 1 350 ? 11.255 -19.567 7.092 1.00 28.73 344 VAL A N 1
ATOM 2627 C CA . VAL A 1 350 ? 11.936 -18.793 6.059 1.00 28.55 344 VAL A CA 1
ATOM 2628 C C . VAL A 1 350 ? 12.792 -19.692 5.177 1.00 28.71 344 VAL A C 1
ATOM 2629 O O . VAL A 1 350 ? 13.236 -20.761 5.601 1.00 29.28 344 VAL A O 1
ATOM 2633 N N . ARG A 1 351 ? 13.027 -19.246 3.949 1.00 29.34 345 ARG A N 1
ATOM 2634 C CA . ARG A 1 351 ? 13.829 -20.003 2.998 1.00 30.52 345 ARG A CA 1
ATOM 2635 C C . ARG A 1 351 ? 15.281 -20.107 3.448 1.00 31.61 345 ARG A C 1
ATOM 2636 O O . ARG A 1 351 ? 15.761 -19.283 4.229 1.00 31.47 345 ARG A O 1
ATOM 2644 N N . PRO A 1 352 ? 16.000 -21.138 2.977 1.00 31.46 346 PRO A N 1
ATOM 2645 C CA . PRO A 1 352 ? 17.403 -21.253 3.380 1.00 31.43 346 PRO A CA 1
ATOM 2646 C C . PRO A 1 352 ? 18.133 -20.048 2.791 1.00 30.52 346 PRO A C 1
ATOM 2647 O O . PRO A 1 352 ? 17.859 -19.643 1.661 1.00 29.37 346 PRO A O 1
ATOM 2651 N N . GLY A 1 353 ? 19.043 -19.468 3.562 1.00 29.69 347 GLY A N 1
ATOM 2652 C CA . GLY A 1 353 ? 19.761 -18.299 3.091 1.00 29.05 347 GLY A CA 1
ATOM 2653 C C . GLY A 1 353 ? 19.144 -17.061 3.713 1.00 27.94 347 GLY A C 1
ATOM 2654 O O . GLY A 1 353 ? 19.611 -15.942 3.503 1.00 28.31 347 GLY A O 1
ATOM 2655 N N . ARG A 1 354 ? 18.073 -17.273 4.469 1.00 25.78 348 ARG A N 1
ATOM 2656 C CA . ARG A 1 354 ? 17.373 -16.197 5.159 1.00 26.03 348 ARG A CA 1
ATOM 2657 C C . ARG A 1 354 ? 17.244 -16.630 6.615 1.00 25.90 348 ARG A C 1
ATOM 2658 O O . ARG A 1 354 ? 17.147 -17.820 6.906 1.00 26.19 348 ARG A O 1
ATOM 2666 N N . GLY A 1 355 ? 17.256 -15.671 7.530 1.00 23.92 349 GLY A N 1
ATOM 2667 C CA . GLY A 1 355 ? 17.142 -16.014 8.935 1.00 22.70 349 GLY A CA 1
ATOM 2668 C C . GLY A 1 355 ? 16.648 -14.825 9.726 1.00 21.93 349 GLY A C 1
ATOM 2669 O O . GLY A 1 355 ? 16.691 -13.698 9.239 1.00 22.15 349 GLY A O 1
ATOM 2670 N N . TRP A 1 356 ? 16.173 -15.067 10.942 1.00 21.63 350 TRP A N 1
ATOM 2671 C CA . TRP A 1 356 ? 15.674 -13.976 11.768 1.00 21.12 350 TRP A CA 1
ATOM 2672 C C . TRP A 1 356 ? 15.951 -14.168 13.249 1.00 21.41 350 TRP A C 1
ATOM 2673 O O . TRP A 1 356 ? 16.239 -15.272 13.714 1.00 21.97 350 TRP A O 1
ATOM 2684 N N . TRP A 1 357 ? 15.880 -13.065 13.981 1.00 20.65 351 TRP A N 1
ATOM 2685 C CA . TRP A 1 357 ? 16.048 -13.093 15.422 1.00 19.96 351 TRP A CA 1
ATOM 2686 C C . TRP A 1 357 ? 15.350 -11.886 16.023 1.00 18.51 351 TRP A C 1
ATOM 2687 O O . TRP A 1 357 ? 15.093 -10.894 15.338 1.00 18.52 351 TRP A O 1
ATOM 2698 N N . ILE A 1 358 ? 15.007 -11.996 17.300 1.00 17.58 352 ILE A N 1
ATOM 2699 C CA . ILE A 1 358 ? 14.331 -10.924 18.013 1.00 18.28 352 ILE A CA 1
ATOM 2700 C C . ILE A 1 358 ? 15.014 -10.738 19.354 1.00 17.84 352 ILE A C 1
ATOM 2701 O O . ILE A 1 358 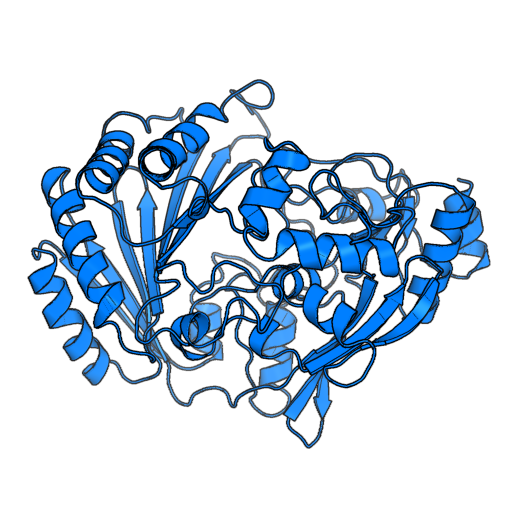? 15.479 -11.705 19.955 1.00 18.17 352 ILE A O 1
ATOM 2706 N N . GLN A 1 359 ? 15.094 -9.491 19.805 1.00 17.98 353 GLN A N 1
ATOM 2707 C CA . GLN A 1 359 ? 15.660 -9.194 21.111 1.00 16.94 353 GLN A CA 1
ATOM 2708 C C . GLN A 1 359 ? 14.535 -8.556 21.908 1.00 16.74 353 GLN A C 1
ATOM 2709 O O . GLN A 1 359 ? 13.912 -7.581 21.473 1.00 16.07 353 GLN A O 1
ATOM 2715 N N . TRP A 1 360 ? 14.253 -9.149 23.060 1.00 16.31 354 TRP A N 1
ATOM 2716 C CA . TRP A 1 360 ? 13.203 -8.683 23.963 1.00 17.12 354 TRP A CA 1
ATOM 2717 C C . TRP A 1 360 ? 13.963 -8.022 25.118 1.00 17.09 354 TRP A C 1
ATOM 2718 O O . TRP A 1 360 ? 14.496 -8.709 25.985 1.00 17.45 354 TRP A O 1
ATOM 2729 N N . ASP A 1 361 ? 14.011 -6.690 25.112 1.00 17.57 355 ASP A N 1
ATOM 2730 C CA . ASP A 1 361 ? 14.751 -5.923 26.116 1.00 17.70 355 ASP A CA 1
ATOM 2731 C C . ASP A 1 361 ? 13.980 -5.480 27.356 1.00 16.54 355 ASP A C 1
ATOM 2732 O O . ASP A 1 361 ? 12.884 -4.932 27.260 1.00 16.96 355 ASP A O 1
ATOM 2737 N N . PHE A 1 362 ? 14.587 -5.711 28.519 1.00 15.88 356 PHE A N 1
ATOM 2738 C CA . PHE A 1 362 ? 14.015 -5.325 29.805 1.00 17.48 356 PHE A CA 1
ATOM 2739 C C . PHE A 1 362 ? 14.418 -3.861 29.975 1.00 18.20 356 PHE A C 1
ATOM 2740 O O . PHE A 1 362 ? 15.350 -3.512 30.705 1.00 17.75 356 PHE A O 1
ATOM 2748 N N . HIS A 1 363 ? 13.673 -3.033 29.249 1.00 18.18 357 HIS A N 1
ATOM 2749 C CA . HIS A 1 363 ? 13.831 -1.587 29.107 1.00 18.68 357 HIS A CA 1
ATOM 2750 C C . HIS A 1 363 ? 13.431 -0.724 30.307 1.00 18.21 357 HIS A C 1
ATOM 2751 O O . HIS A 1 363 ? 14.249 0.030 30.845 1.00 16.62 357 HIS A O 1
ATOM 2758 N N . GLY A 1 364 ? 12.170 -0.826 30.708 1.00 17.05 358 GLY A N 1
ATOM 2759 C CA . GLY A 1 364 ? 11.680 -0.060 31.840 1.00 18.21 358 GLY A CA 1
ATOM 2760 C C . GLY A 1 364 ? 11.584 -0.924 33.085 1.00 17.38 358 GLY A C 1
ATOM 2761 O O . GLY A 1 364 ? 12.346 -1.877 33.257 1.00 16.33 358 GLY A O 1
ATOM 2762 N N . GLY A 1 365 ? 10.634 -0.605 33.955 1.00 18.65 359 GLY A N 1
ATOM 2763 C CA . GLY A 1 365 ? 10.484 -1.375 35.177 1.00 18.39 359 GLY A CA 1
ATOM 2764 C C . GLY A 1 365 ? 10.815 -0.558 36.412 1.00 20.36 359 GLY A C 1
ATOM 2765 O O . GLY A 1 365 ? 11.572 0.413 36.353 1.00 18.73 359 GLY A O 1
ATOM 2766 N N . LYS A 1 366 ? 10.256 -0.971 37.544 1.00 20.16 360 LYS A N 1
ATOM 2767 C CA . LYS A 1 366 ? 10.456 -0.269 38.806 1.00 21.56 360 LYS A CA 1
ATOM 2768 C C . LYS A 1 366 ? 11.887 0.167 39.125 1.00 20.95 360 LYS A C 1
ATOM 2769 O O . LYS A 1 366 ? 12.113 1.306 39.545 1.00 20.87 360 LYS A O 1
ATOM 2775 N N . ASN A 1 367 ? 12.848 -0.730 38.927 1.00 19.37 361 ASN A N 1
ATOM 2776 C CA . ASN A 1 367 ? 14.237 -0.434 39.256 1.00 19.79 361 ASN A CA 1
ATOM 2777 C C . ASN A 1 367 ? 15.145 -0.032 38.099 1.00 19.07 361 ASN A C 1
ATOM 2778 O O . ASN A 1 367 ? 16.362 0.078 38.269 1.00 19.62 361 ASN A O 1
ATOM 2783 N N . SER A 1 368 ? 14.554 0.191 36.929 1.00 18.73 362 SER A N 1
ATOM 2784 C CA . SER A 1 368 ? 15.315 0.593 35.752 1.00 16.67 362 SER A CA 1
ATOM 2785 C C . SER A 1 368 ? 15.725 2.057 35.857 1.00 17.01 362 SER A C 1
ATOM 2786 O O . SER A 1 368 ? 14.876 2.927 36.069 1.00 16.04 362 SER A O 1
ATOM 2789 N N . ALA A 1 369 ? 17.017 2.330 35.705 1.00 16.56 363 ALA A N 1
ATOM 2790 C CA . ALA A 1 369 ? 17.505 3.702 35.774 1.00 17.27 363 ALA A CA 1
ATOM 2791 C C . ALA A 1 369 ? 16.879 4.510 34.641 1.00 18.65 363 ALA A C 1
ATOM 2792 O O . ALA A 1 369 ? 16.622 5.704 34.789 1.00 18.18 363 ALA A O 1
ATOM 2794 N N . LEU A 1 370 ? 16.630 3.855 33.510 1.00 17.39 364 LEU A N 1
ATOM 2795 C CA . LEU A 1 370 ? 16.020 4.535 32.368 1.00 16.87 364 LEU A CA 1
ATOM 2796 C C . LEU A 1 370 ? 14.636 5.068 32.736 1.00 18.50 364 LEU A C 1
ATOM 2797 O O . LEU A 1 370 ? 14.302 6.217 32.432 1.00 18.36 364 LEU A O 1
ATOM 2802 N N . ALA A 1 371 ? 13.837 4.232 33.396 1.00 18.43 365 ALA A N 1
ATOM 2803 C CA . ALA A 1 371 ? 12.482 4.605 33.791 1.00 19.24 365 ALA A CA 1
ATOM 2804 C C . ALA A 1 371 ? 12.427 5.584 34.963 1.00 21.16 365 ALA A C 1
ATOM 2805 O O . ALA A 1 371 ? 11.351 6.065 35.325 1.00 23.67 365 ALA A O 1
ATOM 2807 N N . ALA A 1 372 ? 13.581 5.877 35.551 1.00 21.72 366 ALA A N 1
ATOM 2808 C CA . ALA A 1 372 ? 13.650 6.804 36.674 1.00 22.88 366 ALA A CA 1
ATOM 2809 C C . ALA A 1 372 ? 13.662 8.244 36.168 1.00 23.74 366 ALA A C 1
ATOM 2810 O O . ALA A 1 372 ? 13.615 9.190 36.959 1.00 24.10 366 ALA A O 1
ATOM 2812 N N . VAL A 1 373 ? 13.734 8.397 34.849 1.00 21.82 367 VAL A N 1
ATOM 2813 C CA . VAL A 1 373 ? 13.743 9.710 34.210 1.00 21.75 367 VAL A CA 1
ATOM 2814 C C . VAL A 1 373 ? 12.382 9.951 33.566 1.00 21.81 367 VAL A C 1
ATOM 2815 O O . VAL A 1 373 ? 11.810 9.052 32.952 1.00 21.24 367 VAL A O 1
ATOM 2819 N N . SER A 1 374 ? 11.869 11.168 33.709 1.00 21.97 368 SER A N 1
ATOM 2820 C CA . SER A 1 374 ? 10.571 11.529 33.151 1.00 23.21 368 SER A CA 1
ATOM 2821 C C . SER A 1 374 ? 10.567 11.680 31.632 1.00 20.94 368 SER A C 1
ATOM 2822 O O . SER A 1 374 ? 11.581 12.039 31.035 1.00 21.28 368 SER A O 1
ATOM 2825 N N . ASN A 1 375 ? 9.414 11.414 31.021 1.00 21.60 369 ASN A N 1
ATOM 2826 C CA . ASN A 1 375 ? 9.252 11.563 29.574 1.00 22.54 369 ASN A CA 1
ATOM 2827 C C . ASN A 1 375 ? 9.417 13.039 29.218 1.00 23.69 369 ASN A C 1
ATOM 2828 O O . ASN A 1 375 ? 9.602 13.386 28.055 1.00 23.55 369 ASN A O 1
ATOM 2833 N N . ASP A 1 376 ? 9.340 13.907 30.224 1.00 23.80 370 ASP A N 1
ATOM 2834 C CA . ASP A 1 376 ? 9.481 15.346 29.997 1.00 24.49 370 ASP A CA 1
ATOM 2835 C C . ASP A 1 376 ? 10.914 15.847 30.124 1.00 23.69 370 ASP A C 1
ATO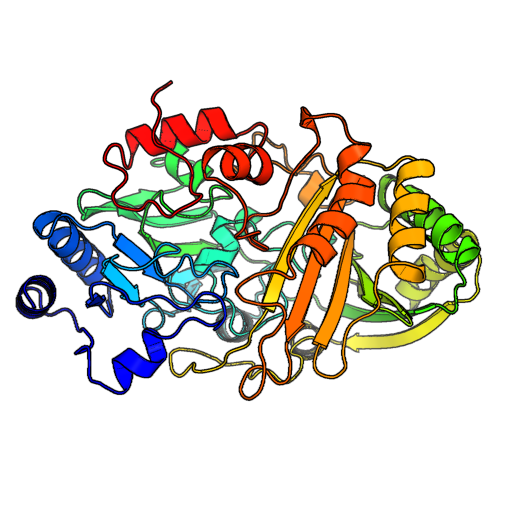M 2836 O O . ASP A 1 376 ? 11.251 16.910 29.599 1.00 21.73 370 ASP A O 1
ATOM 2841 N N . GLU A 1 377 ? 11.754 15.086 30.819 1.00 23.52 371 GLU A N 1
ATOM 2842 C CA . GLU A 1 377 ? 13.137 15.491 31.054 1.00 23.48 371 GLU A CA 1
ATOM 2843 C C . GLU A 1 377 ? 14.052 15.512 29.832 1.00 22.57 371 GLU A C 1
ATOM 2844 O O . GLU A 1 377 ? 14.998 16.289 29.789 1.00 22.05 371 GLU A O 1
ATOM 2850 N N . THR A 1 378 ? 13.786 14.648 28.859 1.00 21.37 372 THR A N 1
ATOM 2851 C CA . THR A 1 378 ? 14.578 14.611 27.627 1.00 19.97 372 THR A CA 1
ATOM 2852 C C . THR A 1 378 ? 13.593 14.326 26.511 1.00 18.21 372 THR A C 1
ATOM 2853 O O . THR A 1 378 ? 12.422 14.038 26.769 1.00 18.87 372 THR A O 1
ATOM 2857 N N . ALA A 1 379 ? 14.055 14.400 25.268 1.00 16.84 373 ALA A N 1
ATOM 2858 C CA . ALA A 1 379 ? 13.175 14.124 24.143 1.00 17.45 373 ALA A CA 1
ATOM 2859 C C . ALA A 1 379 ? 12.799 12.645 24.071 1.00 17.79 373 ALA A C 1
ATOM 2860 O O . ALA A 1 379 ? 11.838 12.286 23.394 1.00 18.22 373 ALA A O 1
ATOM 2862 N N . TYR A 1 380 ? 13.553 11.780 24.755 1.00 18.13 374 TYR A N 1
ATOM 2863 C CA . TYR A 1 380 ? 13.235 10.351 24.729 1.00 15.70 374 TYR A CA 1
ATOM 2864 C C . TYR A 1 380 ? 11.812 10.223 25.268 1.00 17.92 374 TYR A C 1
ATOM 2865 O O . TYR A 1 380 ? 11.516 10.697 26.365 1.00 18.37 374 TYR A O 1
ATOM 2874 N N . ALA A 1 381 ? 10.942 9.571 24.503 1.00 17.39 375 ALA A N 1
ATOM 2875 C CA . ALA A 1 381 ? 9.531 9.456 24.873 1.00 18.42 375 ALA A CA 1
ATOM 2876 C C . ALA A 1 381 ? 9.004 8.078 25.273 1.00 18.43 375 ALA A C 1
ATOM 2877 O O . ALA A 1 381 ? 7.790 7.856 25.257 1.00 19.93 375 ALA A O 1
ATOM 2879 N N . HIS A 1 382 ? 9.892 7.164 25.648 1.00 18.37 376 HIS A N 1
ATOM 2880 C CA . HIS A 1 382 ? 9.473 5.815 26.020 1.00 17.03 376 HIS A CA 1
ATOM 2881 C C . HIS A 1 382 ? 9.776 5.454 27.476 1.00 17.78 376 HIS A C 1
ATOM 2882 O O . HIS A 1 382 ? 9.786 4.277 27.841 1.00 17.93 376 HIS A O 1
ATOM 2889 N N . ARG A 1 383 ? 10.012 6.466 28.304 1.00 18.05 377 ARG A N 1
ATOM 2890 C CA . ARG A 1 383 ? 10.328 6.250 29.715 1.00 19.14 377 ARG A CA 1
ATOM 2891 C C . ARG A 1 383 ? 9.233 5.484 30.451 1.00 20.53 377 ARG A C 1
ATOM 2892 O O . ARG A 1 383 ? 9.486 4.874 31.490 1.00 21.48 377 ARG A O 1
ATOM 2900 N N . ASP A 1 384 ? 8.020 5.514 29.908 1.00 19.55 378 ASP A N 1
ATOM 2901 C CA . ASP A 1 384 ? 6.878 4.844 30.525 1.00 21.42 378 ASP A CA 1
ATOM 2902 C C . ASP A 1 384 ? 6.660 3.427 30.006 1.00 21.42 378 ASP A C 1
ATOM 2903 O O . ASP A 1 384 ? 5.751 2.724 30.458 1.00 21.82 378 ASP A O 1
ATOM 2908 N N . GLN A 1 385 ? 7.509 3.005 29.075 1.00 18.93 379 GLN A N 1
ATOM 2909 C CA . GLN A 1 385 ? 7.389 1.692 28.456 1.00 19.29 379 GLN A CA 1
ATOM 2910 C C . GLN A 1 385 ? 8.282 0.636 29.092 1.00 18.69 379 GLN A C 1
ATOM 2911 O O . GLN A 1 385 ? 9.500 0.803 29.170 1.00 18.39 379 GLN A O 1
ATOM 2917 N N . LEU A 1 386 ? 7.668 -0.458 29.528 1.00 18.14 380 LEU A N 1
ATOM 2918 C CA . LEU A 1 386 ? 8.401 -1.553 30.151 1.00 17.95 380 LEU A CA 1
ATOM 2919 C C . LEU A 1 386 ? 9.273 -2.293 29.145 1.00 18.75 380 LEU A C 1
ATOM 2920 O O . LEU A 1 386 ? 10.414 -2.660 29.442 1.00 18.79 380 LEU A O 1
ATOM 2925 N N . TRP A 1 387 ? 8.736 -2.491 27.944 1.00 18.08 381 TRP A N 1
ATOM 2926 C CA . TRP A 1 387 ? 9.429 -3.256 26.918 1.00 17.95 381 TRP A CA 1
ATOM 2927 C C . TRP A 1 387 ? 9.937 -2.536 25.676 1.00 16.89 381 TRP A C 1
ATOM 2928 O O . TRP A 1 387 ? 9.341 -1.567 25.204 1.00 16.88 381 TRP A O 1
ATOM 2939 N N . LEU A 1 388 ? 11.036 -3.070 25.151 1.00 16.94 382 LEU A N 1
ATOM 2940 C CA . LEU A 1 388 ? 11.672 -2.611 23.921 1.00 18.21 382 LEU A CA 1
ATOM 2941 C C . LEU A 1 388 ? 12.027 -3.887 23.161 1.00 17.83 382 LEU A C 1
ATOM 2942 O O . LEU A 1 388 ? 12.542 -4.847 23.743 1.00 19.09 382 LEU A O 1
ATOM 2947 N N . TRP A 1 389 ? 11.731 -3.908 21.866 1.00 17.32 383 TRP A N 1
ATOM 2948 C CA . TRP A 1 389 ? 12.034 -5.066 21.031 1.00 18.02 383 TRP A CA 1
ATOM 2949 C C . TRP A 1 389 ? 12.760 -4.650 19.775 1.00 17.13 383 TRP A C 1
ATOM 2950 O O . TRP A 1 389 ? 12.518 -3.569 19.235 1.00 17.15 383 TRP A O 1
ATOM 2961 N N . GLN A 1 390 ? 13.642 -5.527 19.315 1.00 17.44 384 GLN A N 1
ATOM 2962 C CA . GLN A 1 390 ? 14.328 -5.327 18.055 1.00 17.46 384 GLN A CA 1
ATOM 2963 C C . GLN A 1 390 ? 13.976 -6.572 17.239 1.00 17.70 384 GLN A C 1
ATOM 2964 O O . GLN A 1 390 ? 14.130 -7.698 17.717 1.00 17.92 384 GLN A O 1
ATOM 2970 N N . PHE A 1 391 ? 13.469 -6.359 16.029 1.00 16.82 385 PHE A N 1
ATOM 2971 C CA . PHE A 1 391 ? 13.094 -7.447 15.127 1.00 17.21 385 PHE A CA 1
ATOM 2972 C C . PHE A 1 391 ? 14.087 -7.399 13.968 1.00 18.24 385 PHE A C 1
ATOM 2973 O O . PHE A 1 391 ? 14.318 -6.336 13.395 1.00 18.04 385 PHE A O 1
ATOM 2981 N N . TYR A 1 392 ? 14.676 -8.538 13.616 1.00 18.38 386 TYR A N 1
ATOM 2982 C CA . TYR A 1 392 ? 15.686 -8.545 12.556 1.00 19.60 386 TYR A CA 1
ATOM 2983 C C . TYR A 1 392 ? 15.482 -9.670 11.545 1.00 19.81 386 TYR A C 1
ATOM 2984 O O . TYR A 1 392 ? 15.512 -10.847 11.901 1.00 19.40 386 TYR A O 1
ATOM 2993 N N . ASP A 1 393 ? 15.299 -9.294 10.283 1.00 18.64 387 ASP A N 1
ATOM 2994 C CA . ASP A 1 393 ? 15.088 -10.247 9.191 1.00 19.48 387 ASP A CA 1
ATOM 2995 C C . ASP A 1 393 ? 16.280 -10.131 8.243 1.00 18.97 387 ASP A C 1
ATOM 2996 O O . ASP A 1 393 ? 16.410 -9.145 7.515 1.00 19.91 387 ASP A O 1
ATOM 3001 N N . SER A 1 394 ? 17.149 -11.139 8.254 1.00 20.07 388 SER A N 1
ATOM 3002 C CA . SER A 1 394 ? 18.356 -11.114 7.432 1.00 20.17 388 SER A CA 1
ATOM 3003 C C . SER A 1 394 ? 18.352 -11.998 6.196 1.00 21.90 388 SER A C 1
ATOM 3004 O O . SER A 1 394 ? 17.762 -13.076 6.184 1.00 20.40 388 SER A O 1
ATOM 3007 N N . ILE A 1 395 ? 19.039 -11.517 5.166 1.00 23.19 389 ILE A N 1
ATOM 3008 C CA . ILE A 1 395 ? 19.218 -12.244 3.916 1.00 24.04 389 ILE A CA 1
ATOM 3009 C C . ILE A 1 395 ? 20.721 -12.494 3.906 1.00 24.79 389 ILE A C 1
ATOM 3010 O O . ILE A 1 395 ? 21.505 -11.570 3.685 1.00 25.34 389 ILE A O 1
ATOM 3015 N N . TYR A 1 396 ? 21.128 -13.731 4.166 1.00 25.93 390 TYR A N 1
ATOM 3016 C CA . TYR A 1 396 ? 22.546 -14.060 4.210 1.00 28.20 390 TYR A CA 1
ATOM 3017 C C . TYR A 1 396 ? 23.208 -14.176 2.838 1.00 29.44 390 TYR A C 1
ATOM 3018 O O . TYR A 1 396 ? 24.348 -13.749 2.658 1.00 29.43 390 TYR A O 1
ATOM 3027 N N . ASP A 1 397 ? 22.498 -14.751 1.872 1.00 30.01 391 ASP A N 1
ATOM 3028 C CA . ASP A 1 397 ? 23.048 -14.923 0.529 1.00 30.91 391 ASP A CA 1
ATOM 3029 C C . ASP A 1 397 ? 22.554 -13.849 -0.438 1.00 30.94 391 ASP A C 1
ATOM 3030 O O . ASP A 1 397 ? 22.235 -14.135 -1.593 1.00 31.02 391 ASP A O 1
ATOM 3035 N N . TYR A 1 398 ? 22.516 -12.606 0.034 1.00 30.48 392 TYR A N 1
ATOM 3036 C CA . TYR A 1 398 ? 22.047 -11.484 -0.773 1.00 31.06 392 TYR A CA 1
ATOM 3037 C C . TYR A 1 398 ? 22.818 -11.263 -2.070 1.00 32.74 392 TYR A C 1
ATOM 3038 O O . TYR A 1 398 ? 22.281 -10.698 -3.022 1.00 33.18 392 TYR A O 1
ATOM 3047 N N . GLU A 1 399 ? 24.073 -11.695 -2.110 1.00 34.58 393 GLU A N 1
ATOM 3048 C CA . GLU A 1 399 ? 24.873 -11.526 -3.317 1.00 37.44 393 GLU A CA 1
ATOM 3049 C C . GLU A 1 399 ? 24.347 -12.397 -4.455 1.00 37.28 393 GLU A C 1
ATOM 3050 O O . GLU A 1 399 ? 24.614 -12.128 -5.625 1.00 37.96 393 GLU A O 1
ATOM 3056 N N . ASN A 1 400 ? 23.594 -13.436 -4.108 1.00 37.51 394 ASN A N 1
ATOM 3057 C CA . ASN A 1 400 ? 23.036 -14.335 -5.113 1.00 37.81 394 ASN A CA 1
ATOM 3058 C C . ASN A 1 400 ? 21.521 -14.201 -5.234 1.00 37.29 394 ASN A C 1
ATOM 3059 O O . ASN A 1 400 ? 20.967 -14.289 -6.329 1.00 37.83 394 ASN A O 1
ATOM 3064 N N . ASN A 1 401 ? 20.852 -13.980 -4.107 1.00 34.96 395 ASN A N 1
ATOM 3065 C CA . ASN A 1 401 ? 19.398 -13.863 -4.101 1.00 33.57 395 ASN A CA 1
ATOM 3066 C C . ASN A 1 401 ? 18.906 -12.997 -2.947 1.00 32.02 395 ASN A C 1
ATOM 3067 O O . ASN A 1 401 ? 19.304 -13.198 -1.800 1.00 30.53 395 ASN A O 1
ATOM 3072 N N . THR A 1 402 ? 18.042 -12.032 -3.257 1.00 30.36 396 THR A N 1
ATOM 3073 C CA . THR A 1 402 ? 17.501 -11.139 -2.237 1.00 30.69 396 THR A CA 1
ATOM 3074 C C . THR A 1 402 ? 16.024 -11.394 -1.969 1.00 30.08 396 THR A C 1
ATOM 3075 O O . THR A 1 402 ? 15.456 -10.838 -1.030 1.00 29.24 396 THR A O 1
ATOM 3079 N N . SER A 1 403 ? 15.402 -12.234 -2.794 1.00 28.48 397 SER A N 1
ATOM 3080 C CA . SER A 1 403 ? 13.988 -12.551 -2.632 1.00 28.43 397 SER A CA 1
ATOM 3081 C C . SER A 1 403 ? 13.699 -12.906 -1.180 1.00 26.30 397 SER A C 1
ATOM 3082 O O . SER A 1 403 ? 14.508 -13.557 -0.524 1.00 28.67 397 SER A O 1
ATOM 3085 N N . PRO A 1 404 ? 12.528 -12.506 -0.667 1.00 26.30 398 PRO A N 1
ATOM 3086 C CA . PRO A 1 404 ? 11.467 -11.755 -1.349 1.00 25.60 398 PRO A CA 1
ATOM 3087 C C . PRO A 1 404 ? 11.764 -10.276 -1.603 1.00 26.29 398 PRO A C 1
ATOM 3088 O O . PRO A 1 404 ? 11.029 -9.611 -2.331 1.00 24.89 398 PRO A O 1
ATOM 3092 N N . TYR A 1 405 ? 12.830 -9.761 -1.000 1.00 25.19 399 TYR A N 1
ATOM 3093 C CA . TYR A 1 405 ? 13.189 -8.358 -1.182 1.00 25.28 399 TYR A CA 1
ATOM 3094 C C . TYR A 1 405 ? 13.769 -8.113 -2.572 1.00 25.92 399 TYR A C 1
ATOM 3095 O O . TYR A 1 405 ? 14.306 -9.023 -3.197 1.00 26.40 399 TYR A O 1
ATOM 3104 N N . PRO A 1 406 ? 13.682 -6.868 -3.065 1.00 28.24 400 PRO A N 1
ATOM 3105 C CA . PRO A 1 406 ? 13.081 -5.711 -2.394 1.00 29.73 400 PRO A CA 1
ATOM 3106 C C . PRO A 1 406 ? 11.559 -5.591 -2.516 1.00 31.93 400 PRO A C 1
ATOM 3107 O O . PRO A 1 406 ? 10.948 -4.767 -1.837 1.00 33.19 400 PRO A O 1
ATOM 3111 N N . GLU A 1 407 ? 10.951 -6.410 -3.370 1.00 32.84 401 GLU A N 1
ATOM 3112 C CA . GLU A 1 407 ? 9.505 -6.358 -3.582 1.00 34.63 401 GLU A CA 1
ATOM 3113 C C . GLU A 1 407 ? 8.679 -6.585 -2.323 1.00 33.97 401 GLU A C 1
ATOM 3114 O O . GLU A 1 407 ? 7.784 -5.800 -2.014 1.00 35.01 401 GLU A O 1
ATOM 3120 N N . SER A 1 408 ? 8.968 -7.663 -1.603 1.00 31.52 402 SER A N 1
ATOM 3121 C CA . SER A 1 408 ? 8.220 -7.965 -0.390 1.00 29.70 402 SER A CA 1
ATOM 3122 C C . SER A 1 408 ? 9.087 -8.643 0.659 1.00 27.43 402 SER A C 1
ATOM 3123 O O . SER A 1 408 ? 10.310 -8.731 0.509 1.00 24.86 402 SER A O 1
ATOM 3126 N N . GLY A 1 409 ? 8.441 -9.121 1.719 1.00 25.16 403 GLY A N 1
ATOM 3127 C CA . GLY A 1 409 ? 9.151 -9.785 2.798 1.00 22.91 403 GLY A CA 1
ATOM 3128 C C . GLY A 1 409 ? 8.883 -9.087 4.118 1.00 22.40 403 GLY A C 1
ATOM 3129 O O . GLY A 1 409 ? 8.973 -9.690 5.188 1.00 22.02 403 GLY A O 1
ATOM 3130 N N . PHE A 1 410 ? 8.531 -7.809 4.027 1.00 22.29 404 PHE A N 1
ATOM 3131 C CA . PHE A 1 410 ? 8.248 -6.981 5.192 1.00 21.68 404 PHE A CA 1
ATOM 3132 C C . PHE A 1 410 ? 7.118 -7.533 6.049 1.00 23.43 404 PHE A C 1
ATOM 3133 O O . PHE A 1 410 ? 7.147 -7.420 7.276 1.00 21.27 404 PHE A O 1
ATOM 3141 N N . GLU A 1 411 ? 6.120 -8.126 5.399 1.00 23.52 405 GLU A N 1
ATOM 3142 C CA . GLU A 1 411 ? 4.968 -8.664 6.109 1.00 23.49 405 GLU A CA 1
ATOM 3143 C C . GLU A 1 411 ? 5.323 -9.655 7.215 1.00 22.91 405 GLU A C 1
ATOM 3144 O O . GLU A 1 411 ? 4.560 -9.822 8.170 1.00 24.05 405 GLU A O 1
ATOM 3150 N N . PHE A 1 412 ? 6.474 -10.309 7.098 1.00 22.08 406 PHE A N 1
ATOM 3151 C CA . PHE A 1 412 ? 6.889 -11.268 8.114 1.00 21.81 406 PHE A CA 1
ATOM 3152 C C . PHE A 1 412 ? 7.077 -10.556 9.449 1.00 22.13 406 PHE A C 1
ATOM 3153 O O . PHE A 1 412 ? 6.362 -10.831 10.416 1.00 21.70 406 PHE A O 1
ATOM 3161 N N . MET A 1 413 ? 8.025 -9.625 9.505 1.00 21.58 407 MET A N 1
ATOM 3162 C CA . MET A 1 413 ? 8.250 -8.909 10.749 1.00 21.62 407 MET A CA 1
ATOM 3163 C C . MET A 1 413 ? 7.147 -7.920 11.128 1.00 21.72 407 MET A C 1
ATOM 3164 O O . MET A 1 413 ? 6.927 -7.660 12.309 1.00 21.18 407 MET A O 1
ATOM 3169 N N . GLN A 1 414 ? 6.445 -7.366 10.144 1.00 21.55 408 GLN A N 1
ATOM 3170 C CA . GLN A 1 414 ? 5.361 -6.443 10.458 1.00 21.59 408 GLN A CA 1
ATOM 3171 C C . GLN A 1 414 ? 4.263 -7.233 11.174 1.00 21.69 408 GLN A C 1
ATOM 3172 O O . GLN A 1 414 ? 3.584 -6.718 12.065 1.00 20.52 408 GLN A O 1
ATOM 3178 N N . GLY A 1 415 ? 4.103 -8.490 10.777 1.00 21.03 409 GLY A N 1
ATOM 3179 C CA . GLY A 1 415 ? 3.094 -9.331 11.394 1.00 23.28 409 GLY A CA 1
ATOM 3180 C C . GLY A 1 415 ? 3.513 -9.716 12.799 1.00 24.11 409 GLY A C 1
ATOM 3181 O O . GLY A 1 415 ? 2.683 -9.818 13.703 1.00 24.22 409 GLY A O 1
ATOM 3182 N N . PHE A 1 416 ? 4.813 -9.924 12.980 1.00 23.22 410 PHE A N 1
ATOM 3183 C CA . PHE A 1 416 ? 5.360 -10.297 14.280 1.00 23.16 410 PHE A CA 1
ATOM 3184 C C . PHE A 1 416 ? 5.125 -9.152 15.264 1.00 22.52 410 PHE A C 1
ATOM 3185 O O . PHE A 1 416 ? 4.780 -9.381 16.425 1.00 21.68 410 PHE A O 1
ATOM 3193 N N . VAL A 1 417 ? 5.317 -7.922 14.790 1.00 23.02 411 VAL A N 1
ATOM 3194 C CA . VAL A 1 417 ? 5.113 -6.731 15.612 1.00 21.72 411 VAL A CA 1
ATOM 3195 C C . VAL A 1 417 ? 3.637 -6.579 15.958 1.00 22.04 411 VAL A C 1
ATOM 3196 O O . VAL A 1 417 ? 3.277 -6.255 17.089 1.00 21.05 411 VAL A O 1
ATOM 3200 N N . ALA A 1 418 ? 2.786 -6.820 14.967 1.00 21.84 412 ALA A N 1
ATOM 3201 C CA . ALA A 1 418 ? 1.347 -6.695 15.138 1.00 22.15 412 ALA A CA 1
ATOM 3202 C C . ALA A 1 418 ? 0.772 -7.595 16.227 1.00 20.98 412 ALA A C 1
ATOM 3203 O O . ALA A 1 418 ? -0.179 -7.204 16.907 1.00 23.23 412 ALA A O 1
ATOM 3205 N N . THR A 1 419 ? 1.336 -8.788 16.397 1.00 22.89 413 THR A N 1
ATOM 3206 C CA . THR A 1 419 ? 0.830 -9.711 17.414 1.00 22.67 413 THR A CA 1
ATOM 3207 C C . THR A 1 419 ? 0.689 -8.993 18.749 1.00 24.08 413 THR A C 1
ATOM 3208 O O . THR A 1 419 ? -0.267 -9.220 19.493 1.00 23.77 413 THR A O 1
ATOM 3212 N N . ILE A 1 420 ? 1.642 -8.113 19.040 1.00 24.16 414 ILE A N 1
ATOM 3213 C CA . ILE A 1 420 ? 1.638 -7.355 20.283 1.00 24.51 414 ILE A CA 1
ATOM 3214 C C . ILE A 1 420 ? 1.025 -5.965 20.128 1.00 25.29 414 ILE A C 1
ATOM 3215 O O . ILE A 1 420 ? 0.164 -5.568 20.914 1.00 25.88 414 ILE A O 1
ATOM 3220 N N . GLU A 1 421 ? 1.465 -5.228 19.110 1.00 25.07 415 GLU A N 1
ATOM 3221 C CA . GLU A 1 421 ? 0.978 -3.868 18.894 1.00 24.76 415 GLU A CA 1
ATOM 3222 C C . GLU A 1 421 ? -0.539 -3.723 18.781 1.00 25.53 415 GLU A C 1
ATOM 3223 O O . GLU A 1 421 ? -1.107 -2.775 19.318 1.00 26.66 415 GLU A O 1
ATOM 3229 N N . ASP A 1 422 ? -1.191 -4.650 18.084 1.00 25.76 416 ASP A N 1
ATOM 3230 C CA . ASP A 1 422 ? -2.642 -4.586 17.912 1.00 27.76 416 ASP A CA 1
ATOM 3231 C C . ASP A 1 422 ? -3.427 -4.599 19.220 1.00 28.32 416 ASP A C 1
ATOM 3232 O O . ASP A 1 422 ? -4.568 -4.136 19.266 1.00 29.55 416 ASP A O 1
ATOM 3237 N N . THR A 1 423 ? -2.820 -5.125 20.279 1.00 27.57 417 THR A N 1
ATOM 3238 C CA . THR A 1 423 ? -3.489 -5.211 21.574 1.00 28.36 417 THR A CA 1
ATOM 3239 C C . THR A 1 423 ? -3.266 -3.985 22.450 1.00 28.04 417 THR A C 1
ATOM 3240 O O . THR A 1 423 ? -3.834 -3.885 23.537 1.00 28.36 417 THR A O 1
ATOM 3244 N N . LEU A 1 424 ? -2.447 -3.052 21.977 1.00 26.42 418 LEU A N 1
ATOM 3245 C CA . LEU A 1 424 ? -2.127 -1.859 22.752 1.00 25.97 418 LEU A CA 1
ATOM 3246 C C . LEU A 1 424 ? -2.984 -0.640 22.450 1.00 26.85 418 LEU A C 1
ATOM 3247 O O . LEU A 1 424 ? -3.488 -0.481 21.341 1.00 27.76 418 LEU A O 1
ATOM 3252 N N . PRO A 1 425 ? -3.162 0.240 23.449 1.00 28.20 419 PRO A N 1
ATOM 3253 C CA . PRO A 1 425 ? -3.955 1.452 23.235 1.00 29.16 419 PRO A CA 1
ATOM 3254 C C . PRO A 1 425 ? -3.119 2.282 22.263 1.00 30.48 419 PRO A C 1
ATOM 3255 O O . PRO A 1 425 ? -1.887 2.208 22.290 1.00 28.86 419 PRO A O 1
ATOM 3259 N N . GLU A 1 426 ? -3.769 3.058 21.405 1.00 30.56 420 GLU A N 1
ATOM 3260 C CA . GLU A 1 426 ? -3.050 3.866 20.425 1.00 32.16 420 GLU A CA 1
ATOM 3261 C C . GLU A 1 426 ? -1.908 4.710 20.981 1.00 30.64 420 GLU A C 1
ATOM 3262 O O . GLU A 1 426 ? -0.827 4.759 20.394 1.00 30.29 420 GLU A O 1
ATOM 3268 N N . ASP A 1 427 ? -2.143 5.371 22.110 1.00 30.12 421 ASP A N 1
ATOM 3269 C CA . ASP A 1 427 ? -1.125 6.229 22.707 1.00 30.42 421 ASP A CA 1
ATOM 3270 C C . ASP A 1 427 ? 0.088 5.478 23.250 1.00 29.26 421 ASP A C 1
ATOM 3271 O O . ASP A 1 427 ? 1.149 6.075 23.450 1.00 28.64 421 ASP A O 1
ATOM 3276 N N . ARG A 1 428 ? -0.064 4.177 23.484 1.00 26.81 422 ARG A N 1
ATOM 3277 C CA . ARG A 1 428 ? 1.030 3.370 24.018 1.00 25.37 422 ARG A CA 1
ATOM 3278 C C . ARG A 1 428 ? 1.811 2.626 22.940 1.00 24.15 422 ARG A C 1
ATOM 3279 O O . ARG A 1 428 ? 2.731 1.867 23.243 1.00 23.39 422 ARG A O 1
ATOM 3287 N N . LYS A 1 429 ? 1.442 2.835 21.680 1.00 22.57 423 LYS A N 1
ATOM 3288 C CA . LYS A 1 429 ? 2.141 2.179 20.581 1.00 22.97 423 LYS A CA 1
ATOM 3289 C C . LYS A 1 429 ? 3.378 2.994 20.234 1.00 22.44 423 LYS A C 1
ATOM 3290 O O . LYS A 1 429 ? 3.293 4.203 20.015 1.00 23.30 423 LYS A O 1
ATOM 3296 N N . GLY A 1 430 ? 4.533 2.341 20.190 1.00 21.58 424 GLY A N 1
ATOM 3297 C CA . GLY A 1 430 ? 5.740 3.077 19.862 1.00 19.62 424 GLY A CA 1
ATOM 3298 C C . GLY A 1 430 ? 6.807 2.239 19.198 1.00 17.49 424 GLY A C 1
ATOM 3299 O O . GLY A 1 430 ? 6.685 1.019 19.096 1.00 17.78 424 GLY A O 1
ATOM 3300 N N . LYS A 1 431 ? 7.843 2.915 18.713 1.00 17.70 425 LYS A N 1
ATOM 3301 C CA . LYS A 1 431 ? 8.986 2.261 18.088 1.00 17.25 425 LYS A CA 1
ATOM 3302 C C . LYS A 1 431 ? 10.220 3.033 18.553 1.00 17.67 425 LYS A C 1
ATOM 3303 O O . LYS A 1 431 ? 10.115 4.166 19.030 1.00 16.68 425 LYS A O 1
ATOM 3309 N N . TYR A 1 432 ? 11.384 2.414 18.411 1.00 16.15 426 TYR A N 1
ATOM 3310 C CA . TYR A 1 432 ? 12.648 3.016 18.832 1.00 15.98 426 TYR A CA 1
ATOM 3311 C C . TYR A 1 432 ? 13.408 3.454 17.579 1.00 15.97 426 TYR A C 1
ATOM 3312 O O . TYR A 1 432 ? 13.794 2.617 16.758 1.00 16.58 426 TYR A O 1
ATOM 3321 N N . PHE A 1 433 ? 13.623 4.761 17.434 1.00 15.45 427 PHE A N 1
ATOM 3322 C CA . PHE A 1 433 ? 14.289 5.289 16.247 1.00 17.35 427 PHE A CA 1
ATOM 3323 C C . PHE A 1 433 ? 15.623 4.631 15.907 1.00 16.62 427 PHE A C 1
ATOM 3324 O O . PHE A 1 433 ? 15.946 4.479 14.734 1.00 16.85 427 PHE A O 1
ATOM 3332 N N . ASN A 1 434 ? 16.393 4.233 16.916 1.00 16.41 428 ASN A N 1
ATOM 3333 C CA . ASN A 1 434 ? 17.682 3.599 16.647 1.00 15.82 428 ASN A CA 1
ATOM 3334 C C . ASN A 1 434 ? 17.541 2.228 15.986 1.00 14.95 428 ASN A C 1
ATOM 3335 O O . ASN A 1 434 ? 18.505 1.708 15.427 1.00 15.90 428 ASN A O 1
ATOM 3340 N N . TYR A 1 435 ? 16.342 1.646 16.052 1.00 15.80 429 TYR A N 1
ATOM 3341 C CA . TYR A 1 435 ? 16.049 0.366 15.393 1.00 16.02 429 TYR A CA 1
ATOM 3342 C C . TYR A 1 435 ? 14.903 0.717 14.441 1.00 17.53 429 TYR A C 1
ATOM 3343 O O . TYR A 1 435 ? 13.763 0.300 14.641 1.00 17.92 429 TYR A O 1
ATOM 3352 N N . ALA A 1 436 ? 15.222 1.480 13.399 1.00 15.87 430 ALA A N 1
ATOM 3353 C CA . ALA A 1 436 ? 14.225 1.975 12.450 1.00 15.73 430 ALA A CA 1
ATOM 3354 C C . ALA A 1 436 ? 13.530 1.006 11.499 1.00 15.39 430 ALA A C 1
ATOM 3355 O O . ALA A 1 436 ? 14.129 0.051 11.003 1.00 16.39 430 ALA A O 1
ATOM 3357 N N . ASP A 1 437 ? 12.254 1.301 11.255 1.00 16.48 431 ASP A N 1
ATOM 3358 C CA . ASP A 1 437 ? 11.381 0.550 10.350 1.00 17.16 431 ASP A CA 1
ATOM 3359 C C . ASP A 1 437 ? 11.245 1.421 9.097 1.00 16.29 431 ASP A C 1
ATOM 3360 O O . ASP A 1 437 ? 10.561 2.443 9.117 1.00 18.04 431 ASP A O 1
ATOM 3365 N N . THR A 1 438 ? 11.896 1.015 8.014 1.00 18.48 432 THR A N 1
ATOM 3366 C CA . THR A 1 438 ? 11.877 1.794 6.780 1.00 19.01 432 THR A CA 1
ATOM 3367 C C . THR A 1 438 ? 10.535 1.854 6.046 1.00 21.55 432 THR A C 1
ATOM 3368 O O . THR A 1 438 ? 10.335 2.726 5.201 1.00 21.78 432 THR A O 1
ATOM 3372 N N . THR A 1 439 ? 9.611 0.950 6.364 1.00 20.31 433 THR A N 1
ATOM 3373 C CA . THR A 1 439 ? 8.312 0.957 5.681 1.00 21.06 433 THR A CA 1
ATOM 3374 C C . THR A 1 439 ? 7.381 2.074 6.153 1.00 21.94 433 THR A C 1
ATOM 3375 O O . THR A 1 439 ? 6.324 2.304 5.558 1.00 23.44 433 THR A O 1
ATOM 3379 N N . LEU A 1 440 ? 7.770 2.774 7.212 1.00 21.93 434 LEU A N 1
ATOM 3380 C CA . LEU A 1 440 ? 6.940 3.839 7.767 1.00 21.95 434 LEU A CA 1
ATOM 3381 C C . LEU A 1 440 ? 6.918 5.141 6.986 1.00 22.68 434 LEU A C 1
ATOM 3382 O O . LEU A 1 440 ? 7.920 5.548 6.400 1.00 21.99 434 LEU A O 1
ATOM 3387 N N . THR A 1 441 ? 5.762 5.797 6.990 1.00 23.18 435 THR A N 1
ATOM 3388 C CA . THR A 1 441 ? 5.627 7.086 6.326 1.00 23.88 435 THR A CA 1
ATOM 3389 C C . THR A 1 441 ? 6.153 8.082 7.351 1.00 23.15 435 THR A C 1
ATOM 3390 O O . THR A 1 441 ? 6.272 7.746 8.530 1.00 23.85 435 THR A O 1
ATOM 3394 N N . LYS A 1 442 ? 6.461 9.298 6.916 1.00 23.18 436 LYS A N 1
ATOM 3395 C CA . LYS A 1 442 ? 6.966 10.318 7.828 1.00 23.77 436 LYS A CA 1
ATOM 3396 C C . LYS A 1 442 ? 5.953 10.639 8.928 1.00 24.81 436 LYS A C 1
ATOM 3397 O O . LYS A 1 442 ? 6.327 10.898 10.072 1.00 24.10 436 LYS A O 1
ATOM 3403 N N . GLU A 1 443 ? 4.668 10.620 8.584 1.00 24.84 437 GLU A N 1
ATOM 3404 C CA . GLU A 1 443 ? 3.635 10.908 9.569 1.00 26.79 437 GLU A CA 1
ATOM 3405 C C . GLU A 1 443 ? 3.521 9.785 10.601 1.00 24.62 437 GLU A C 1
ATOM 3406 O O . GLU A 1 443 ? 3.400 10.053 11.794 1.00 25.49 437 GLU A O 1
ATOM 3412 N N . GLU A 1 444 ? 3.574 8.534 10.148 1.00 25.17 438 GLU A N 1
ATOM 3413 C CA . GLU A 1 444 ? 3.476 7.391 11.059 1.00 25.43 438 GLU A CA 1
ATOM 3414 C C . GLU A 1 444 ? 4.705 7.324 11.966 1.00 24.18 438 GLU A C 1
ATOM 3415 O O . GLU A 1 444 ? 4.586 7.139 13.178 1.00 23.58 438 GLU A O 1
ATOM 3421 N N . ALA A 1 445 ? 5.879 7.478 11.363 1.00 23.23 439 ALA A N 1
ATOM 3422 C CA . ALA A 1 445 ? 7.148 7.420 12.088 1.00 21.94 439 ALA A CA 1
ATOM 3423 C C . ALA A 1 445 ? 7.245 8.409 13.249 1.00 22.04 439 ALA A C 1
ATOM 3424 O O . ALA A 1 445 ? 7.646 8.037 14.352 1.00 21.59 439 ALA A O 1
ATOM 3426 N N . GLN A 1 446 ? 6.875 9.664 13.010 1.00 21.56 440 GLN A N 1
ATOM 3427 C CA . GLN A 1 446 ? 6.953 10.674 14.060 1.00 20.67 440 GLN A CA 1
ATOM 3428 C C . GLN A 1 446 ? 6.135 10.303 15.285 1.00 22.11 440 GLN A C 1
ATOM 3429 O O . GLN A 1 446 ? 6.575 10.504 16.417 1.00 19.93 440 GLN A O 1
ATOM 3435 N N . LYS A 1 447 ? 4.941 9.765 15.059 1.00 21.97 441 LYS A N 1
ATOM 3436 C CA . LYS A 1 447 ? 4.075 9.381 16.163 1.00 23.20 441 LYS A CA 1
ATOM 3437 C C . LYS A 1 447 ? 4.632 8.198 16.949 1.00 21.36 441 LYS A C 1
ATOM 3438 O O . LYS A 1 447 ? 4.628 8.206 18.179 1.00 21.20 441 LYS A O 1
ATOM 3444 N N . LEU A 1 448 ? 5.119 7.189 16.237 1.00 19.96 442 LEU A N 1
ATOM 3445 C CA . LEU A 1 448 ? 5.659 5.994 16.884 1.00 20.23 442 LEU A CA 1
ATOM 3446 C C . LEU A 1 448 ? 6.997 6.211 17.594 1.00 19.89 442 LEU A C 1
ATOM 3447 O O . LEU A 1 448 ? 7.194 5.734 18.711 1.00 19.01 442 LEU A O 1
ATOM 3452 N N . TYR A 1 449 ? 7.906 6.944 16.960 1.00 19.10 443 TYR A N 1
ATOM 3453 C CA . TYR A 1 449 ? 9.221 7.186 17.550 1.00 18.73 443 TYR A CA 1
ATOM 3454 C C . TYR A 1 449 ? 9.260 8.194 18.690 1.00 19.20 443 TYR A C 1
ATOM 3455 O O . TYR A 1 449 ? 10.064 8.051 19.614 1.00 17.13 443 TYR A O 1
ATOM 3464 N N . TRP A 1 450 ? 8.396 9.207 18.640 1.00 18.58 444 TRP A N 1
ATOM 3465 C CA . TRP A 1 450 ? 8.427 10.246 19.660 1.00 19.22 444 TRP A CA 1
ATOM 3466 C C . TRP A 1 450 ? 7.155 10.478 20.469 1.00 19.87 444 TRP A C 1
ATOM 3467 O O . TRP A 1 450 ? 7.119 11.348 21.338 1.00 18.71 444 TRP A O 1
ATOM 3478 N N . ARG A 1 451 ? 6.128 9.687 20.178 1.00 20.01 445 ARG A N 1
ATOM 3479 C CA . ARG A 1 451 ? 4.856 9.737 20.892 1.00 22.26 445 ARG A CA 1
ATOM 3480 C C . ARG A 1 451 ? 4.494 11.069 21.555 1.00 21.94 445 ARG A C 1
ATOM 3481 O O . ARG A 1 451 ? 4.218 12.055 20.874 1.00 22.38 445 ARG A O 1
ATOM 3489 N N . GLY A 1 452 ? 4.501 11.087 22.886 1.00 23.28 446 GLY A N 1
ATOM 3490 C CA . GLY A 1 452 ? 4.135 12.280 23.635 1.00 23.08 446 GLY A CA 1
ATOM 3491 C C . GLY A 1 452 ? 5.006 13.518 23.536 1.00 23.00 446 GLY A C 1
ATOM 3492 O O . GLY A 1 452 ? 4.580 14.602 23.935 1.00 23.05 446 GLY A O 1
ATOM 3493 N N . ASN A 1 453 ? 6.222 13.380 23.016 1.00 21.47 447 ASN A N 1
ATOM 3494 C CA . ASN A 1 453 ? 7.108 14.528 22.891 1.00 21.56 447 ASN A CA 1
ATOM 3495 C C . ASN A 1 453 ? 7.154 15.081 21.472 1.00 21.43 447 ASN A C 1
ATOM 3496 O O . ASN A 1 453 ? 7.869 16.042 21.206 1.00 21.39 447 ASN A O 1
ATOM 3501 N N . LEU A 1 454 ? 6.389 14.483 20.565 1.00 22.11 448 LEU A N 1
ATOM 3502 C CA . LEU A 1 454 ? 6.388 14.929 19.175 1.00 22.76 448 LEU A CA 1
ATOM 3503 C C . LEU A 1 454 ? 6.053 16.406 18.984 1.00 24.29 448 LEU A C 1
ATOM 3504 O O . LEU A 1 454 ? 6.763 17.114 18.268 1.00 23.46 448 LEU A O 1
ATOM 3509 N N . GLU A 1 455 ? 4.979 16.878 19.614 1.00 24.85 449 GLU A N 1
ATOM 3510 C CA . GLU A 1 455 ? 4.596 18.280 19.463 1.00 25.92 449 GLU A CA 1
ATOM 3511 C C . GLU A 1 455 ? 5.703 19.249 19.858 1.00 25.11 449 GLU A C 1
ATOM 3512 O O . GLU A 1 455 ? 5.983 20.205 19.132 1.00 23.28 449 GLU A O 1
ATOM 3518 N N . LYS A 1 456 ? 6.331 19.007 21.006 1.00 22.40 450 LYS A N 1
ATOM 3519 C CA . LYS A 1 456 ? 7.407 19.877 21.461 1.00 23.14 450 LYS A CA 1
ATOM 3520 C C . LYS A 1 456 ? 8.585 19.826 20.489 1.00 21.38 450 LYS A C 1
ATOM 3521 O O . LYS A 1 456 ? 9.179 20.855 20.170 1.00 21.24 450 LYS A O 1
ATOM 3527 N N . LEU A 1 457 ? 8.915 18.625 20.022 1.00 20.28 451 LEU A N 1
ATOM 3528 C CA . LEU A 1 457 ? 10.015 18.444 19.079 1.00 19.99 451 LEU A CA 1
ATOM 3529 C C . LEU A 1 457 ? 9.769 19.151 17.750 1.00 20.08 451 LEU A C 1
ATOM 3530 O O . LEU A 1 457 ? 10.691 19.722 17.168 1.00 20.38 451 LEU A O 1
ATOM 3535 N N . GLN A 1 458 ? 8.533 19.104 17.260 1.00 21.31 452 GLN A N 1
ATOM 3536 C CA . GLN A 1 458 ? 8.212 19.763 15.995 1.00 21.59 452 GLN A CA 1
ATOM 3537 C C . GLN A 1 458 ? 8.359 21.278 16.126 1.00 22.13 452 GLN A C 1
ATOM 3538 O O . GLN A 1 458 ? 8.772 21.959 15.179 1.00 21.13 452 GLN A O 1
ATOM 3544 N N . ALA A 1 459 ? 8.028 21.802 17.302 1.00 22.04 453 ALA A N 1
ATOM 3545 C CA . ALA A 1 459 ? 8.131 23.234 17.562 1.00 22.13 453 ALA A CA 1
ATOM 3546 C C . ALA A 1 459 ? 9.597 23.655 17.616 1.00 21.78 453 ALA A C 1
ATOM 3547 O O . ALA A 1 459 ? 9.968 24.721 17.122 1.00 22.63 453 ALA A O 1
ATOM 3549 N N . ILE A 1 460 ? 10.425 22.812 18.227 1.00 21.72 454 ILE A N 1
ATOM 3550 C CA . ILE A 1 460 ? 11.855 23.082 18.341 1.00 20.84 454 ILE A CA 1
ATOM 3551 C C . ILE A 1 460 ? 12.489 22.995 16.958 1.00 19.21 454 ILE A C 1
ATOM 3552 O O . ILE A 1 460 ? 13.364 23.786 16.609 1.00 19.39 454 ILE A O 1
ATOM 3557 N N . LYS A 1 461 ? 12.032 22.018 16.182 1.00 18.57 455 LYS A N 1
ATOM 3558 C CA . LYS A 1 461 ? 12.514 21.798 14.826 1.00 19.49 455 LYS A CA 1
ATOM 3559 C C . LYS A 1 461 ? 12.206 23.026 13.965 1.00 20.17 455 LYS A C 1
ATOM 3560 O O . LYS A 1 461 ? 13.034 23.464 13.172 1.00 17.84 455 LYS A O 1
ATOM 3566 N N . ALA A 1 462 ? 11.010 23.580 14.134 1.00 19.89 456 ALA A N 1
ATOM 3567 C CA . ALA A 1 462 ? 10.605 24.758 13.369 1.00 21.41 456 ALA A CA 1
ATOM 3568 C C . ALA A 1 462 ? 11.494 25.952 13.705 1.00 22.09 456 ALA A C 1
ATOM 3569 O O . ALA A 1 462 ? 11.786 26.784 12.845 1.00 23.44 456 ALA A O 1
ATOM 3571 N N . LYS A 1 463 ? 11.926 26.032 14.959 1.00 21.30 457 LYS A N 1
ATOM 3572 C CA . LYS A 1 463 ? 12.783 27.125 15.397 1.00 22.42 457 LYS A CA 1
ATOM 3573 C C . LYS A 1 463 ? 14.210 27.048 14.858 1.00 22.68 457 LYS A C 1
ATOM 3574 O O . LYS A 1 463 ? 14.753 28.041 14.375 1.00 22.51 457 LYS A O 1
ATOM 3580 N N . TYR A 1 464 ? 14.808 25.863 14.929 1.00 21.85 458 TYR A N 1
ATOM 3581 C CA . TYR A 1 464 ? 16.188 25.672 14.494 1.00 20.81 458 TYR A CA 1
ATOM 3582 C C . TYR A 1 464 ? 16.423 25.254 13.046 1.00 20.54 458 TYR A C 1
ATOM 3583 O O . TYR A 1 464 ? 17.524 25.429 12.522 1.00 21.27 458 TYR A O 1
ATOM 3592 N N . ASP A 1 465 ? 15.404 24.704 12.399 1.00 20.44 459 ASP A N 1
ATOM 3593 C CA . ASP A 1 465 ? 15.536 24.290 11.007 1.00 19.92 459 ASP A CA 1
ATOM 3594 C C . ASP A 1 465 ? 14.177 24.371 10.302 1.00 21.08 459 ASP A C 1
ATOM 3595 O O . ASP A 1 465 ? 13.625 23.368 9.851 1.00 20.30 459 ASP A O 1
ATOM 3600 N N . PRO A 1 466 ? 13.627 25.592 10.193 1.00 22.06 460 PRO A N 1
ATOM 3601 C CA . PRO A 1 466 ? 12.331 25.838 9.551 1.00 23.67 460 PRO A CA 1
ATOM 3602 C C . PRO A 1 466 ? 12.244 25.381 8.096 1.00 24.02 460 PRO A C 1
ATOM 3603 O O . PRO A 1 466 ? 11.172 24.997 7.623 1.00 24.60 460 PRO A O 1
ATOM 3607 N N . GLU A 1 467 ? 13.377 25.412 7.399 1.00 22.69 461 GLU A N 1
ATOM 3608 C CA . GLU A 1 467 ? 13.434 25.013 5.998 1.00 23.93 461 GLU A CA 1
ATOM 3609 C C . GLU A 1 467 ? 13.669 23.516 5.835 1.00 22.96 461 GLU A C 1
ATOM 3610 O O . GLU A 1 467 ? 13.698 23.007 4.716 1.00 21.99 461 GLU A O 1
ATOM 3616 N N . ASP A 1 468 ? 13.853 22.823 6.955 1.00 20.14 462 ASP A N 1
ATOM 3617 C CA . ASP A 1 468 ? 14.067 21.381 6.950 1.00 21.32 462 ASP A CA 1
ATOM 3618 C C . ASP A 1 468 ? 15.273 20.992 6.097 1.00 19.24 462 ASP A C 1
ATOM 3619 O O . ASP A 1 468 ? 15.214 20.050 5.310 1.00 20.15 462 ASP A O 1
ATOM 3624 N N . VAL A 1 469 ? 16.369 21.726 6.265 1.00 19.84 463 VAL A N 1
ATOM 3625 C CA . VAL A 1 469 ? 17.601 21.465 5.526 1.00 20.78 463 VAL A CA 1
ATOM 3626 C C . VAL A 1 469 ? 18.219 20.134 5.954 1.00 19.52 463 VAL A C 1
ATOM 3627 O O . VAL A 1 469 ? 18.804 19.417 5.138 1.00 19.99 463 VAL A O 1
ATOM 3631 N N . PHE A 1 470 ? 18.067 19.799 7.232 1.00 19.12 464 PHE A N 1
ATOM 3632 C CA . PHE A 1 470 ? 18.637 18.560 7.765 1.00 18.69 464 PHE A CA 1
ATOM 3633 C C . PHE A 1 470 ? 17.661 17.385 7.843 1.00 19.48 464 PHE A C 1
ATOM 3634 O O . PHE A 1 470 ? 17.986 16.343 8.412 1.00 19.77 464 PHE A O 1
ATOM 3642 N N . GLY A 1 471 ? 16.474 17.531 7.271 1.00 19.62 465 GLY A N 1
ATOM 3643 C CA . GLY A 1 471 ? 15.514 16.446 7.362 1.00 18.72 465 GLY A CA 1
ATOM 3644 C C . GLY A 1 471 ? 15.818 15.174 6.588 1.00 20.18 465 GLY A C 1
ATOM 3645 O O . GLY A 1 471 ? 16.553 15.191 5.598 1.00 19.45 465 GLY A O 1
ATOM 3646 N N . ASN A 1 472 ? 15.276 14.058 7.070 1.00 17.31 466 ASN A N 1
ATOM 3647 C CA . ASN A 1 472 ? 15.414 12.784 6.379 1.00 18.30 466 ASN A CA 1
ATOM 3648 C C . ASN A 1 472 ? 13.984 12.301 6.123 1.00 17.68 466 ASN A C 1
ATOM 3649 O O . ASN A 1 472 ? 13.028 13.006 6.460 1.00 20.11 466 ASN A O 1
ATOM 3654 N N . VAL A 1 473 ? 13.822 11.125 5.525 1.00 18.88 467 VAL A N 1
ATOM 3655 C CA . VAL A 1 473 ? 12.486 10.641 5.183 1.00 18.94 467 VAL A CA 1
ATOM 3656 C C . VAL A 1 473 ? 11.485 10.331 6.294 1.00 19.53 467 VAL A C 1
ATOM 3657 O O . VAL A 1 473 ? 10.303 10.135 6.008 1.00 19.27 467 VAL A O 1
ATOM 3661 N N . VAL A 1 474 ? 11.930 10.285 7.548 1.00 18.59 468 VAL A N 1
ATOM 3662 C CA . VAL A 1 474 ? 11.015 9.995 8.656 1.00 19.52 468 VAL A CA 1
ATOM 3663 C C . VAL A 1 474 ? 11.222 10.913 9.863 1.00 19.36 468 VAL A C 1
ATOM 3664 O O . VAL A 1 474 ? 10.596 10.724 10.908 1.00 20.32 468 VAL A O 1
ATOM 3668 N N . SER A 1 475 ? 12.081 11.918 9.714 1.00 18.58 469 SER A N 1
ATOM 3669 C CA . SER A 1 475 ? 12.399 12.825 10.816 1.00 18.09 469 SER A CA 1
ATOM 3670 C C . SER A 1 475 ? 11.320 13.816 11.244 1.00 19.63 469 SER A C 1
ATOM 3671 O O . SER A 1 475 ? 10.376 14.106 10.505 1.00 20.10 469 SER A O 1
ATOM 3674 N N . VAL A 1 476 ? 11.481 14.333 12.457 1.00 19.13 470 VAL A N 1
ATOM 3675 C CA . VAL A 1 476 ? 10.559 15.319 13.015 1.00 19.02 470 VAL A CA 1
ATOM 3676 C C . VAL A 1 476 ? 10.395 16.484 12.032 1.00 20.64 470 VAL A C 1
ATOM 3677 O O . VAL A 1 476 ? 11.383 17.063 11.573 1.00 19.89 470 VAL A O 1
ATOM 3681 N N . GLU A 1 477 ? 9.146 16.811 11.708 1.00 20.17 471 GLU A N 1
ATOM 3682 C CA . GLU A 1 477 ? 8.836 17.899 10.778 1.00 23.04 471 GLU A CA 1
ATOM 3683 C C . GLU A 1 477 ? 8.818 19.236 11.509 1.00 22.15 471 GLU A C 1
ATOM 3684 O O . GLU A 1 477 ? 8.483 19.302 12.690 1.00 22.37 471 GLU A O 1
ATOM 3690 N N . PRO A 1 478 ? 9.173 20.325 10.809 1.00 23.24 472 PRO A N 1
ATOM 3691 C CA . PRO A 1 478 ? 9.178 21.651 11.429 1.00 24.46 472 PRO A CA 1
ATOM 3692 C C . PRO A 1 478 ? 7.760 22.212 11.468 1.00 25.84 472 PRO A C 1
ATOM 3693 O O . PRO A 1 478 ? 7.185 22.534 10.429 1.00 27.64 472 PRO A O 1
ATOM 3697 N N . ILE A 1 479 ? 7.188 22.305 12.663 1.00 26.42 473 ILE A N 1
ATOM 3698 C CA . ILE A 1 479 ? 5.839 22.835 12.816 1.00 27.55 473 ILE A CA 1
ATOM 3699 C C . ILE A 1 479 ? 5.786 23.709 14.061 1.00 27.09 473 ILE A C 1
ATOM 3700 O O . ILE A 1 479 ? 5.837 23.208 15.182 1.00 25.35 473 ILE A O 1
ATOM 3705 N N . ALA A 1 480 ? 5.698 25.019 13.859 1.00 26.53 474 ALA A N 1
ATOM 3706 C CA . ALA A 1 480 ? 5.641 25.952 14.976 1.00 29.05 474 ALA A CA 1
ATOM 3707 C C . ALA A 1 480 ? 4.446 25.630 15.865 1.00 30.72 474 ALA A C 1
ATOM 3708 O O . ALA A 1 480 ? 3.427 25.128 15.390 1.00 30.08 474 ALA A O 1
ATOM 3710 N N . TYR A 1 481 ? 4.572 25.916 17.156 1.00 33.47 475 TYR A N 1
ATOM 3711 C CA . TYR A 1 481 ? 3.489 25.646 18.091 1.00 37.56 475 TYR A CA 1
ATOM 3712 C C . TYR A 1 481 ? 2.337 26.609 17.826 1.00 37.93 475 TYR A C 1
ATOM 3713 O O . TYR A 1 481 ? 2.507 27.527 17.001 1.00 38.74 475 TYR A O 1
#

Solvent-accessible surface area: 17780 Å² total; per-residue (Å²): 103,93,10,12,64,37,0,59,96,39,126,4,80,48,15,95,95,139,32,157,21,19,89,44,4,6,35,1,16,0,53,34,10,64,54,69,3,33,0,0,0,0,0,130,44,29,138,24,0,12,25,0,0,78,2,0,57,104,43,68,38,55,1,6,39,17,14,5,16,34,37,29,2,4,20,9,4,0,6,64,81,36,5,0,0,0,1,7,2,38,3,53,96,10,52,24,69,150,118,52,28,1,30,0,25,3,1,0,6,4,3,38,0,3,47,42,0,36,119,53,52,71,30,1,3,0,18,12,36,39,2,5,28,4,1,6,43,20,0,25,3,0,0,24,11,13,6,0,3,17,52,2,0,0,0,47,45,5,59,0,0,31,0,0,20,10,98,17,40,82,43,64,0,14,118,131,83,57,44,33,0,0,18,0,1,30,3,0,1,20,10,2,10,4,7,1,42,1,40,0,57,13,20,116,10,28,168,44,0,0,4,5,28,0,45,11,106,19,79,84,162,45,7,20,54,0,2,107,22,1,10,95,18,2,68,80,74,1,30,97,74,0,5,4,24,0,51,2,54,54,142,29,3,25,0,10,0,3,12,30,15,42,20,137,60,0,91,125,37,0,99,58,1,25,133,156,4,50,26,122,26,81,57,58,112,76,75,87,38,71,9,110,17,14,17,63,62,10,26,146,83,42,106,22,95,14,32,84,118,30,92,78,40,66,19,0,0,2,2,0,0,0,0,21,178,8,59,76,129,0,1,69,32,4,0,43,34,10,80,93,82,10,116,45,60,126,25,32,10,16,78,1,16,1,4,1,0,1,10,158,40,1,13,0,36,72,31,46,40,112,96,5,0,4,3,2,10,66,1,6,1,0,0,5,0,13,0,9,3,140,47,56,146,135,52,38,59,37,2,81,143,48,0,37,105,16,0,73,20,0,6,31,20,0,33,103,52,14,78,131,100,56,35,0,8,4,25,30,34,1,4,39,54,26,59,44,111,72,0,3,128,26,4,3,40,74,9,21,118,94,0,22,23,14,0,18,132,23,0,86,142,31,17,11,1,12,56,2,1,0,58,39,87,76,214

B-factor: mean 24.58, std 7.73, range [12.97, 56.91]

Nearest PDB structures (foldseek):
  3hsu-assembly1_A  TM=1.002E+00  e=0.000E+00  Sarocladium strictum
  1zr6-assembly1_A  TM=1.001E+00  e=0.000E+00  Sarocladium strictum
  3rja-assembly1_A  TM=9.659E-01  e=2.095E-56  Microdochium nivale
  6eo5-assembly2_B  TM=9.120E-01  e=8.480E-39  Physcomitrium patens
  6yji-assembly2_B  TM=8.951E-01  e=2.765E-38  Fusarium graminearum PH-1

Sequence (475 aa):
NSINACLAAADVEFHEEDSEGWDMDGTAFNLRVDYDPAAIAIPRSTEDIAAAVQCGLDAGVQISAKGGGHSYGSYGFGGEDGHLMLELDRMYRVSVDDNNVATIQGGARLGYTALELLDQGNRALSHGTAPAVGVGGHVLGGGYGFATHTHGLTLDWLIGATVVLADASIVHVSETENADLFWALRGGGGGFAIVSEFEFNTFEAPEIITTYQVTTTWNRKQHVAGLKALQDWAQNTMPRELSMRLEINANALNWEGNFFGNAKDLKKILQPIMKKAGGKSTISKLVETDWYGQINTYLYGADLNITYNYDVHEYFYANSLTAPRLSDEAIQAFVDYKFDNSSVRPGRGWWIQWDFHGGKNSALAAVSNDETAYAHRDQLWLWQFYDSIYDYENNTSPYPESGFEFMQGFVATIEDTLPEDRKGKYFNYADTTLTKEEAQKLYWRGNLEKLQAIKAKYDPEDVFGNVVSVEPIAY

Radius of gyration: 21.71 Å; Cα contacts (8 Å, |Δi|>4): 1175; chains: 1; bounding box: 47×55×54 Å

InterPro domains:
  IPR006093 Oxygen oxidoreductase covalent FAD-binding site [PS00862] (62-95)
  IPR006094 FAD linked oxidase, N-terminal [PF01565] (62-199)
  IPR012951 Berberine/berberine-like [PF08031] (451-495)
  IPR016166 FAD-binding domain, PCMH-type [PS51387] (58-230)
  IPR016167 FAD-binding, type PCMH, subdomain 1 [G3DSA:3.30.43.10] (22-111)
  IPR016169 FAD-binding, type PCMH, subdomain 2 [G3DSA:3.30.465.10] (112-231)
  IPR036318 FAD-binding, type PCMH-like superfamily [SSF56176] (50-228)
  IPR050416 FAD-linked Oxidoreductases in Biosynthetic Pathways [PTHR42973] (9-489)